Protein 2UW1 (pdb70)

Radius of gyration: 25.53 Å; Cα contacts (8 Å, |Δi|>4): 1031; chains: 2; bounding box: 72×70×58 Å

Foldseek 3Di:
DVVLVVCQVVLVVQQVVLFDPPVRADALCVLAQDPVDPCSVVRLVVLQVLLVLADPLLVLLLLVLLLLLLLLVLLLVVLLLAPSQHDPPQDDPTSSPVNSVRLSVNSNRLNVNSLVSLVSNPQWDSVLSVLQSVQQNVVRFCLPCGRHPLLSLLLLLLVLLQLLLLLCLSLVSSVVSPNNSSSVSSVSSSVSSVSSSVSSLVVLLVVCVVPVQVNLLSNLVSVVSNSQRRSNCGDRPPDRCSNVVSVVSSVVSPSGDLLVSLVSLQVSCVSSVLQVDDPYDPSSVVSSCVSNPVSVVSVVVVVVCVVPDDFDDWFFDNGRVRDIDTD/DAAADPDDLVCLVVLVVCQVVCVVQQVVLFDDPVPADALCVLAQNPVDPCSVVRLVVLQVLLVLADPLLVLLLLVLLLLLLLLVLVLVLLLLARNQHDPPQDDPTSSPVCSVRLSVNSNRLNVNSLVSLVSNVQWDSVLSVLQSVQQNVVRFCLRLNSYLLLVLLLLLLVLLQLLLLLCLSLVVSVVSVNNSSNVSSVSSSSSSVSSSSSSLVVLLVCCVVPVQVNLLSNLVSVVVNNDRRRNCGDRPPDRCSNVVSLVSCCVSVSGHQLSSLVSLQVSCVSSVLVVDDPDDVSSVVSSVNSNVVSVCVVVPVVCCVVVDDDFDWFFDNGRVRDIDTD

Structure (mmCIF, N/CA/C/O backbone):
data_2UW1
#
_entry.id   2UW1
#
_cell.length_a   61.122
_cell.length_b   61.863
_cell.length_c   201.002
_cell.angle_alpha   90.00
_cell.angle_beta   90.00
_cell.angle_gamma   90.00
#
_symmetry.space_group_name_H-M   'P 21 21 21'
#
loop_
_entity.id
_entity.type
_entity.pdbx_description
1 polymer 'PLASTID DELTA4 MULTIFUNCTIONAL ACYL-ACYL CARRIER PROTEIN DESATURASE'
2 polymer 'PLASTID DELTA4 MULTIFUNCTIONAL ACYL-ACYL CARRIER PROTEIN DESATURASE'
3 non-polymer 'FE (III) ION'
4 non-polymer 'SODIUM ION'
5 non-polymer '(3R)-3-HYDROXY-5,5-DIMETHYLHEXANOIC ACID'
6 water water
#
loop_
_atom_site.group_PDB
_atom_site.id
_atom_site.type_symbol
_atom_site.label_atom_id
_atom_site.label_alt_id
_atom_site.label_comp_id
_atom_site.label_asym_id
_atom_site.label_entity_id
_atom_site.label_seq_id
_atom_site.pdbx_PDB_ins_code
_atom_site.Cartn_x
_atom_site.Cartn_y
_atom_site.Cartn_z
_atom_site.occupancy
_atom_site.B_iso_or_equiv
_atom_site.auth_seq_id
_atom_site.auth_comp_id
_atom_site.auth_asym_id
_atom_site.auth_atom_id
_atom_site.pdbx_PDB_model_num
ATOM 1 N N . LEU A 1 12 ? -25.368 -38.174 12.025 1.00 38.18 32 LEU A N 1
ATOM 2 C CA . LEU A 1 12 ? -24.208 -38.679 12.825 1.00 37.95 32 LEU A CA 1
ATOM 3 C C . LEU A 1 12 ? -23.211 -39.409 11.926 1.00 37.65 32 LEU A C 1
ATOM 4 O O . LEU A 1 12 ? -22.002 -39.131 11.953 1.00 38.01 32 LEU A O 1
ATOM 9 N N . GLU A 1 13 ? -23.735 -40.339 11.130 1.00 36.76 33 GLU A N 1
ATOM 10 C CA . GLU A 1 13 ? -22.936 -41.079 10.165 1.00 36.15 33 GLU A CA 1
ATOM 11 C C . GLU A 1 13 ? -22.596 -40.208 8.958 1.00 34.95 33 GLU A C 1
ATOM 12 O O . GLU A 1 13 ? -21.611 -40.467 8.256 1.00 34.79 33 GLU A O 1
ATOM 18 N N . ILE A 1 14 ? -23.415 -39.180 8.726 1.00 33.72 34 ILE A N 1
ATOM 19 C CA . ILE A 1 14 ? -23.175 -38.218 7.653 1.00 32.94 34 ILE A CA 1
ATOM 20 C C . ILE A 1 14 ? -21.787 -37.570 7.768 1.00 31.94 34 ILE A C 1
ATOM 21 O O . ILE A 1 14 ? -21.089 -37.429 6.766 1.00 31.59 34 ILE A O 1
ATOM 26 N N . PHE A 1 15 ? -21.388 -37.193 8.983 1.00 31.05 35 PHE A N 1
ATOM 27 C CA . PHE A 1 15 ? -20.100 -36.520 9.173 1.00 30.29 35 PHE A CA 1
ATOM 28 C C . PHE A 1 15 ? -18.910 -37.456 9.018 1.00 30.07 35 PHE A C 1
ATOM 29 O O . PHE A 1 15 ? -17.887 -37.062 8.459 1.00 29.82 35 PHE A O 1
ATOM 37 N N . LYS A 1 16 ? -19.060 -38.701 9.471 1.00 30.04 36 LYS A N 1
ATOM 38 C CA . LYS A 1 16 ? -18.056 -39.732 9.206 1.00 30.14 36 LYS A CA 1
ATOM 39 C C . LYS A 1 16 ? -17.948 -39.983 7.698 1.00 29.85 36 LYS A C 1
ATOM 40 O O . LYS A 1 16 ? -16.844 -40.098 7.166 1.00 29.78 36 LYS A O 1
ATOM 46 N N . SER A 1 17 ? -19.091 -40.054 7.014 1.00 29.49 37 SER A N 1
ATOM 47 C CA . SER A 1 17 ? -19.114 -40.286 5.562 1.00 29.31 37 SER A CA 1
ATOM 48 C C . SER A 1 17 ? -18.519 -39.116 4.782 1.00 28.96 37 SER A C 1
ATOM 49 O O . SER A 1 17 ? -18.050 -39.286 3.652 1.00 28.85 37 SER A O 1
ATOM 52 N N . LEU A 1 18 ? -18.540 -37.934 5.395 1.00 28.68 38 LEU A N 1
ATOM 53 C CA . LEU A 1 18 ? -18.001 -36.727 4.775 1.00 28.36 38 LEU A CA 1
ATOM 54 C C . LEU A 1 18 ? -16.547 -36.433 5.141 1.00 28.22 38 LEU A C 1
ATOM 55 O O . LEU A 1 18 ? -16.049 -35.346 4.841 1.00 28.11 38 LEU A O 1
ATOM 60 N N . ASP A 1 19 ? -15.867 -37.387 5.780 1.00 28.25 39 ASP A N 1
ATOM 61 C CA . ASP A 1 19 ? -14.492 -37.163 6.239 1.00 28.23 39 ASP A CA 1
ATOM 62 C C . ASP A 1 19 ? -13.509 -36.885 5.091 1.00 28.02 39 ASP A C 1
ATOM 63 O O . ASP A 1 19 ? -12.781 -35.894 5.136 1.00 27.54 39 ASP A O 1
ATOM 68 N N . ASP A 1 20 ? -13.498 -37.752 4.073 1.00 27.82 40 ASP A N 1
ATOM 69 C CA . ASP A 1 20 ? -12.699 -37.535 2.865 1.00 27.98 40 ASP A CA 1
ATOM 70 C C . ASP A 1 20 ? -13.046 -36.205 2.197 1.00 27.40 40 ASP A C 1
ATOM 71 O O . ASP A 1 20 ? -12.153 -35.438 1.831 1.00 26.91 40 ASP A O 1
ATOM 76 N N . TRP A 1 21 ? -14.345 -35.937 2.049 1.00 26.89 41 TRP A N 1
ATOM 77 C CA . TRP A 1 21 ? -14.806 -34.674 1.474 1.00 26.66 41 TRP A CA 1
ATOM 78 C C . TRP A 1 21 ? -14.234 -33.476 2.244 1.00 26.97 41 TRP A C 1
ATOM 79 O O . TRP A 1 21 ? -13.784 -32.502 1.636 1.00 26.60 41 TRP A O 1
ATOM 90 N N . ALA A 1 22 ? -14.248 -33.557 3.576 1.00 27.23 42 ALA A N 1
ATOM 91 C CA . ALA A 1 22 ? -13.715 -32.484 4.418 1.00 27.69 42 ALA A CA 1
ATOM 92 C C . ALA A 1 22 ? -12.202 -32.284 4.232 1.00 27.95 42 ALA A C 1
ATOM 93 O O . ALA A 1 22 ? -11.724 -31.152 4.188 1.00 27.92 42 ALA A O 1
ATOM 95 N N . ARG A 1 23 ? -11.459 -33.381 4.116 1.00 28.54 43 ARG A N 1
ATOM 96 C CA . ARG A 1 23 ? -10.016 -33.320 3.851 1.00 29.23 43 ARG A CA 1
ATOM 97 C C . ARG A 1 23 ? -9.715 -32.555 2.555 1.00 29.45 43 ARG A C 1
ATOM 98 O O . ARG A 1 23 ? -8.780 -31.751 2.494 1.00 29.29 43 ARG A O 1
ATOM 106 N N . ASN A 1 24 ? -10.540 -32.793 1.538 1.00 29.71 44 ASN A N 1
ATOM 107 C CA . ASN A 1 24 ? -10.356 -32.206 0.210 1.00 30.20 44 ASN A CA 1
ATOM 108 C C . ASN A 1 24 ? -10.977 -30.818 0.023 1.00 30.39 44 ASN A C 1
ATOM 109 O O . ASN A 1 24 ? -10.599 -30.084 -0.900 1.00 30.65 44 ASN A O 1
ATOM 114 N N . ASN A 1 25 ? -11.932 -30.467 0.880 1.00 30.30 45 ASN A N 1
ATOM 115 C CA . ASN A 1 25 ? -12.717 -29.245 0.695 1.00 30.53 45 ASN A CA 1
ATOM 116 C C . ASN A 1 25 ? -12.656 -28.242 1.846 1.00 30.33 45 ASN A C 1
ATOM 117 O O . ASN A 1 25 ? -12.880 -27.050 1.634 1.00 30.55 45 ASN A O 1
ATOM 122 N N . VAL A 1 26 ? -12.356 -28.722 3.052 1.00 30.03 46 VAL A N 1
ATOM 123 C CA . VAL A 1 26 ? -12.298 -27.868 4.251 1.00 29.88 46 VAL A CA 1
ATOM 124 C C . VAL A 1 26 ? -10.849 -27.639 4.686 1.00 29.62 46 VAL A C 1
ATOM 125 O O . VAL A 1 26 ? -10.400 -26.499 4.822 1.00 29.58 46 VAL A O 1
ATOM 129 N N . LEU A 1 27 ? -10.120 -28.732 4.888 1.00 29.75 47 LEU A N 1
ATOM 130 C CA . LEU A 1 27 ? -8.734 -28.660 5.342 1.00 29.40 47 LEU A CA 1
ATOM 131 C C . LEU A 1 27 ? -7.858 -27.832 4.403 1.00 29.51 47 LEU A C 1
ATOM 132 O O . LEU A 1 27 ? -6.870 -27.240 4.841 1.00 29.22 47 LEU A O 1
ATOM 137 N N . ILE A 1 28 ? -8.245 -27.768 3.127 1.00 29.35 48 ILE A N 1
ATOM 138 C CA . ILE A 1 28 ? -7.523 -26.964 2.129 1.00 29.58 48 ILE A CA 1
ATOM 139 C C . ILE A 1 28 ? -7.504 -25.468 2.457 1.00 29.58 48 ILE A C 1
ATOM 140 O O . ILE A 1 28 ? -6.670 -24.730 1.931 1.00 30.10 48 ILE A O 1
ATOM 145 N N . HIS A 1 29 ? -8.409 -25.034 3.333 1.00 29.68 49 HIS A N 1
ATOM 146 C CA . HIS A 1 29 ? -8.493 -23.631 3.756 1.00 30.02 49 HIS A CA 1
ATOM 147 C C . HIS A 1 29 ? -7.605 -23.303 4.955 1.00 30.40 49 HIS A C 1
ATOM 148 O O . HIS A 1 29 ? -7.572 -22.163 5.413 1.00 30.96 49 HIS A O 1
ATOM 155 N N . LEU A 1 30 ? -6.898 -24.301 5.472 1.00 30.78 50 LEU A N 1
ATOM 156 C CA . LEU A 1 30 ? -5.917 -24.047 6.518 1.00 31.21 50 LEU A CA 1
ATOM 157 C C . LEU A 1 30 ? -4.602 -23.644 5.882 1.00 31.32 50 LEU A C 1
ATOM 158 O O . LEU A 1 30 ? -4.217 -24.186 4.848 1.00 31.57 50 LEU A O 1
ATOM 163 N N . LYS A 1 31 ? -3.927 -22.679 6.496 1.00 31.69 51 LYS A N 1
ATOM 164 C CA . LYS A 1 31 ? -2.570 -22.323 6.111 1.00 31.88 51 LYS A CA 1
ATOM 165 C C . LYS A 1 31 ? -1.623 -23.178 6.936 1.00 31.52 51 LYS A C 1
ATOM 166 O O . LYS A 1 31 ? -1.779 -23.261 8.156 1.00 32.09 51 LYS A O 1
ATOM 172 N N . SER A 1 32 ? -0.649 -23.810 6.284 1.00 30.65 52 SER A N 1
ATOM 173 C CA . SER A 1 32 ? 0.369 -24.573 6.999 1.00 30.10 52 SER A CA 1
ATOM 174 C C . SER A 1 32 ? 1.081 -23.656 7.996 1.00 29.39 52 SER A C 1
ATOM 175 O O . SER A 1 32 ? 1.215 -22.445 7.748 1.00 28.71 52 SER A O 1
ATOM 178 N N . VAL A 1 33 ? 1.530 -24.220 9.116 1.00 28.39 53 VAL A N 1
ATOM 179 C CA . VAL A 1 33 ? 2.202 -23.416 10.141 1.00 28.25 53 VAL A CA 1
ATOM 180 C C . VAL A 1 33 ? 3.421 -22.700 9.565 1.00 28.27 53 VAL A C 1
ATOM 181 O O . VAL A 1 33 ? 3.685 -21.551 9.914 1.00 28.02 53 VAL A O 1
ATOM 185 N N . GLU A 1 34 ? 4.133 -23.365 8.659 1.00 28.90 54 GLU A N 1
ATOM 186 C CA . GLU A 1 34 ? 5.328 -22.775 8.043 1.00 29.84 54 GLU A CA 1
ATOM 187 C C . GLU A 1 34 ? 4.990 -21.518 7.234 1.00 29.85 54 GLU A C 1
ATOM 188 O O . GLU A 1 34 ? 5.791 -20.581 7.167 1.00 30.28 54 GLU A O 1
ATOM 194 N N . LYS A 1 35 ? 3.794 -21.501 6.653 1.00 29.70 55 LYS A N 1
ATOM 195 C CA . LYS A 1 35 ? 3.356 -20.414 5.767 1.00 29.80 55 LYS A CA 1
ATOM 196 C C . LYS A 1 35 ? 2.436 -19.410 6.466 1.00 29.36 55 LYS A C 1
ATOM 197 O O . LYS A 1 35 ? 1.907 -18.492 5.828 1.00 30.42 55 LYS A O 1
ATOM 203 N N . SER A 1 36 ? 2.243 -19.585 7.769 1.00 28.18 56 SER A N 1
ATOM 204 C CA . SER A 1 36 ? 1.346 -18.719 8.543 1.00 27.48 56 SER A CA 1
ATOM 205 C C . SER A 1 36 ? 2.059 -17.477 9.056 1.00 26.33 56 SER A C 1
ATOM 206 O O . SER A 1 36 ? 3.221 -17.550 9.468 1.00 25.83 56 SER A O 1
ATOM 209 N N . TRP A 1 37 ? 1.358 -16.344 9.038 1.00 25.30 57 TRP A N 1
ATOM 210 C CA . TRP A 1 37 ? 1.847 -15.145 9.719 1.00 24.49 57 TRP A CA 1
ATOM 211 C C . TRP A 1 37 ? 1.853 -15.422 11.212 1.00 24.04 57 TRP A C 1
ATOM 212 O O . TRP A 1 37 ? 1.122 -16.292 11.691 1.00 23.71 57 TRP A O 1
ATOM 223 N N . GLN A 1 38 ? 2.697 -14.711 11.944 1.00 23.68 58 GLN A N 1
ATOM 224 C CA . GLN A 1 38 ? 2.726 -14.840 13.392 1.00 23.29 58 GLN A CA 1
ATOM 225 C C . GLN A 1 38 ? 2.675 -13.448 13.997 1.00 23.18 58 GLN A C 1
ATOM 226 O O . GLN A 1 38 ? 3.078 -12.484 13.335 1.00 23.27 58 GLN A O 1
ATOM 232 N N . PRO A 1 39 ? 2.155 -13.330 15.238 1.00 23.17 59 PRO A N 1
ATOM 233 C CA . PRO A 1 39 ? 2.063 -12.043 15.917 1.00 23.13 59 PRO A CA 1
ATOM 234 C C . PRO A 1 39 ? 3.351 -11.199 15.853 1.00 23.15 59 PRO A C 1
ATOM 235 O O . PRO A 1 39 ? 3.265 -9.996 15.616 1.00 22.91 59 PRO A O 1
ATOM 239 N N . GLN A 1 40 ? 4.517 -11.822 16.033 1.00 22.86 60 GLN A N 1
ATOM 240 C CA . GLN A 1 40 ? 5.803 -11.101 15.938 1.00 23.14 60 GLN A CA 1
ATOM 241 C C . GLN A 1 40 ? 6.001 -10.313 14.630 1.00 23.18 60 GLN A C 1
ATOM 242 O O . GLN A 1 40 ? 6.709 -9.300 14.612 1.00 23.28 60 GLN A O 1
ATOM 248 N N . ASP A 1 41 ? 5.390 -10.773 13.543 1.00 23.65 61 ASP A N 1
ATOM 249 C CA . ASP A 1 41 ? 5.475 -10.081 12.250 1.00 23.82 61 ASP A CA 1
ATOM 250 C C . ASP A 1 41 ? 4.917 -8.648 12.313 1.00 24.13 61 ASP A C 1
ATOM 251 O O . ASP A 1 41 ? 5.232 -7.822 11.461 1.00 23.54 61 ASP A O 1
ATOM 256 N N . TYR A 1 42 ? 4.096 -8.366 13.325 1.00 24.73 62 TYR A N 1
ATOM 257 C CA . TYR A 1 42 ? 3.368 -7.090 13.414 1.00 25.21 62 TYR A CA 1
ATOM 258 C C . TYR A 1 42 ? 3.667 -6.300 14.668 1.00 24.97 62 TYR A C 1
ATOM 259 O O . TYR A 1 42 ? 3.002 -5.304 14.951 1.00 26.06 62 TYR A O 1
ATOM 268 N N . LEU A 1 43 ? 4.671 -6.740 15.411 1.00 24.35 63 LEU A N 1
ATOM 269 C CA . LEU A 1 43 ? 5.031 -6.099 16.659 1.00 23.98 63 LEU A CA 1
ATOM 270 C C . LEU A 1 43 ? 6.480 -5.635 16.614 1.00 24.17 63 LEU A C 1
ATOM 271 O O . LEU A 1 43 ? 7.265 -6.146 15.803 1.00 23.84 63 LEU A O 1
ATOM 276 N N . PRO A 1 44 ? 6.836 -4.654 17.468 1.00 24.09 64 PRO A N 1
ATOM 277 C CA . PRO A 1 44 ? 8.239 -4.318 17.676 1.00 24.32 64 PRO A CA 1
ATOM 278 C C . PRO A 1 44 ? 9.077 -5.568 17.951 1.00 24.45 64 PRO A C 1
ATOM 279 O O . PRO A 1 44 ? 8.666 -6.440 18.725 1.00 24.46 64 PRO A O 1
ATOM 283 N N . ASP A 1 45 ? 10.232 -5.636 17.295 1.00 24.64 65 ASP A N 1
ATOM 284 C CA . ASP A 1 45 ? 11.143 -6.776 17.365 1.00 24.92 65 ASP A CA 1
ATOM 285 C C . ASP A 1 45 ? 12.053 -6.658 18.586 1.00 24.80 65 ASP A C 1
ATOM 286 O O . ASP A 1 45 ? 12.959 -5.812 18.608 1.00 24.66 65 ASP A O 1
ATOM 291 N N . PRO A 1 46 ? 11.839 -7.522 19.598 1.00 24.70 66 PRO A N 1
ATOM 292 C CA . PRO A 1 46 ? 12.580 -7.378 20.857 1.00 24.81 66 PRO A CA 1
ATOM 293 C C . PRO A 1 46 ? 14.068 -7.707 20.782 1.00 24.44 66 PRO A C 1
ATOM 294 O O . PRO A 1 46 ? 14.803 -7.419 21.724 1.00 24.53 66 PRO A O 1
ATOM 298 N N . VAL A 1 47 ? 14.520 -8.296 19.684 1.00 24.73 67 VAL A N 1
ATOM 299 C CA . VAL A 1 47 ? 15.957 -8.508 19.531 1.00 24.73 67 VAL A CA 1
ATOM 300 C C . VAL A 1 47 ? 16.628 -7.429 18.667 1.00 24.60 67 VAL A C 1
ATOM 301 O O . VAL A 1 47 ? 17.851 -7.392 18.557 1.00 24.15 67 VAL A O 1
ATOM 305 N N . SER A 1 48 ? 15.827 -6.553 18.068 1.00 24.28 68 SER A N 1
ATOM 306 C CA . SER A 1 48 ? 16.374 -5.484 17.231 1.00 24.65 68 SER A CA 1
ATOM 307 C C . SER A 1 48 ? 17.034 -4.399 18.071 1.00 24.53 68 SER A C 1
ATOM 308 O O . SER A 1 48 ? 16.560 -4.085 19.165 1.00 24.53 68 SER A O 1
ATOM 311 N N . ASP A 1 49 ? 18.109 -3.812 17.546 1.00 24.79 69 ASP A N 1
ATOM 312 C CA . ASP A 1 49 ? 18.712 -2.633 18.181 1.00 25.05 69 ASP A CA 1
ATOM 313 C C . ASP A 1 49 ? 17.725 -1.454 18.220 1.00 25.10 69 ASP A C 1
ATOM 314 O O . ASP A 1 49 ? 17.904 -0.512 18.998 1.00 24.96 69 ASP A O 1
ATOM 319 N N . GLY A 1 50 ? 16.684 -1.532 17.393 1.00 24.84 70 GLY A N 1
ATOM 320 C CA . GLY A 1 50 ? 15.660 -0.491 17.315 1.00 25.08 70 GLY A CA 1
ATOM 321 C C . GLY A 1 50 ? 14.386 -0.778 18.094 1.00 25.30 70 GLY A C 1
ATOM 322 O O . GLY A 1 50 ? 13.406 -0.044 17.962 1.00 25.50 70 GLY A O 1
ATOM 323 N N . PHE A 1 51 ? 14.392 -1.840 18.902 1.00 25.08 71 PHE A N 1
ATOM 324 C CA . PHE A 1 51 ? 13.222 -2.234 19.692 1.00 25.51 71 PHE A CA 1
ATOM 325 C C . PHE A 1 51 ? 12.635 -1.053 20.470 1.00 25.43 71 PHE A C 1
ATOM 326 O O . PHE A 1 51 ? 11.434 -0.775 20.398 1.00 25.23 71 PHE A O 1
ATOM 334 N N . GLU A 1 52 ? 13.500 -0.348 21.188 1.00 25.48 72 GLU A N 1
ATOM 335 C CA . GLU A 1 52 ? 13.072 0.768 22.026 1.00 26.15 72 GLU A CA 1
ATOM 336 C C . GLU A 1 52 ? 12.395 1.872 21.203 1.00 25.61 72 GLU A C 1
ATOM 337 O O . GLU A 1 52 ? 11.355 2.389 21.599 1.00 25.33 72 GLU A O 1
ATOM 343 N N . GLU A 1 53 ? 12.974 2.194 20.046 1.00 25.50 73 GLU A N 1
ATOM 344 C CA . GLU A 1 53 ? 12.393 3.159 19.102 1.00 25.71 73 GLU A CA 1
ATOM 345 C C . GLU A 1 53 ? 11.073 2.677 18.502 1.00 25.20 73 GLU A C 1
ATOM 346 O O . GLU A 1 53 ? 10.160 3.473 18.293 1.00 24.63 73 GLU A O 1
ATOM 352 N N . GLN A 1 54 ? 10.987 1.378 18.212 1.00 24.66 74 GLN A N 1
ATOM 353 C CA . GLN A 1 54 ? 9.777 0.800 17.612 1.00 24.63 74 GLN A CA 1
ATOM 354 C C . GLN A 1 54 ? 8.586 0.863 18.574 1.00 24.24 74 GLN A C 1
ATOM 355 O O . GLN A 1 54 ? 7.464 1.173 18.162 1.00 23.91 74 GLN A O 1
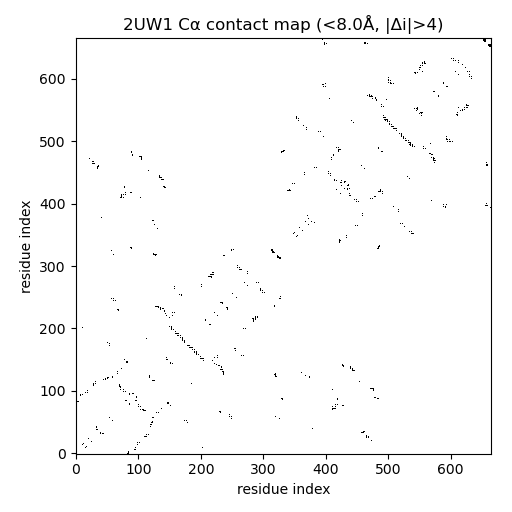ATOM 361 N N . VAL A 1 55 ? 8.844 0.581 19.851 1.00 23.89 75 VAL A N 1
ATOM 362 C CA . VAL A 1 55 ? 7.830 0.712 20.894 1.00 23.75 75 VAL A CA 1
ATOM 363 C C . VAL A 1 55 ? 7.414 2.186 21.019 1.00 23.86 75 VAL A C 1
ATOM 364 O O . VAL A 1 55 ? 6.218 2.501 21.077 1.00 23.45 75 VAL A O 1
ATOM 368 N N . ARG A 1 56 ? 8.409 3.074 21.023 1.00 23.80 76 ARG A N 1
ATOM 369 C CA . ARG A 1 56 ? 8.193 4.518 21.097 1.00 24.44 76 ARG A CA 1
ATOM 370 C C . ARG A 1 56 ? 7.268 4.996 19.969 1.00 24.20 76 ARG A C 1
ATOM 371 O O . ARG A 1 56 ? 6.316 5.727 20.217 1.00 24.33 76 ARG A O 1
ATOM 379 N N . GLU A 1 57 ? 7.547 4.565 18.741 1.00 24.21 77 GLU A N 1
ATOM 380 C CA . GLU A 1 57 ? 6.728 4.915 17.578 1.00 24.85 77 GLU A CA 1
ATOM 381 C C . GLU A 1 57 ? 5.294 4.370 17.655 1.00 24.41 77 GLU A C 1
ATOM 382 O O . GLU A 1 57 ? 4.340 5.075 17.314 1.00 24.25 77 GLU A O 1
ATOM 388 N N . LEU A 1 58 ? 5.152 3.122 18.098 1.00 23.84 78 LEU A N 1
ATOM 389 C CA . LEU A 1 58 ? 3.833 2.527 18.323 1.00 23.67 78 LEU A CA 1
ATOM 390 C C . LEU A 1 58 ? 3.015 3.400 19.289 1.00 23.73 78 LEU A C 1
ATOM 391 O O . LEU A 1 58 ? 1.831 3.669 19.051 1.00 23.61 78 LEU A O 1
ATOM 396 N N . ARG A 1 59 ? 3.662 3.841 20.367 1.00 23.59 79 ARG A N 1
ATOM 397 C CA . ARG A 1 59 ? 3.011 4.656 21.393 1.00 23.56 79 ARG A CA 1
ATOM 398 C C . ARG A 1 59 ? 2.638 6.059 20.904 1.00 23.65 79 ARG A C 1
ATOM 399 O O . ARG A 1 59 ? 1.606 6.602 21.310 1.00 23.32 79 ARG A O 1
ATOM 407 N N . GLU A 1 60 ? 3.465 6.637 20.034 1.00 23.78 80 GLU A N 1
ATOM 408 C CA . GLU A 1 60 ? 3.158 7.942 19.433 1.00 24.23 80 GLU A CA 1
ATOM 409 C C . GLU A 1 60 ? 1.962 7.873 18.493 1.00 24.15 80 GLU A C 1
ATOM 410 O O . GLU A 1 60 ? 1.082 8.737 18.535 1.00 23.78 80 GLU A O 1
ATOM 416 N N . ARG A 1 61 ? 1.920 6.836 17.661 1.00 24.43 81 ARG A N 1
ATOM 417 C CA . ARG A 1 61 ? 0.759 6.584 16.811 1.00 24.84 81 ARG A CA 1
ATOM 418 C C . ARG A 1 61 ? -0.530 6.396 17.637 1.00 24.95 81 ARG A C 1
ATOM 419 O O . ARG A 1 61 ? -1.573 6.955 17.294 1.00 24.61 81 ARG A O 1
ATOM 427 N N . ALA A 1 62 ? -0.437 5.627 18.727 1.00 25.01 82 ALA A N 1
ATOM 428 C CA . ALA A 1 62 ? -1.596 5.306 19.580 1.00 25.21 82 ALA A CA 1
ATOM 429 C C . ALA A 1 62 ? -2.219 6.542 20.232 1.00 25.45 82 ALA A C 1
ATOM 430 O O . ALA A 1 62 ? -3.429 6.570 20.487 1.00 25.42 82 ALA A O 1
ATOM 432 N N . LYS A 1 63 ? -1.387 7.549 20.497 1.00 25.51 83 LYS A N 1
ATOM 433 C CA . LYS A 1 63 ? -1.822 8.828 21.074 1.00 25.95 83 LYS A CA 1
ATOM 434 C C . LYS A 1 63 ? -2.822 9.579 20.191 1.00 25.83 83 LYS A C 1
ATOM 435 O O . LYS A 1 63 ? -3.570 10.432 20.680 1.00 25.89 83 LYS A O 1
ATOM 441 N N . GLU A 1 64 ? -2.826 9.268 18.897 1.00 25.22 84 GLU A N 1
ATOM 442 C CA . GLU A 1 64 ? -3.709 9.937 17.936 1.00 24.91 84 GLU A CA 1
ATOM 443 C C . GLU A 1 64 ? -4.984 9.145 17.658 1.00 24.60 84 GLU A C 1
ATOM 444 O O . GLU A 1 64 ? -5.796 9.526 16.812 1.00 24.35 84 GLU A O 1
ATOM 450 N N . ILE A 1 65 ? -5.157 8.046 18.382 1.00 24.25 85 ILE A N 1
ATOM 451 C CA . ILE A 1 65 ? -6.351 7.224 18.261 1.00 24.03 85 ILE A CA 1
ATOM 452 C C . ILE A 1 65 ? -7.289 7.556 19.430 1.00 23.94 85 ILE A C 1
ATOM 453 O O . ILE A 1 65 ? -6.856 7.556 20.585 1.00 24.12 85 ILE A O 1
ATOM 458 N N . PRO A 1 66 ? -8.559 7.878 19.135 1.00 23.53 86 PRO A N 1
ATOM 459 C CA . PRO A 1 66 ? -9.474 8.273 20.206 1.00 23.19 86 PRO A CA 1
ATOM 460 C C . PRO A 1 66 ? -9.912 7.123 21.112 1.00 22.76 86 PRO A C 1
ATOM 461 O O . PRO A 1 66 ? -9.852 5.945 20.721 1.00 22.16 86 PRO A O 1
ATOM 465 N N . ASP A 1 67 ? -10.336 7.482 22.321 1.00 22.21 87 ASP A N 1
ATOM 466 C CA . ASP A 1 67 ? -10.777 6.515 23.320 1.00 22.25 87 ASP A CA 1
ATOM 467 C C . ASP A 1 67 ? -11.869 5.576 22.826 1.00 22.26 87 ASP A C 1
ATOM 468 O O . ASP A 1 67 ? -11.868 4.407 23.193 1.00 21.93 87 ASP A O 1
ATOM 473 N N . ASP A 1 68 ? -12.811 6.063 22.017 1.00 22.39 88 ASP A N 1
ATOM 474 C CA . ASP A 1 68 ? -13.920 5.180 21.638 1.00 23.02 88 ASP A CA 1
ATOM 475 C C . ASP A 1 68 ? -13.490 3.997 20.766 1.00 23.30 88 ASP A C 1
ATOM 476 O O . ASP A 1 68 ? -14.043 2.901 20.890 1.00 22.74 88 ASP A O 1
ATOM 481 N N . TYR A 1 69 ? -12.486 4.224 19.917 1.00 23.52 89 TYR A N 1
ATOM 482 C CA . TYR A 1 69 ? -11.889 3.169 19.103 1.00 23.81 89 TYR A CA 1
ATOM 483 C C . TYR A 1 69 ? -11.183 2.148 19.997 1.00 23.48 89 TYR A C 1
ATOM 484 O O . TYR A 1 69 ? -11.248 0.946 19.741 1.00 22.73 89 TYR A O 1
ATOM 493 N N . PHE A 1 70 ? -10.505 2.630 21.041 1.00 22.80 90 PHE A N 1
ATOM 494 C CA . PHE A 1 70 ? -9.867 1.728 21.990 1.00 22.66 90 PHE A CA 1
ATOM 495 C C . PHE A 1 70 ? -10.879 0.888 22.755 1.00 22.51 90 PHE A C 1
ATOM 496 O O . PHE A 1 70 ? -10.622 -0.278 23.024 1.00 21.90 90 PHE A O 1
ATOM 504 N N . VAL A 1 71 ? -12.037 1.462 23.080 1.00 22.02 91 VAL A N 1
ATOM 505 C CA . VAL A 1 71 ? -13.101 0.650 23.697 1.00 22.25 91 VAL A CA 1
ATOM 506 C C . VAL A 1 71 ? -13.488 -0.523 22.787 1.00 22.27 91 VAL A C 1
ATOM 507 O O . VAL A 1 71 ? -13.564 -1.673 23.244 1.00 21.42 91 VAL A O 1
ATOM 511 N N . VAL A 1 72 ? -13.689 -0.234 21.498 1.00 22.48 92 VAL A N 1
ATOM 512 C CA . VAL A 1 72 ? -14.049 -1.268 20.515 1.00 23.42 92 VAL A CA 1
ATOM 513 C C . VAL A 1 72 ? -12.917 -2.291 20.352 1.00 23.27 92 VAL A C 1
ATOM 514 O O . VAL A 1 72 ? -13.149 -3.504 20.372 1.00 22.87 92 VAL A O 1
ATOM 518 N N . LEU A 1 73 ? -11.688 -1.798 20.217 1.00 23.70 93 LEU A N 1
ATOM 519 C CA . LEU A 1 73 ? -10.535 -2.680 20.058 1.00 24.10 93 LEU A CA 1
ATOM 520 C C . LEU A 1 73 ? -10.337 -3.597 21.266 1.00 23.82 93 LEU A C 1
ATOM 521 O O . LEU A 1 73 ? -10.050 -4.780 21.099 1.00 23.31 93 LEU A O 1
ATOM 526 N N . VAL A 1 74 ? -10.498 -3.055 22.474 1.00 23.58 94 VAL A N 1
ATOM 527 C CA . VAL A 1 74 ? -10.367 -3.862 23.694 1.00 23.48 94 VAL A CA 1
ATOM 528 C C . VAL A 1 74 ? -11.448 -4.948 23.784 1.00 23.71 94 VAL A C 1
ATOM 529 O O . VAL A 1 74 ? -11.137 -6.113 24.070 1.00 23.73 94 VAL A O 1
ATOM 533 N N . GLY A 1 75 ? -12.705 -4.574 23.537 1.00 23.78 95 GLY A N 1
ATOM 534 C CA . GLY A 1 75 ? -13.812 -5.540 23.497 1.00 24.36 95 GLY A CA 1
ATOM 535 C C . GLY A 1 75 ? -13.530 -6.679 22.524 1.00 24.61 95 GLY A C 1
ATOM 536 O O . GLY A 1 75 ? -13.789 -7.857 22.817 1.00 24.62 95 GLY A O 1
ATOM 537 N N . ASP A 1 76 ? -12.999 -6.322 21.361 1.00 25.01 96 ASP A N 1
ATOM 538 C CA A ASP A 1 76 ? -12.662 -7.313 20.344 0.50 25.32 96 ASP A CA 1
ATOM 539 C CA B ASP A 1 76 ? -12.642 -7.296 20.343 0.50 25.37 96 ASP A CA 1
ATOM 540 C C . ASP A 1 76 ? -11.521 -8.216 20.832 1.00 25.12 96 ASP A C 1
ATOM 541 O O . ASP A 1 76 ? -11.616 -9.439 20.730 1.00 25.35 96 ASP A O 1
ATOM 550 N N . MET A 1 77 ? -10.460 -7.623 21.383 1.00 24.78 97 MET A N 1
ATOM 551 C CA . MET A 1 77 ? -9.351 -8.404 21.946 1.00 24.96 97 MET A CA 1
ATOM 552 C C . MET A 1 77 ? -9.815 -9.369 23.058 1.00 24.20 97 MET A C 1
ATOM 553 O O . MET A 1 77 ? -9.406 -10.525 23.082 1.00 24.17 97 MET A O 1
ATOM 558 N N . ILE A 1 78 ? -10.651 -8.890 23.979 1.00 23.33 98 ILE A N 1
ATOM 559 C CA . ILE A 1 78 ? -11.203 -9.749 25.045 1.00 22.99 98 ILE A CA 1
ATOM 560 C C . ILE A 1 78 ? -11.984 -10.950 24.478 1.00 22.83 98 ILE A C 1
ATOM 561 O O . ILE A 1 78 ? -11.827 -12.088 24.943 1.00 22.82 98 ILE A O 1
ATOM 566 N N . THR A 1 79 ? -12.813 -10.686 23.471 1.00 23.25 99 THR A N 1
ATOM 567 C CA . THR A 1 79 ? -13.540 -11.733 22.749 1.00 23.59 99 THR A CA 1
ATOM 568 C C . THR A 1 79 ? -12.571 -12.789 22.199 1.00 23.69 99 THR A C 1
ATOM 569 O O . THR A 1 79 ? -12.782 -13.983 22.412 1.00 23.90 99 THR A O 1
ATOM 573 N N . GLU A 1 80 ? -11.502 -12.341 21.532 1.00 23.86 100 GLU A N 1
ATOM 574 C CA . GLU A 1 80 ? -10.496 -13.241 20.952 1.00 23.64 100 GLU A CA 1
ATOM 575 C C . GLU A 1 80 ? -9.789 -14.087 22.010 1.00 24.06 100 GLU A C 1
ATOM 576 O O . GLU A 1 80 ? -9.516 -15.272 21.779 1.00 23.42 100 GLU A O 1
ATOM 582 N N . GLU A 1 81 ? -9.508 -13.471 23.164 1.00 24.14 101 GLU A N 1
ATOM 583 C CA . GLU A 1 81 ? -8.789 -14.115 24.261 1.00 24.92 101 GLU A CA 1
ATOM 584 C C . GLU A 1 81 ? -9.562 -15.255 24.923 1.00 24.32 101 GLU A C 1
ATOM 585 O O . GLU A 1 81 ? -8.954 -16.126 25.539 1.00 24.45 101 GLU A O 1
ATOM 591 N N . ALA A 1 82 ? -10.890 -15.251 24.798 1.00 23.62 102 ALA A N 1
ATOM 592 C CA . ALA A 1 82 ? -11.730 -16.336 25.345 1.00 23.00 102 ALA A CA 1
ATOM 593 C C . ALA A 1 82 ? -11.764 -17.599 24.461 1.00 22.99 102 ALA A C 1
ATOM 594 O O . ALA A 1 82 ? -12.635 -18.462 24.631 1.00 22.68 102 ALA A O 1
ATOM 596 N N . LEU A 1 83 ? -10.791 -17.724 23.556 1.00 22.81 103 LEU A N 1
ATOM 597 C CA . LEU A 1 83 ? -10.670 -18.886 22.651 1.00 22.96 103 LEU A CA 1
ATOM 598 C C . LEU A 1 83 ? -10.953 -20.280 23.242 1.00 23.02 103 LEU A C 1
ATOM 599 O O . LEU A 1 83 ? -11.632 -21.083 22.586 1.00 23.67 103 LEU A O 1
ATOM 604 N N . PRO A 1 84 ? -10.440 -20.588 24.457 1.00 23.14 104 PRO A N 1
ATOM 605 C CA . PRO A 1 84 ? -10.741 -21.917 24.996 1.00 23.12 104 PRO A CA 1
ATOM 606 C C . PRO A 1 84 ? -12.238 -22.218 25.027 1.00 23.19 104 PRO A C 1
ATOM 607 O O . PRO A 1 84 ? -12.637 -23.354 24.796 1.00 22.50 104 PRO A O 1
ATOM 611 N N . THR A 1 85 ? -13.051 -21.199 25.302 1.00 23.26 105 THR A N 1
ATOM 612 C CA . THR A 1 85 ? -14.507 -21.335 25.304 1.00 23.34 105 THR A CA 1
ATOM 613 C C . THR A 1 85 ? -15.031 -21.817 23.946 1.00 23.43 105 THR A C 1
ATOM 614 O O . THR A 1 85 ? -15.952 -22.626 23.885 1.00 23.35 105 THR A O 1
ATOM 618 N N . TYR A 1 86 ? -14.431 -21.310 22.870 1.00 23.96 106 TYR A N 1
ATOM 619 C CA . TYR A 1 86 ? -14.943 -21.543 21.516 1.00 23.92 106 TYR A CA 1
ATOM 620 C C . TYR A 1 86 ? -14.553 -22.916 20.997 1.00 23.71 106 TYR A C 1
ATOM 621 O O . TYR A 1 86 ? -15.332 -23.565 20.299 1.00 23.64 106 TYR A O 1
ATOM 630 N N . MET A 1 87 ? -13.339 -23.348 21.327 1.00 23.75 107 MET A N 1
ATOM 631 C CA . MET A 1 87 ? -12.920 -24.703 21.000 1.00 23.78 107 MET A CA 1
ATOM 632 C C . MET A 1 87 ? -13.811 -25.726 21.711 1.00 23.71 107 MET A C 1
ATOM 633 O O . MET A 1 87 ? -14.181 -26.744 21.125 1.00 23.13 107 MET A O 1
ATOM 638 N N . SER A 1 88 ? -14.150 -25.447 22.970 1.00 23.85 108 SER A N 1
ATOM 639 C CA . SER A 1 88 ? -15.068 -26.310 23.723 1.00 24.05 108 SER A CA 1
ATOM 640 C C . SER A 1 88 ? -16.441 -26.405 23.054 1.00 23.91 108 SER A C 1
ATOM 641 O O . SER A 1 88 ? -17.027 -27.490 23.001 1.00 24.21 108 SER A O 1
ATOM 644 N N . MET A 1 89 ? -16.933 -25.282 22.523 1.00 23.43 109 MET A N 1
ATOM 645 C CA . MET A 1 89 ? -18.211 -25.266 21.799 1.00 23.65 109 MET A CA 1
ATOM 646 C C . MET A 1 89 ? -18.182 -26.212 20.597 1.00 23.74 109 MET A C 1
ATOM 647 O O . MET A 1 89 ? -19.063 -27.068 20.449 1.00 23.56 109 MET A O 1
ATOM 652 N N . LEU A 1 90 ? -17.167 -26.069 19.745 1.00 23.30 110 LEU A N 1
ATOM 653 C CA . LEU A 1 90 ? -17.050 -26.943 18.576 1.00 24.01 110 LEU A CA 1
ATOM 654 C C . LEU A 1 90 ? -16.967 -28.396 19.023 1.00 24.05 110 LEU A C 1
ATOM 655 O O . LEU A 1 90 ? -17.605 -29.269 18.439 1.00 24.55 110 LEU A O 1
ATOM 660 N N . ASN A 1 91 ? -16.223 -28.635 20.097 1.00 23.85 111 ASN A N 1
ATOM 661 C CA . ASN A 1 91 ? -16.088 -29.978 20.649 1.00 23.86 111 ASN A CA 1
ATOM 662 C C . ASN A 1 91 ? -17.297 -30.510 21.444 1.00 23.98 111 ASN A C 1
ATOM 663 O O . ASN A 1 91 ? -17.261 -31.634 21.955 1.00 24.02 111 ASN A O 1
ATOM 668 N N . ARG A 1 92 ? -18.368 -29.721 21.517 1.00 24.21 112 ARG A N 1
ATOM 669 C CA . ARG A 1 92 ? -19.657 -30.203 22.033 1.00 24.48 112 ARG A CA 1
ATOM 670 C C . ARG A 1 92 ? -20.523 -30.789 20.916 1.00 24.84 112 ARG A C 1
ATOM 671 O O . ARG A 1 92 ? -21.505 -31.486 21.186 1.00 24.57 112 ARG A O 1
ATOM 679 N N . CYS A 1 93 ? -20.147 -30.516 19.666 1.00 25.03 113 CYS A N 1
ATOM 680 C CA . CYS A 1 93 ? -20.960 -30.899 18.508 1.00 25.18 113 CYS A CA 1
ATOM 681 C C . CYS A 1 93 ? -20.783 -32.370 18.115 1.00 25.30 113 CYS A C 1
ATOM 682 O O . CYS A 1 93 ? -19.698 -32.793 17.701 1.00 24.98 113 CYS A O 1
ATOM 685 N N . ASP A 1 94 ? -21.866 -33.136 18.248 1.00 25.51 114 ASP A N 1
ATOM 686 C CA . ASP A 1 94 ? -21.895 -34.543 17.864 1.00 26.07 114 ASP A CA 1
ATOM 687 C C . ASP A 1 94 ? -21.449 -34.701 16.416 1.00 25.62 114 ASP A C 1
ATOM 688 O O . ASP A 1 94 ? -21.766 -33.862 15.571 1.00 26.00 114 ASP A O 1
ATOM 693 N N . GLY A 1 95 ? -20.695 -35.758 16.138 1.00 25.33 115 GLY A N 1
ATOM 694 C CA . GLY A 1 95 ? -20.289 -36.062 14.766 1.00 25.37 115 GLY A CA 1
ATOM 695 C C . GLY A 1 95 ? -18.948 -35.475 14.356 1.00 25.06 115 GLY A C 1
ATOM 696 O O . GLY A 1 95 ? -18.229 -36.078 13.565 1.00 25.01 115 GLY A O 1
ATOM 697 N N . ILE A 1 96 ? -18.608 -34.304 14.891 1.00 24.85 116 ILE A N 1
ATOM 698 C CA . ILE A 1 96 ? -17.358 -33.618 14.529 1.00 24.81 116 ILE A CA 1
ATOM 699 C C . ILE A 1 96 ? -16.380 -33.449 15.703 1.00 24.49 116 ILE A C 1
ATOM 700 O O . ILE A 1 96 ? -15.181 -33.224 15.492 1.00 24.19 116 ILE A O 1
ATOM 705 N N . LYS A 1 97 ? -16.888 -33.578 16.931 1.00 24.15 117 LYS A N 1
ATOM 706 C CA . LYS A 1 97 ? -16.083 -33.352 18.134 1.00 24.22 117 LYS A CA 1
ATOM 707 C C . LYS A 1 97 ? -14.882 -34.296 18.235 1.00 24.30 117 LYS A C 1
ATOM 708 O O . LYS A 1 97 ? -14.959 -35.470 17.850 1.00 23.65 117 LYS A O 1
ATOM 714 N N . ASP A 1 98 ? -13.776 -33.761 18.752 1.00 24.51 118 ASP A N 1
ATOM 715 C CA . ASP A 1 98 ? -12.536 -34.513 18.949 1.00 24.72 118 ASP A CA 1
ATOM 716 C C . ASP A 1 98 ? -12.696 -35.358 20.211 1.00 25.35 118 ASP A C 1
ATOM 717 O O . ASP A 1 98 ? -12.857 -34.820 21.301 1.00 25.07 118 ASP A O 1
ATOM 722 N N . GLU A 1 99 ? -12.651 -36.679 20.061 1.00 25.70 119 GLU A N 1
ATOM 723 C CA . GLU A 1 99 ? -12.982 -37.581 21.166 1.00 26.47 119 GLU A CA 1
ATOM 724 C C . GLU A 1 99 ? -11.810 -37.902 22.092 1.00 25.89 119 GLU A C 1
ATOM 725 O O . GLU A 1 99 ? -12.011 -38.472 23.168 1.00 26.14 119 GLU A O 1
ATOM 731 N N . THR A 1 100 ? -10.595 -37.537 21.681 1.00 25.10 120 THR A N 1
ATOM 732 C CA . THR A 1 100 ? -9.383 -37.907 22.421 1.00 24.33 120 THR A CA 1
ATOM 733 C C . THR A 1 100 ? -8.462 -36.731 22.714 1.00 24.05 120 THR A C 1
ATOM 734 O O . THR A 1 100 ? -7.592 -36.829 23.590 1.00 24.38 120 THR A O 1
ATOM 738 N N . GLY A 1 101 ? -8.625 -35.648 21.957 1.00 22.93 121 GLY A N 1
ATOM 739 C CA . GLY A 1 101 ? -7.697 -34.522 22.013 1.00 22.57 121 GLY A CA 1
ATOM 740 C C . GLY A 1 101 ? -6.673 -34.573 20.888 1.00 22.31 121 GLY A C 1
ATOM 741 O O . GLY A 1 101 ? -6.008 -33.574 20.604 1.00 22.06 121 GLY A O 1
ATOM 742 N N . ALA A 1 102 ? -6.540 -35.742 20.256 1.00 21.69 122 ALA A N 1
ATOM 743 C CA . ALA A 1 102 ? -5.653 -35.896 19.100 1.00 21.59 122 ALA A CA 1
ATOM 744 C C . ALA A 1 102 ? -6.280 -36.691 17.946 1.00 21.74 122 ALA A C 1
ATOM 745 O O . ALA A 1 102 ? -5.557 -37.224 17.107 1.00 21.05 122 ALA A O 1
ATOM 747 N N . GLU A 1 103 ? -7.612 -36.772 17.900 1.00 21.86 123 GLU A N 1
ATOM 748 C CA . GLU A 1 103 ? -8.277 -37.582 16.877 1.00 22.74 123 GLU A CA 1
ATOM 749 C C . GLU A 1 103 ? -7.813 -37.203 15.464 1.00 22.67 123 GLU A C 1
ATOM 750 O O . GLU A 1 103 ? -7.757 -36.020 15.130 1.00 22.44 123 GLU A O 1
ATOM 756 N N . PRO A 1 104 ? -7.460 -38.212 14.642 1.00 23.01 124 PRO A N 1
ATOM 757 C CA . PRO A 1 104 ? -7.004 -37.931 13.279 1.00 22.83 124 PRO A CA 1
ATOM 758 C C . PRO A 1 104 ? -8.118 -37.735 12.237 1.00 22.70 124 PRO A C 1
ATOM 759 O O . PRO A 1 104 ? -7.843 -37.776 11.037 1.00 23.15 124 PRO A O 1
ATOM 763 N N . SER A 1 105 ? -9.353 -37.514 12.681 1.00 22.22 125 SER A N 1
ATOM 764 C CA . SER A 1 105 ? -10.455 -37.225 11.765 1.00 21.91 125 SER A CA 1
ATOM 765 C C . SER A 1 105 ? -10.257 -35.858 11.116 1.00 21.86 125 SER A C 1
ATOM 766 O O . SER A 1 105 ? -9.666 -34.962 11.713 1.00 21.42 125 SER A O 1
ATOM 769 N N . ALA A 1 106 ? -10.769 -35.694 9.899 1.00 21.54 126 ALA A N 1
ATOM 770 C CA . ALA A 1 106 ? -10.727 -34.399 9.233 1.00 21.32 126 ALA A CA 1
ATOM 771 C C . ALA A 1 106 ? -11.336 -33.317 10.128 1.00 21.02 126 ALA A C 1
ATOM 772 O O . ALA A 1 106 ? -10.807 -32.207 10.233 1.00 20.91 126 ALA A O 1
ATOM 774 N N . TRP A 1 107 ? -12.440 -33.658 10.786 1.00 20.98 127 TRP A N 1
ATOM 775 C CA . TRP A 1 107 ? -13.196 -32.692 11.575 1.00 21.31 127 TRP A CA 1
ATOM 776 C C . TRP A 1 107 ? -12.425 -32.239 12.817 1.00 21.02 127 TRP A C 1
ATOM 777 O O . TRP A 1 107 ? -12.422 -31.059 13.149 1.00 21.12 127 TRP A O 1
ATOM 788 N N . ALA A 1 108 ? -11.779 -33.180 13.497 1.00 21.27 128 ALA A N 1
ATOM 789 C CA . ALA A 1 108 ? -10.982 -32.841 14.680 1.00 21.38 128 ALA A CA 1
ATOM 790 C C . ALA A 1 108 ? -9.725 -32.095 14.268 1.00 21.32 128 ALA A C 1
ATOM 791 O O . ALA A 1 108 ? -9.327 -31.147 14.935 1.00 21.09 128 ALA A O 1
ATOM 793 N N A MET A 1 109 ? -9.101 -32.525 13.170 0.50 21.25 129 MET A N 1
ATOM 794 N N B MET A 1 109 ? -9.103 -32.529 13.169 0.50 21.23 129 MET A N 1
ATOM 795 C CA A MET A 1 109 ? -7.937 -31.814 12.646 0.50 21.32 129 MET A CA 1
ATOM 796 C CA B MET A 1 109 ? -7.945 -31.825 12.621 0.50 21.30 129 MET A CA 1
ATOM 797 C C A MET A 1 109 ? -8.283 -30.356 12.333 0.50 21.47 129 MET A C 1
ATOM 798 C C B MET A 1 109 ? -8.294 -30.362 12.353 0.50 21.45 129 MET A C 1
ATOM 799 O O A MET A 1 109 ? -7.499 -29.457 12.627 0.50 21.36 129 MET A O 1
ATOM 800 O O B MET A 1 109 ? -7.525 -29.466 12.694 0.50 21.31 129 MET A O 1
ATOM 809 N N . TRP A 1 110 ? -9.468 -30.130 11.766 1.00 21.83 130 TRP A N 1
ATOM 810 C CA . TRP A 1 110 ? -9.938 -28.763 11.472 1.00 22.44 130 TRP A CA 1
ATOM 811 C C . TRP A 1 110 ? -10.138 -27.938 12.751 1.00 22.21 130 TRP A C 1
ATOM 812 O O . TRP A 1 110 ? -9.620 -26.824 12.864 1.00 22.23 130 TRP A O 1
ATOM 823 N N . THR A 1 111 ? -10.874 -28.484 13.714 1.00 21.85 131 THR A N 1
ATOM 824 C CA . THR A 1 111 ? -11.103 -27.777 14.982 1.00 21.87 131 THR A CA 1
ATOM 825 C C . THR A 1 111 ? -9.785 -27.342 15.643 1.00 21.60 131 THR A C 1
ATOM 826 O O . THR A 1 111 ? -9.624 -26.175 16.045 1.00 21.97 131 THR A O 1
ATOM 830 N N . ARG A 1 112 ? -8.841 -28.271 15.735 1.00 21.17 132 ARG A N 1
ATOM 831 C CA . ARG A 1 112 ? -7.559 -27.992 16.380 1.00 21.01 132 ARG A CA 1
ATOM 832 C C . ARG A 1 112 ? -6.734 -26.961 15.603 1.00 21.34 132 ARG A C 1
ATOM 833 O O . ARG A 1 112 ? -6.119 -26.085 16.200 1.00 20.91 132 ARG A O 1
ATOM 841 N N . ALA A 1 113 ? -6.699 -27.092 14.278 1.00 21.40 133 ALA A N 1
ATOM 842 C CA . ALA A 1 113 ? -5.900 -26.177 13.457 1.00 21.72 133 ALA A CA 1
ATOM 843 C C . ALA A 1 113 ? -6.529 -24.781 13.384 1.00 21.90 133 ALA A C 1
ATOM 844 O O . ALA A 1 113 ? -5.811 -23.787 13.376 1.00 21.97 133 ALA A O 1
ATOM 846 N N . TRP A 1 114 ? -7.863 -24.725 13.304 1.00 21.75 134 TRP A N 1
ATOM 847 C CA . TRP A 1 114 ? -8.608 -23.463 13.413 1.00 22.19 134 TRP A CA 1
ATOM 848 C C . TRP A 1 114 ? -8.284 -22.771 14.739 1.00 22.10 134 TRP A C 1
ATOM 849 O O . TRP A 1 114 ? -7.951 -21.574 14.759 1.00 21.62 134 TRP A O 1
ATOM 860 N N . THR A 1 115 ? -8.369 -23.527 15.837 1.00 21.89 135 THR A N 1
ATOM 861 C CA . THR A 1 115 ? -8.042 -23.008 17.170 1.00 22.04 135 THR A CA 1
ATOM 862 C C . THR A 1 115 ? -6.611 -22.456 17.200 1.00 22.14 135 THR A C 1
ATOM 863 O O . THR A 1 115 ? -6.360 -21.403 17.786 1.00 22.73 135 THR A O 1
ATOM 867 N N . ALA A 1 116 ? -5.685 -23.172 16.564 1.00 22.26 136 ALA A N 1
ATOM 868 C CA . ALA A 1 116 ? -4.277 -22.776 16.522 1.00 22.12 136 ALA A CA 1
ATOM 869 C C . ALA A 1 116 ? -4.097 -21.452 15.768 1.00 22.28 136 ALA A C 1
ATOM 870 O O . ALA A 1 116 ? -3.296 -20.605 16.179 1.00 21.43 136 ALA A O 1
ATOM 872 N N . GLU A 1 117 ? -4.856 -21.273 14.684 1.00 21.83 137 GLU A N 1
ATOM 873 C CA . GLU A 1 117 ? -4.818 -20.014 13.932 1.00 22.34 137 GLU A CA 1
ATOM 874 C C . GLU A 1 117 ? -5.431 -18.886 14.754 1.00 22.16 137 GLU A C 1
ATOM 875 O O . GLU A 1 117 ? -4.912 -17.767 14.781 1.00 22.04 137 GLU A O 1
ATOM 881 N N . GLU A 1 118 ? -6.527 -19.191 15.444 1.00 22.80 138 GLU A N 1
ATOM 882 C CA . GLU A 1 118 ? -7.232 -18.203 16.262 1.00 23.11 138 GLU A CA 1
ATOM 883 C C . GLU A 1 118 ? -6.410 -17.660 17.415 1.00 23.28 138 GLU A C 1
ATOM 884 O O . GLU A 1 118 ? -6.571 -16.498 17.824 1.00 22.79 138 GLU A O 1
ATOM 890 N N . ASN A 1 119 ? -5.563 -18.528 17.961 1.00 23.28 139 ASN A N 1
ATOM 891 C CA . ASN A 1 119 ? -4.746 -18.197 19.117 1.00 23.63 139 ASN A CA 1
ATOM 892 C C . ASN A 1 119 ? -3.847 -16.985 18.877 1.00 23.33 139 ASN A C 1
ATOM 893 O O . ASN A 1 119 ? -3.590 -16.200 19.797 1.00 22.88 139 ASN A O 1
ATOM 898 N N . ARG A 1 120 ? -3.413 -16.826 17.624 1.00 23.12 140 ARG A N 1
ATOM 899 C CA . ARG A 1 120 ? -2.604 -15.688 17.185 1.00 23.20 140 ARG A CA 1
ATOM 900 C C . ARG A 1 120 ? -3.343 -14.346 17.318 1.00 23.29 140 ARG A C 1
ATOM 901 O O . ARG A 1 120 ? -2.711 -13.308 17.527 1.00 23.43 140 ARG A O 1
ATOM 909 N N . HIS A 1 121 ? -4.667 -14.368 17.172 1.00 23.06 141 HIS A N 1
ATOM 910 C CA . HIS A 1 121 ? -5.459 -13.136 17.164 1.00 22.61 141 HIS A CA 1
ATOM 911 C C . HIS A 1 121 ? -5.385 -12.440 18.517 1.00 22.82 141 HIS A C 1
ATOM 912 O O . HIS A 1 121 ? -5.051 -11.257 18.588 1.00 21.93 141 HIS A O 1
ATOM 919 N N . GLY A 1 122 ? -5.684 -13.192 19.577 1.00 22.68 142 GLY A N 1
ATOM 920 C CA . GLY A 1 122 ? -5.664 -12.671 20.937 1.00 23.63 142 GLY A CA 1
ATOM 921 C C . GLY A 1 122 ? -4.266 -12.233 21.327 1.00 23.47 142 GLY A C 1
ATOM 922 O O . GLY A 1 122 ? -4.101 -11.173 21.904 1.00 22.90 142 GLY A O 1
ATOM 923 N N . ASP A 1 123 ? -3.272 -13.067 21.006 1.00 23.77 143 ASP A N 1
ATOM 924 C CA . ASP A 1 123 ? -1.853 -12.765 21.263 1.00 24.53 143 ASP A CA 1
ATOM 925 C C . ASP A 1 123 ? -1.423 -11.417 20.694 1.00 24.16 143 ASP A C 1
ATOM 926 O O . ASP A 1 123 ? -0.900 -10.559 21.416 1.00 24.02 143 ASP A O 1
ATOM 931 N N . LEU A 1 124 ? -1.652 -11.235 19.396 1.00 23.76 144 LEU A N 1
ATOM 932 C CA . LEU A 1 124 ? -1.289 -9.993 18.710 1.00 23.06 144 LEU A CA 1
ATOM 933 C C . LEU A 1 124 ? -1.977 -8.747 19.283 1.00 23.55 144 LEU A C 1
ATOM 934 O O 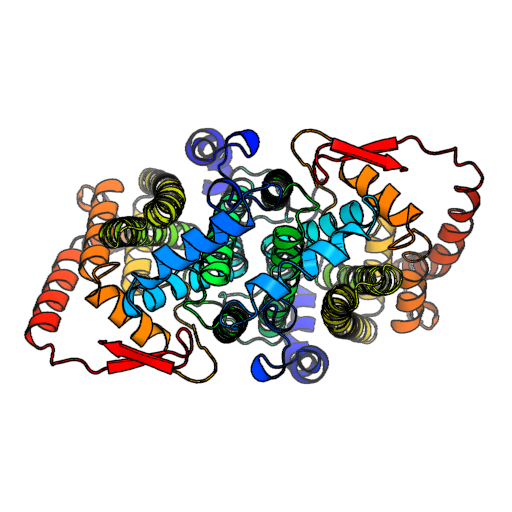. LEU A 1 124 ? -1.308 -7.762 19.609 1.00 23.23 144 LEU A O 1
ATOM 939 N N . LEU A 1 125 ? -3.301 -8.798 19.410 1.00 23.66 145 LEU A N 1
ATOM 940 C CA . LEU A 1 125 ? -4.072 -7.681 19.961 1.00 23.81 145 LEU A CA 1
ATOM 941 C C . LEU A 1 125 ? -3.703 -7.365 21.418 1.00 24.12 145 LEU A C 1
ATOM 942 O O . LEU A 1 125 ? -3.657 -6.191 21.802 1.00 23.51 145 LEU A O 1
ATOM 947 N N . ASN A 1 126 ? -3.465 -8.406 22.222 1.00 24.43 146 ASN A N 1
ATOM 948 C CA . ASN A 1 126 ? -3.021 -8.226 23.610 1.00 25.21 146 ASN A CA 1
ATOM 949 C C . ASN A 1 126 ? -1.729 -7.404 23.697 1.00 25.15 146 ASN A C 1
ATOM 950 O O . ASN A 1 126 ? -1.648 -6.426 24.453 1.00 24.44 146 ASN A O 1
ATOM 955 N N . LYS A 1 127 ? -0.718 -7.799 22.924 1.00 24.84 147 LYS A N 1
ATOM 956 C CA . LYS A 1 127 ? 0.566 -7.110 23.005 1.00 24.99 147 LYS A CA 1
ATOM 957 C C . LYS A 1 127 ? 0.506 -5.727 22.398 1.00 24.47 147 LYS A C 1
ATOM 958 O O . LYS A 1 127 ? 1.164 -4.819 22.897 1.00 24.37 147 LYS A O 1
ATOM 964 N N . TYR A 1 128 ? -0.267 -5.556 21.327 1.00 23.76 148 TYR A N 1
ATOM 965 C CA . TYR A 1 128 ? -0.465 -4.200 20.807 1.00 23.59 148 TYR A CA 1
ATOM 966 C C . TYR A 1 128 ? -1.054 -3.289 21.897 1.00 23.21 148 TYR A C 1
ATOM 967 O O . TYR A 1 128 ? -0.524 -2.196 22.171 1.00 22.65 148 TYR A O 1
ATOM 976 N N . LEU A 1 129 ? -2.143 -3.750 22.509 1.00 22.59 149 LEU A N 1
ATOM 977 C CA . LEU A 1 129 ? -2.834 -2.996 23.546 1.00 22.48 149 LEU A CA 1
ATOM 978 C C . LEU A 1 129 ? -1.943 -2.743 24.753 1.00 22.09 149 LEU A C 1
ATOM 979 O O . LEU A 1 129 ? -1.936 -1.636 25.295 1.00 21.70 149 LEU A O 1
ATOM 984 N N . TYR A 1 130 ? -1.200 -3.769 25.160 1.00 21.53 150 TYR A N 1
ATOM 985 C CA . TYR A 1 130 ? -0.210 -3.642 26.231 1.00 21.40 150 TYR A CA 1
ATOM 986 C C . TYR A 1 130 ? 0.792 -2.520 25.924 1.00 21.13 150 TYR A C 1
ATOM 987 O O . TYR A 1 130 ? 0.962 -1.600 26.734 1.00 21.01 150 TYR A O 1
ATOM 996 N N . LEU A 1 131 ? 1.418 -2.566 24.746 1.00 20.23 151 LEU A N 1
ATOM 997 C CA . LEU A 1 131 ? 2.435 -1.570 24.394 1.00 20.29 151 LEU A CA 1
ATOM 998 C C . LEU A 1 131 ? 1.866 -0.161 24.218 1.00 20.00 151 LEU A C 1
ATOM 999 O O . LEU A 1 131 ? 2.550 0.814 24.495 1.00 19.90 151 LEU A O 1
ATOM 1004 N N . SER A 1 132 ? 0.609 -0.066 23.785 1.00 20.13 152 SER A N 1
ATOM 1005 C CA . SER A 1 132 ? -0.010 1.223 23.447 1.00 20.43 152 SER A CA 1
ATOM 1006 C C . SER A 1 132 ? 0.024 2.250 24.579 1.00 20.29 152 SER A C 1
ATOM 1007 O O . SER A 1 132 ? 0.150 3.445 24.320 1.00 20.14 152 SER A O 1
ATOM 1010 N N . GLY A 1 133 ? -0.101 1.785 25.819 1.00 20.35 153 GLY A N 1
ATOM 1011 C CA . GLY A 1 133 ? -0.226 2.681 26.977 1.00 20.60 153 GLY A CA 1
ATOM 1012 C C . GLY A 1 133 ? -1.551 3.441 27.041 1.00 20.85 153 GLY A C 1
ATOM 1013 O O . GLY A 1 133 ? -1.691 4.386 27.819 1.00 20.30 153 GLY A O 1
ATOM 1014 N N . ARG A 1 134 ? -2.525 3.028 26.231 1.00 20.97 154 ARG A N 1
ATOM 1015 C CA . ARG A 1 134 ? -3.807 3.745 26.149 1.00 21.43 154 ARG A CA 1
ATOM 1016 C C . ARG A 1 134 ? -4.922 3.058 26.937 1.00 21.45 154 ARG A C 1
ATOM 1017 O O . ARG A 1 134 ? -6.013 3.603 27.073 1.00 20.83 154 ARG A O 1
ATOM 1025 N N . VAL A 1 135 ? -4.643 1.861 27.452 1.00 21.58 155 VAL A N 1
ATOM 1026 C CA . VAL A 1 135 ? -5.665 1.080 28.153 1.00 22.00 155 VAL A CA 1
ATOM 1027 C C . VAL A 1 135 ? -5.170 0.517 29.494 1.00 22.10 155 VAL A C 1
ATOM 1028 O O . VAL A 1 135 ? -3.962 0.429 29.736 1.00 22.12 155 VAL A O 1
ATOM 1032 N N . ASP A 1 136 ? -6.119 0.184 30.368 1.00 22.21 156 ASP A N 1
ATOM 1033 C CA . ASP A 1 136 ? -5.814 -0.401 31.669 1.00 22.35 156 ASP A CA 1
ATOM 1034 C C . ASP A 1 136 ? -5.770 -1.921 31.530 1.00 22.24 156 ASP A C 1
ATOM 1035 O O . ASP A 1 136 ? -6.804 -2.588 31.578 1.00 22.29 156 ASP A O 1
ATOM 1040 N N . MET A 1 137 ? -4.563 -2.457 31.363 1.00 22.27 157 MET A N 1
ATOM 1041 C CA . MET A 1 137 ? -4.386 -3.894 31.132 1.00 22.40 157 MET A CA 1
ATOM 1042 C C . MET A 1 137 ? -4.900 -4.759 32.289 1.00 22.47 157 MET A C 1
ATOM 1043 O O . MET A 1 137 ? -5.461 -5.829 32.061 1.00 22.38 157 MET A O 1
ATOM 1048 N N . ARG A 1 138 ? -4.718 -4.294 33.523 1.00 22.25 158 ARG A N 1
ATOM 1049 C CA . ARG A 1 138 ? -5.219 -5.045 34.672 1.00 22.85 158 ARG A CA 1
ATOM 1050 C C . ARG A 1 138 ? -6.752 -5.222 34.664 1.00 22.55 158 ARG A C 1
ATOM 1051 O O . ARG A 1 138 ? -7.249 -6.304 34.979 1.00 22.35 158 ARG A O 1
ATOM 1059 N N . LYS A 1 139 ? -7.486 -4.167 34.305 1.00 22.47 159 LYS A N 1
ATOM 1060 C CA . LYS A 1 139 ? -8.954 -4.239 34.222 1.00 22.78 159 LYS A CA 1
ATOM 1061 C C . LYS A 1 139 ? -9.424 -5.113 33.059 1.00 22.57 159 LYS A C 1
ATOM 1062 O O . LYS A 1 139 ? -10.456 -5.782 33.152 1.00 22.87 159 LYS A O 1
ATOM 1068 N N . ILE A 1 140 ? -8.671 -5.081 31.964 1.00 21.97 160 ILE A N 1
ATOM 1069 C CA . ILE A 1 140 ? -8.904 -5.952 30.813 1.00 21.62 160 ILE A CA 1
ATOM 1070 C C . ILE A 1 140 ? -8.658 -7.406 31.214 1.00 21.61 160 ILE A C 1
ATOM 1071 O O . ILE A 1 140 ? -9.454 -8.287 30.882 1.00 20.68 160 ILE A O 1
ATOM 1076 N N . GLU A 1 141 ? -7.563 -7.636 31.943 1.00 21.62 161 GLU A N 1
ATOM 1077 C CA . GLU A 1 141 ? -7.208 -8.970 32.423 1.00 21.86 161 GLU A CA 1
ATOM 1078 C C . GLU A 1 141 ? -8.290 -9.528 33.361 1.00 21.79 161 GLU A C 1
ATOM 1079 O O . GLU A 1 141 ? -8.676 -10.698 33.250 1.00 21.66 161 GLU A O 1
ATOM 1085 N N . LYS A 1 142 ? -8.802 -8.682 34.251 1.00 21.49 162 LYS A N 1
ATOM 1086 C CA . LYS A 1 142 ? -9.951 -9.043 35.091 1.00 21.91 162 LYS A CA 1
ATOM 1087 C C . LYS A 1 142 ? -11.195 -9.415 34.276 1.00 21.63 162 LYS A C 1
ATOM 1088 O O . LYS A 1 142 ? -11.870 -10.400 34.587 1.00 21.28 162 LYS A O 1
ATOM 1094 N N . THR A 1 143 ? -11.489 -8.623 33.243 1.00 21.42 163 THR A N 1
ATOM 1095 C CA . THR A 1 143 ? -12.620 -8.880 32.349 1.00 21.36 163 THR A CA 1
ATOM 1096 C C . THR A 1 143 ? -12.480 -10.221 31.629 1.00 21.71 163 THR A C 1
ATOM 1097 O O . THR A 1 143 ? -13.451 -10.967 31.507 1.00 21.49 163 THR A O 1
ATOM 1101 N N . ILE A 1 144 ? -11.275 -10.516 31.146 1.00 21.62 164 ILE A N 1
ATOM 1102 C CA . ILE A 1 144 ? -11.008 -11.802 30.500 1.00 22.07 164 ILE A CA 1
ATOM 1103 C C . ILE A 1 144 ? -11.255 -12.971 31.473 1.00 21.68 164 ILE A C 1
ATOM 1104 O O . ILE A 1 144 ? -11.863 -13.978 31.104 1.00 21.18 164 ILE A O 1
ATOM 1109 N N . GLN A 1 145 ? -10.771 -12.834 32.705 1.00 21.40 165 GLN A N 1
ATOM 1110 C CA . GLN A 1 145 ? -10.959 -13.890 33.702 1.00 21.55 165 GLN A CA 1
ATOM 1111 C C . GLN A 1 145 ? -12.436 -14.123 34.024 1.00 21.22 165 GLN A C 1
ATOM 1112 O O . GLN A 1 145 ? -12.887 -15.275 34.116 1.00 21.05 165 GLN A O 1
ATOM 1118 N N . TYR A 1 146 ? -13.192 -13.037 34.198 1.00 21.08 166 TYR A N 1
ATOM 1119 C CA . TYR A 1 146 ? -14.639 -13.149 34.373 1.00 20.81 166 TYR A CA 1
ATOM 1120 C C . TYR A 1 146 ? -15.276 -13.848 33.168 1.00 20.86 166 TYR A C 1
ATOM 1121 O O . TYR A 1 146 ? -16.099 -14.740 33.343 1.00 20.27 166 TYR A O 1
ATOM 1130 N N . LEU A 1 147 ? -14.899 -13.426 31.957 1.00 21.19 167 LEU A N 1
ATOM 1131 C CA . LEU A 1 147 ? -15.511 -13.953 30.724 1.00 21.67 167 LEU A CA 1
ATOM 1132 C C . LEU A 1 147 ? -15.302 -15.454 30.526 1.00 21.79 167 LEU A C 1
ATOM 1133 O O . LEU A 1 147 ? -16.254 -16.185 30.251 1.00 22.33 167 LEU A O 1
ATOM 1138 N N . ILE A 1 148 ? -14.057 -15.901 30.654 1.00 21.75 168 ILE A N 1
ATOM 1139 C CA . ILE A 1 148 ? -13.746 -17.325 30.537 1.00 21.92 168 ILE A CA 1
ATOM 1140 C C . ILE A 1 148 ? -14.467 -18.094 31.649 1.00 21.80 168 ILE A C 1
ATOM 1141 O O . ILE A 1 148 ? -15.057 -19.152 31.402 1.00 22.26 168 ILE A O 1
ATOM 1146 N N . GLY A 1 149 ? -14.476 -17.525 32.853 1.00 21.30 169 GLY A N 1
ATOM 1147 C CA . GLY A 1 149 ? -15.204 -18.115 33.978 1.00 21.23 169 GLY A CA 1
ATOM 1148 C C . GLY A 1 149 ? -16.702 -18.234 33.744 1.00 21.31 169 GLY A C 1
ATOM 1149 O O . GLY A 1 149 ? -17.320 -19.227 34.141 1.00 20.60 169 GLY A O 1
ATOM 1150 N N . SER A 1 150 ? -17.281 -17.218 33.103 1.00 21.42 170 SER A N 1
ATOM 1151 C CA . SER A 1 150 ? -18.711 -17.200 32.766 1.00 22.22 170 SER A CA 1
ATOM 1152 C C . SER A 1 150 ? -19.086 -18.139 31.624 1.00 22.24 170 SER A C 1
ATOM 1153 O O . SER A 1 150 ? -20.189 -18.688 31.603 1.00 22.11 170 SER A O 1
ATOM 1156 N N . GLY A 1 151 ? -18.172 -18.301 30.675 1.00 22.22 171 GLY A N 1
ATOM 1157 C CA . GLY A 1 151 ? -18.444 -19.052 29.447 1.00 22.79 171 GLY A CA 1
ATOM 1158 C C . GLY A 1 151 ? -19.331 -18.258 28.498 1.00 23.24 171 GLY A C 1
ATOM 1159 O O . GLY A 1 151 ? -19.305 -17.018 28.488 1.00 22.91 171 GLY A O 1
ATOM 1160 N N A MET A 1 152 ? -20.107 -18.983 27.697 0.50 23.63 172 MET A N 1
ATOM 1161 N N B MET A 1 152 ? -20.103 -18.979 27.689 0.50 23.36 172 MET A N 1
ATOM 1162 C CA A MET A 1 152 ? -21.086 -18.382 26.798 0.50 23.98 172 MET A CA 1
ATOM 1163 C CA B MET A 1 152 ? -21.064 -18.375 26.766 0.50 23.43 172 MET A CA 1
ATOM 1164 C C A MET A 1 152 ? -22.281 -19.310 26.634 0.50 24.15 172 MET A C 1
ATOM 1165 C C B MET A 1 152 ? -22.254 -19.316 26.566 0.50 23.85 172 MET A C 1
ATOM 1166 O O A MET A 1 152 ? -22.204 -20.506 26.932 0.50 23.96 172 MET A O 1
ATOM 1167 O O B MET A 1 152 ? -22.150 -20.526 26.793 0.50 23.69 172 MET A O 1
ATOM 1176 N N . ASP A 1 153 ? -23.385 -18.753 26.153 1.00 24.27 173 ASP A N 1
ATOM 1177 C CA . ASP A 1 153 ? -24.619 -19.509 26.021 1.00 24.84 173 ASP A CA 1
ATOM 1178 C C . ASP A 1 153 ? -25.269 -19.197 24.681 1.00 25.10 173 ASP A C 1
ATOM 1179 O O . ASP A 1 153 ? -26.297 -18.518 24.629 1.00 25.21 173 ASP A O 1
ATOM 1184 N N . ILE A 1 154 ? -24.667 -19.705 23.605 1.00 25.34 174 ILE A N 1
ATOM 1185 C CA . ILE A 1 154 ? -25.136 -19.433 22.233 1.00 25.86 174 ILE A CA 1
ATOM 1186 C C . ILE A 1 154 ? -26.196 -20.412 21.714 1.00 26.09 174 ILE A C 1
ATOM 1187 O O . ILE A 1 154 ? -26.684 -20.262 20.589 1.00 26.37 174 ILE A O 1
ATOM 1192 N N . LYS A 1 155 ? -26.535 -21.409 22.531 1.00 25.92 175 LYS A N 1
ATOM 1193 C CA . LYS A 1 155 ? -27.631 -22.353 22.253 1.00 26.34 175 LYS A CA 1
ATOM 1194 C C . LYS A 1 155 ? -27.439 -23.232 21.001 1.00 26.23 175 LYS A C 1
ATOM 1195 O O . LYS A 1 155 ? -28.415 -23.575 20.316 1.00 26.42 175 LYS A O 1
ATOM 1201 N N . SER A 1 156 ? -26.195 -23.601 20.703 1.00 25.73 176 SER A N 1
ATOM 1202 C CA . SER A 1 156 ? -25.925 -24.531 19.597 1.00 25.64 176 SER A CA 1
ATOM 1203 C C . SER A 1 156 ? -26.108 -25.991 20.028 1.00 25.37 176 SER A C 1
ATOM 1204 O O . SER A 1 156 ? -25.953 -26.907 19.217 1.00 25.07 176 SER A O 1
ATOM 1207 N N . GLU A 1 157 ? -26.419 -26.195 21.309 1.00 25.44 177 GLU A N 1
ATOM 1208 C CA . GLU A 1 157 ? -26.674 -27.524 21.877 1.00 25.83 177 GLU A CA 1
ATOM 1209 C C . GLU A 1 157 ? -25.536 -28.516 21.544 1.00 25.61 177 GLU A C 1
ATOM 1210 O O . GLU A 1 157 ? -24.367 -28.218 21.787 1.00 25.91 177 GLU A O 1
ATOM 1216 N N A ASN A 1 158 ? -25.874 -29.683 21.007 0.50 25.44 178 ASN A N 1
ATOM 1217 N N B ASN A 1 158 ? -25.893 -29.669 20.982 0.50 25.45 178 ASN A N 1
ATOM 1218 C CA A ASN A 1 158 ? -24.856 -30.636 20.571 0.50 25.09 178 ASN A CA 1
ATOM 1219 C CA B ASN A 1 158 ? -24.922 -30.684 20.569 0.50 25.12 178 ASN A CA 1
ATOM 1220 C C A ASN A 1 158 ? -24.913 -30.847 19.056 0.50 24.76 178 ASN A C 1
ATOM 1221 C C B ASN A 1 158 ? -24.852 -30.820 19.047 0.50 24.78 178 ASN A C 1
ATOM 1222 O O A ASN A 1 158 ? -24.516 -31.897 18.542 0.50 24.63 178 ASN A O 1
ATOM 1223 O O B ASN A 1 158 ? -24.307 -31.794 18.520 0.50 24.64 178 ASN A O 1
ATOM 1232 N N . SER A 1 159 ? -25.399 -29.827 18.348 1.00 24.41 179 SER A N 1
ATOM 1233 C CA . SER A 1 159 ? -25.620 -29.920 16.914 1.00 24.00 179 SER A CA 1
ATOM 1234 C C . SER A 1 159 ? -24.502 -29.300 16.087 1.00 23.64 179 SER A C 1
ATOM 1235 O O . SER A 1 159 ? -24.225 -28.111 16.221 1.00 23.01 179 SER A O 1
ATOM 1238 N N . PRO A 1 160 ? -23.895 -30.098 15.189 1.00 23.40 180 PRO A N 1
ATOM 1239 C CA . PRO A 1 160 ? -22.916 -29.559 14.256 1.00 23.14 180 PRO A CA 1
ATOM 1240 C C . PRO A 1 160 ? -23.589 -28.652 13.223 1.00 22.79 180 PRO A C 1
ATOM 1241 O O . PRO A 1 160 ? -22.940 -27.752 12.698 1.00 22.60 180 PRO A O 1
ATOM 1245 N N . TYR A 1 161 ? -24.878 -28.880 12.939 1.00 22.54 181 TYR A N 1
ATOM 1246 C CA . TYR A 1 161 ? -25.626 -27.981 12.048 1.00 22.80 181 TYR A CA 1
ATOM 1247 C C . TYR A 1 161 ? -25.668 -26.589 12.670 1.00 22.48 181 TYR A C 1
ATOM 1248 O O . TYR A 1 161 ? -25.210 -25.621 12.062 1.00 22.25 181 TYR A O 1
ATOM 1257 N N . LEU A 1 162 ? -26.186 -26.513 13.896 1.00 22.28 182 LEU A N 1
ATOM 1258 C CA . LEU A 1 162 ? -26.240 -25.254 14.644 1.00 22.37 182 LEU A CA 1
ATOM 1259 C C . LEU A 1 162 ? -24.851 -24.641 14.813 1.00 22.38 182 LEU A C 1
ATOM 1260 O O . LEU A 1 162 ? -24.661 -23.446 14.582 1.00 22.54 182 LEU A O 1
ATOM 1265 N N . GLY A 1 163 ? -23.885 -25.468 15.209 1.00 22.04 183 GLY A N 1
ATOM 1266 C CA . GLY A 1 163 ? -22.527 -25.003 15.447 1.00 21.96 183 GLY A CA 1
ATOM 1267 C C . GLY A 1 163 ? -21.901 -24.384 14.213 1.00 21.86 183 GLY A C 1
ATOM 1268 O O . GLY A 1 163 ? -21.350 -23.279 14.278 1.00 21.66 183 GLY A O 1
ATOM 1269 N N . PHE A 1 164 ? -22.001 -25.083 13.085 1.00 21.51 184 PHE A N 1
ATOM 1270 C CA . PHE A 1 164 ? -21.398 -24.603 11.841 1.00 21.93 184 PHE A CA 1
ATOM 1271 C C . PHE A 1 164 ? -22.135 -23.418 11.203 1.00 21.80 184 PHE A C 1
ATOM 1272 O O . PHE A 1 164 ? -21.496 -22.536 10.620 1.00 21.58 184 PHE A O 1
ATOM 1280 N N . ILE A 1 165 ? -23.465 -23.411 11.299 1.00 21.44 185 ILE A N 1
ATOM 1281 C CA . ILE A 1 165 ? -24.261 -22.254 10.862 1.00 21.23 185 ILE A CA 1
ATOM 1282 C C . ILE A 1 165 ? -23.915 -21.025 11.706 1.00 21.04 185 ILE A C 1
ATOM 1283 O O . ILE A 1 165 ? -23.625 -19.957 11.160 1.00 20.70 185 ILE A O 1
ATOM 1288 N N . TYR A 1 166 ? -23.911 -21.188 13.029 1.00 21.32 186 TYR A N 1
ATOM 1289 C CA . TYR A 1 166 ? -23.505 -20.099 13.935 1.00 21.55 186 TYR A CA 1
ATOM 1290 C C . TYR A 1 166 ? -22.108 -19.558 13.605 1.00 21.71 186 TYR A C 1
ATOM 1291 O O . TYR A 1 166 ? -21.902 -18.337 13.522 1.00 21.01 186 TYR A O 1
ATOM 1300 N N . THR A 1 167 ? -21.153 -20.473 13.416 1.00 21.57 187 THR A N 1
ATOM 1301 C CA . THR A 1 167 ? -19.769 -20.087 13.130 1.00 22.02 187 THR A CA 1
ATOM 1302 C C . THR A 1 167 ? -19.610 -19.399 11.759 1.00 21.82 187 THR A C 1
ATOM 1303 O O . THR A 1 167 ? -18.845 -18.427 11.630 1.00 21.52 187 THR A O 1
ATOM 1307 N N . SER A 1 168 ? -20.337 -19.883 10.747 1.00 21.06 188 SER A N 1
ATOM 1308 C CA . SER A 1 168 ? -20.362 -19.222 9.437 1.00 21.63 188 SER A CA 1
ATOM 1309 C C . SER A 1 168 ? -20.799 -17.760 9.583 1.00 21.39 188 SER A C 1
ATOM 1310 O O . SER A 1 168 ? -20.196 -16.852 8.993 1.00 21.66 188 SER A O 1
ATOM 1313 N N . PHE A 1 169 ? -21.854 -17.549 10.364 1.00 21.56 189 PHE A N 1
ATOM 1314 C CA . PHE A 1 169 ? -22.390 -16.219 10.607 1.00 22.25 189 PHE A CA 1
ATOM 1315 C C . PHE A 1 169 ? -21.377 -15.359 11.358 1.00 22.66 189 PHE A C 1
ATOM 1316 O O . PHE A 1 169 ? -21.032 -14.258 10.917 1.00 22.71 189 PHE A O 1
ATOM 1324 N N . GLN A 1 170 ? -20.894 -15.887 12.480 1.00 22.74 190 GLN A N 1
ATOM 1325 C CA . GLN A 1 170 ? -20.099 -15.113 13.416 1.00 24.08 190 GLN A CA 1
ATOM 1326 C C . GLN A 1 170 ? -18.692 -14.801 12.915 1.00 23.89 190 GLN A C 1
ATOM 1327 O O . GLN A 1 170 ? -18.164 -13.737 13.214 1.00 23.86 190 GLN A O 1
ATOM 1333 N N . GLU A 1 171 ? -18.092 -15.712 12.153 1.00 23.80 191 GLU A N 1
ATOM 1334 C CA . GLU A 1 171 ? -16.804 -15.416 11.510 1.00 23.77 191 GLU A CA 1
ATOM 1335 C C . GLU A 1 171 ? -16.932 -14.310 10.469 1.00 23.71 191 GLU A C 1
ATOM 1336 O O . GLU A 1 171 ? -16.007 -13.510 10.289 1.00 23.83 191 GLU A O 1
ATOM 1342 N N . ARG A 1 172 ? -18.073 -14.258 9.783 1.00 23.49 192 ARG A N 1
ATOM 1343 C CA . ARG A 1 172 ? -18.310 -13.171 8.838 1.00 23.73 192 ARG A CA 1
ATOM 1344 C C . ARG A 1 172 ? -18.467 -11.840 9.586 1.00 23.52 192 ARG A C 1
ATOM 1345 O O . ARG A 1 172 ? -17.958 -10.807 9.139 1.00 23.38 192 ARG A O 1
ATOM 1353 N N . ALA A 1 173 ? -19.161 -11.884 10.724 1.00 23.02 193 ALA A N 1
ATOM 1354 C CA . ALA A 1 173 ? -19.323 -10.720 11.589 1.00 23.44 193 ALA A CA 1
ATOM 1355 C C . ALA A 1 173 ? -17.978 -10.162 12.070 1.00 23.93 193 ALA A C 1
ATOM 1356 O O . ALA A 1 173 ? -17.757 -8.944 12.046 1.00 23.98 193 ALA A O 1
ATOM 1358 N N . THR A 1 174 ? -17.085 -11.049 12.501 1.00 24.34 194 THR A N 1
ATOM 1359 C CA A THR A 1 174 ? -15.786 -10.594 12.987 0.50 24.90 194 THR A CA 1
ATOM 1360 C CA B THR A 1 174 ? -15.743 -10.666 12.971 0.50 24.55 194 THR A CA 1
ATOM 1361 C C . THR A 1 174 ? -14.887 -10.119 11.832 1.00 24.83 194 THR A C 1
ATOM 1362 O O . THR A 1 174 ? -14.115 -9.176 12.011 1.00 24.66 194 THR A O 1
ATOM 1369 N N . PHE A 1 175 ? -15.026 -10.732 10.652 1.00 24.93 195 PHE A N 1
ATOM 1370 C CA . PHE A 1 175 ? -14.353 -10.279 9.427 1.00 25.26 195 PHE A CA 1
ATOM 1371 C C . PHE A 1 175 ? -14.743 -8.831 9.124 1.00 25.11 195 PHE A C 1
ATOM 1372 O O . PHE A 1 175 ? -13.878 -7.979 8.883 1.00 24.48 195 PHE A O 1
ATOM 1380 N N . ILE A 1 176 ? -16.046 -8.559 9.157 1.00 25.00 196 ILE A N 1
ATOM 1381 C CA . ILE A 1 176 ? -16.565 -7.214 8.881 1.00 24.87 196 ILE A CA 1
ATOM 1382 C C . ILE A 1 176 ? -16.047 -6.217 9.918 1.00 24.61 196 ILE A C 1
ATOM 1383 O O . ILE A 1 176 ? -15.618 -5.113 9.567 1.00 24.22 196 ILE A O 1
ATOM 1388 N N . SER A 1 177 ? -16.083 -6.634 11.183 1.00 24.36 197 SER A N 1
ATOM 1389 C CA A SER A 1 177 ? -15.657 -5.803 12.310 0.50 24.41 197 SER A CA 1
ATOM 1390 C CA B SER A 1 177 ? -15.667 -5.800 12.302 0.50 24.70 197 SER A CA 1
ATOM 1391 C C . SER A 1 177 ? -14.189 -5.407 12.196 1.00 24.89 197 SER A C 1
ATOM 1392 O O . SER A 1 177 ? -13.838 -4.236 12.348 1.00 24.67 197 SER A O 1
ATOM 1397 N N . HIS A 1 178 ? -13.332 -6.393 11.924 1.00 24.86 198 HIS A N 1
ATOM 1398 C CA . HIS A 1 178 ? -11.890 -6.154 11.814 1.00 25.30 198 HIS A CA 1
ATOM 1399 C C . HIS A 1 178 ? -11.502 -5.327 10.600 1.00 24.94 198 HIS A C 1
ATOM 1400 O O . HIS A 1 178 ? -10.607 -4.480 10.691 1.00 25.49 198 HIS A O 1
ATOM 1407 N N . ALA A 1 179 ? -12.171 -5.569 9.475 1.00 24.65 199 ALA A N 1
ATOM 1408 C CA . ALA A 1 179 ? -11.969 -4.773 8.266 1.00 24.51 199 ALA A CA 1
ATOM 1409 C C . ALA A 1 179 ? -12.337 -3.323 8.541 1.00 24.23 199 ALA A C 1
ATOM 1410 O O . ALA A 1 179 ? -11.643 -2.407 8.102 1.00 23.60 199 ALA A O 1
ATOM 1412 N N . ASN A 1 180 ? -13.429 -3.120 9.274 1.00 23.73 200 ASN A N 1
ATOM 1413 C CA . ASN A 1 180 ? -13.853 -1.769 9.638 1.00 23.81 200 ASN A CA 1
ATOM 1414 C C . ASN A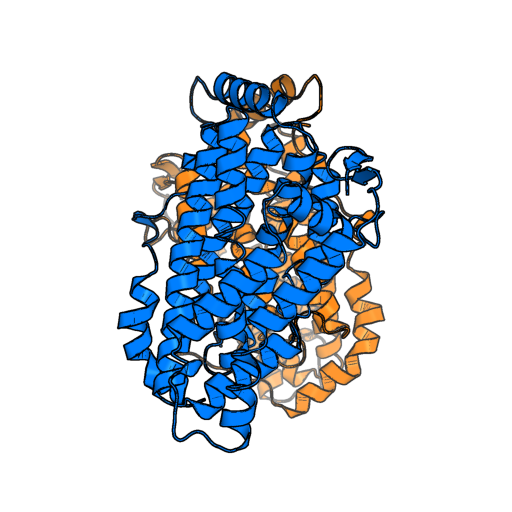 1 180 ? -12.875 -1.105 10.609 1.00 23.72 200 ASN A C 1
ATOM 1415 O O . ASN A 1 180 ? -12.563 0.082 10.477 1.00 23.52 200 ASN A O 1
ATOM 1420 N N . THR A 1 181 ? -12.384 -1.885 11.568 1.00 24.07 201 THR A N 1
ATOM 1421 C CA . THR A 1 181 ? -11.419 -1.396 12.550 1.00 24.47 201 THR A CA 1
ATOM 1422 C C . THR A 1 181 ? -10.083 -1.023 11.868 1.00 24.47 201 THR A C 1
ATOM 1423 O O . THR A 1 181 ? -9.475 -0.013 12.213 1.00 24.77 201 THR A O 1
ATOM 1427 N N . ALA A 1 182 ? -9.662 -1.818 10.885 1.00 24.17 202 ALA A N 1
ATOM 1428 C CA . ALA A 1 182 ? -8.485 -1.507 10.063 1.00 24.21 202 ALA A CA 1
ATOM 1429 C C . ALA A 1 182 ? -8.609 -0.168 9.344 1.00 24.27 202 ALA A C 1
ATOM 1430 O O . ALA A 1 182 ? -7.670 0.636 9.345 1.00 23.92 202 ALA A O 1
ATOM 1432 N N . LYS A 1 183 ? -9.772 0.052 8.731 1.00 24.12 203 LYS A N 1
ATOM 1433 C CA . LYS A 1 183 ? -10.089 1.277 8.002 1.00 24.64 203 LYS A CA 1
ATOM 1434 C C . LYS A 1 183 ? -9.909 2.494 8.912 1.00 24.01 203 LYS A C 1
ATOM 1435 O O . LYS A 1 183 ? -9.299 3.494 8.530 1.00 23.90 203 LYS A O 1
ATOM 1441 N N . LEU A 1 184 ? -10.440 2.382 10.124 1.00 23.96 204 LEU A N 1
ATOM 1442 C CA . LEU A 1 184 ? -10.350 3.438 11.127 1.00 23.60 204 LEU A CA 1
ATOM 1443 C C . LEU A 1 184 ? -8.920 3.657 11.601 1.00 23.40 204 LEU A C 1
ATOM 1444 O O . LEU A 1 184 ? -8.478 4.801 11.726 1.00 23.09 204 LEU A O 1
ATOM 1449 N N . ALA A 1 185 ? -8.201 2.565 11.851 1.00 23.28 205 ALA A N 1
ATOM 1450 C CA . ALA A 1 185 ? -6.793 2.648 12.230 1.00 23.55 205 ALA A CA 1
ATOM 1451 C C . ALA A 1 185 ? -5.998 3.434 11.189 1.00 23.79 205 ALA A C 1
ATOM 1452 O O . ALA A 1 185 ? -5.233 4.332 11.541 1.00 23.43 205 ALA A O 1
ATOM 1454 N N . GLN A 1 186 ? -6.197 3.100 9.914 1.00 24.23 206 GLN A N 1
ATOM 1455 C CA . GLN A 1 186 ? -5.565 3.831 8.812 1.00 24.70 206 GLN A CA 1
ATOM 1456 C C . GLN A 1 186 ? -5.990 5.299 8.787 1.00 24.81 206 GLN A C 1
ATOM 1457 O O . GLN A 1 186 ? -5.155 6.183 8.574 1.00 24.12 206 GLN A O 1
ATOM 1463 N N . HIS A 1 187 ? -7.280 5.550 9.012 1.00 25.04 207 HIS A N 1
ATOM 1464 C CA . HIS A 1 187 ? -7.797 6.918 9.100 1.00 25.45 207 HIS A CA 1
ATOM 1465 C C . HIS A 1 187 ? -7.033 7.763 10.122 1.00 25.50 207 HIS A C 1
ATOM 1466 O O . HIS A 1 187 ? -6.674 8.901 9.838 1.00 25.22 207 HIS A O 1
ATOM 1473 N N . TYR A 1 188 ? -6.777 7.192 11.299 1.00 25.90 208 TYR A N 1
ATOM 1474 C CA . TYR A 1 188 ? -6.079 7.905 12.374 1.00 26.23 208 TYR A CA 1
ATOM 1475 C C . TYR A 1 188 ? -4.546 7.901 12.234 1.00 25.94 208 TYR A C 1
ATOM 1476 O O . TYR A 1 188 ? -3.836 8.390 13.118 1.00 25.84 208 TYR A O 1
ATOM 1485 N N . GLY A 1 189 ? -4.046 7.357 11.124 1.00 25.69 209 GLY A N 1
ATOM 1486 C CA . GLY A 1 189 ? -2.619 7.411 10.797 1.00 25.14 209 GLY A CA 1
ATOM 1487 C C . GLY A 1 189 ? -1.775 6.264 11.328 1.00 25.21 209 GLY A C 1
ATOM 1488 O O . GLY A 1 189 ? -0.552 6.383 11.427 1.00 25.04 209 GLY A O 1
ATOM 1489 N N . ASP A 1 190 ? -2.417 5.149 11.664 1.00 25.07 210 ASP A N 1
ATOM 1490 C CA . ASP A 1 190 ? -1.715 4.007 12.246 1.00 25.29 210 ASP A CA 1
ATOM 1491 C C . ASP A 1 190 ? -1.737 2.796 11.308 1.00 25.44 210 ASP A C 1
ATOM 1492 O O . ASP A 1 190 ? -2.590 1.908 11.430 1.00 24.56 210 ASP A O 1
ATOM 1497 N N . LYS A 1 191 ? -0.793 2.775 10.369 1.00 25.73 211 LYS A N 1
ATOM 1498 C CA . LYS A 1 191 ? -0.760 1.743 9.326 1.00 26.66 211 LYS A CA 1
ATOM 1499 C C . LYS A 1 191 ? -0.454 0.374 9.912 1.00 26.73 211 LYS A C 1
ATOM 1500 O O . LYS A 1 191 ? -0.964 -0.641 9.438 1.00 26.55 211 LYS A O 1
ATOM 1506 N N . LYS A 1 192 ? 0.367 0.359 10.958 1.00 26.70 212 LYS A N 1
ATOM 1507 C CA . LYS A 1 192 ? 0.748 -0.885 11.602 1.00 26.95 212 LYS A CA 1
ATOM 1508 C C . LYS A 1 192 ? -0.430 -1.541 12.322 1.00 26.43 212 LYS A C 1
ATOM 1509 O O . LYS A 1 192 ? -0.574 -2.760 12.265 1.00 26.64 212 LYS A O 1
ATOM 1515 N N . LEU A 1 193 ? -1.285 -0.741 12.959 1.00 25.21 213 LEU A N 1
ATOM 1516 C CA . LEU A 1 193 ? -2.520 -1.270 13.537 1.00 24.62 213 LEU A CA 1
ATOM 1517 C C . LEU A 1 193 ? -3.501 -1.700 12.442 1.00 24.06 213 LEU A C 1
ATOM 1518 O O . LEU A 1 193 ? -4.150 -2.733 12.564 1.00 23.76 213 LEU A O 1
ATOM 1523 N N . ALA A 1 194 ? -3.593 -0.921 11.365 1.00 23.59 214 ALA A N 1
ATOM 1524 C CA . ALA A 1 194 ? -4.381 -1.337 10.199 1.00 23.45 214 ALA A CA 1
ATOM 1525 C C . ALA A 1 194 ? -3.944 -2.726 9.688 1.00 23.34 214 ALA A C 1
ATOM 1526 O O . ALA A 1 194 ? -4.791 -3.585 9.433 1.00 22.98 214 ALA A O 1
ATOM 1528 N N . HIS A 1 195 ? -2.631 -2.945 9.570 1.00 23.12 215 HIS A N 1
ATOM 1529 C CA . HIS A 1 195 ? -2.092 -4.257 9.150 1.00 23.05 215 HIS A CA 1
ATOM 1530 C C . HIS A 1 195 ? -2.444 -5.395 10.115 1.00 23.00 215 HIS A C 1
ATOM 1531 O O . HIS A 1 195 ? -2.704 -6.515 9.683 1.00 22.76 215 HIS A O 1
ATOM 1538 N N . ILE A 1 196 ? -2.421 -5.112 11.417 1.00 22.75 216 ILE A N 1
ATOM 1539 C CA . ILE A 1 196 ? -2.838 -6.087 12.437 1.00 23.05 216 ILE A CA 1
ATOM 1540 C C . ILE A 1 196 ? -4.278 -6.537 12.191 1.00 23.62 216 ILE A C 1
ATOM 1541 O O . ILE A 1 196 ? -4.559 -7.740 12.079 1.00 23.61 216 ILE A O 1
ATOM 1546 N N . CYS A 1 197 ? -5.176 -5.561 12.078 1.00 23.49 217 CYS A N 1
ATOM 1547 C CA . CYS A 1 197 ? -6.590 -5.828 11.888 1.00 24.04 217 CYS A CA 1
ATOM 1548 C C . CYS A 1 197 ? -6.856 -6.494 10.536 1.00 23.70 217 CYS A C 1
ATOM 1549 O O . CYS A 1 197 ? -7.662 -7.409 10.456 1.00 24.14 217 CYS A O 1
ATOM 1552 N N . GLY A 1 198 ? -6.168 -6.029 9.493 1.00 23.33 218 GLY A N 1
ATOM 1553 C CA . GLY A 1 198 ? -6.238 -6.631 8.161 1.00 23.23 218 GLY A CA 1
ATOM 1554 C C . GLY A 1 198 ? -5.814 -8.097 8.111 1.00 22.84 218 GLY A C 1
ATOM 1555 O O . GLY A 1 198 ? -6.455 -8.900 7.437 1.00 22.30 218 GLY A O 1
ATOM 1556 N N . SER A 1 199 ? -4.735 -8.434 8.820 1.00 22.70 219 SER A N 1
ATOM 1557 C CA . SER A 1 199 ? -4.232 -9.810 8.895 1.00 23.03 219 SER A CA 1
ATOM 1558 C C . SER A 1 199 ? -5.223 -10.744 9.602 1.00 22.95 219 SER A C 1
ATOM 1559 O O . SER A 1 199 ? -5.542 -11.815 9.093 1.00 23.11 219 SER A O 1
ATOM 1562 N N . ILE A 1 200 ? -5.714 -10.328 10.764 1.00 23.31 220 ILE A N 1
ATOM 1563 C CA . ILE A 1 200 ? -6.766 -11.069 11.470 1.00 23.34 220 ILE A CA 1
ATOM 1564 C C . ILE A 1 200 ? -8.029 -11.205 10.604 1.00 23.67 220 ILE A C 1
ATOM 1565 O O . ILE A 1 200 ? -8.596 -12.294 10.517 1.00 23.71 220 ILE A O 1
ATOM 1570 N N . ALA A 1 201 ? -8.437 -10.113 9.951 1.00 23.11 221 ALA A N 1
ATOM 1571 C CA . ALA A 1 201 ? -9.591 -10.121 9.042 1.00 23.04 221 ALA A CA 1
ATOM 1572 C C . ALA A 1 201 ? -9.444 -11.139 7.913 1.00 23.08 221 ALA A C 1
ATOM 1573 O O . ALA A 1 201 ? -10.418 -11.809 7.556 1.00 22.95 221 ALA A O 1
ATOM 1575 N N . SER A 1 202 ? -8.234 -11.270 7.363 1.00 22.55 222 SER A N 1
ATOM 1576 C CA . SER A 1 202 ? -8.002 -12.245 6.293 1.00 22.96 222 SER A CA 1
ATOM 1577 C C . SER A 1 202 ? -8.149 -13.688 6.747 1.00 22.47 222 SER A C 1
ATOM 1578 O O . SER A 1 202 ? -8.590 -14.531 5.962 1.00 22.55 222 SER A O 1
ATOM 1581 N N . ASP A 1 203 ? -7.765 -13.971 7.995 1.00 22.18 223 ASP A N 1
ATOM 1582 C CA . ASP A 1 203 ? -8.033 -15.269 8.623 1.00 22.51 223 ASP A CA 1
ATOM 1583 C C . ASP A 1 203 ? -9.535 -15.537 8.685 1.00 22.53 223 ASP A C 1
ATOM 1584 O O . ASP A 1 203 ? -10.004 -16.631 8.370 1.00 22.32 223 ASP A O 1
ATOM 1589 N N . GLU A 1 204 ? -10.280 -14.527 9.108 1.00 22.99 224 GLU A N 1
ATOM 1590 C CA . GLU A 1 204 ? -11.729 -14.660 9.272 1.00 23.57 224 GLU A CA 1
ATOM 1591 C C . GLU A 1 204 ? -12.471 -14.853 7.962 1.00 23.51 224 GLU A C 1
ATOM 1592 O O . GLU A 1 204 ? -13.458 -15.588 7.916 1.00 23.59 224 GLU A O 1
ATOM 1598 N N . LYS A 1 205 ? -12.007 -14.183 6.908 1.00 23.72 225 LYS A N 1
ATOM 1599 C CA . LYS A 1 205 ? -12.596 -14.349 5.586 1.00 23.82 225 LYS A CA 1
ATOM 1600 C C . LYS A 1 205 ? -12.442 -15.808 5.155 1.00 23.55 225 LYS A C 1
ATOM 1601 O O . LYS A 1 205 ? -13.386 -16.440 4.675 1.00 23.58 225 LYS A O 1
ATOM 1607 N N . ARG A 1 206 ? -11.241 -16.340 5.351 1.00 23.61 226 ARG A N 1
ATOM 1608 C CA . ARG A 1 206 ? -10.921 -17.717 5.024 1.00 23.58 226 ARG A CA 1
ATOM 1609 C C . ARG A 1 206 ? -11.712 -18.712 5.891 1.00 23.04 226 ARG A C 1
ATOM 1610 O O . ARG A 1 206 ? -12.298 -19.664 5.369 1.00 22.46 226 ARG A O 1
ATOM 1618 N N . HIS A 1 207 ? -11.727 -18.489 7.206 1.00 22.51 227 HIS A N 1
ATOM 1619 C CA . HIS A 1 207 ? -12.486 -19.339 8.121 1.00 22.95 227 HIS A CA 1
ATOM 1620 C C . HIS A 1 207 ? -13.980 -19.338 7.792 1.00 22.83 227 HIS A C 1
ATOM 1621 O O . HIS A 1 207 ? -14.613 -20.393 7.751 1.00 22.60 227 HIS A O 1
ATOM 1628 N N . ALA A 1 208 ? -14.536 -18.148 7.562 1.00 22.98 228 ALA A N 1
ATOM 1629 C CA . ALA A 1 208 ? -15.956 -17.996 7.233 1.00 23.08 228 ALA A CA 1
ATOM 1630 C C . ALA A 1 208 ? -16.296 -18.751 5.953 1.00 23.22 228 ALA A C 1
ATOM 1631 O O . ALA A 1 208 ? -17.338 -19.401 5.870 1.00 23.54 228 ALA A O 1
ATOM 1633 N N . THR A 1 209 ? -15.398 -18.674 4.970 1.00 23.49 229 THR A N 1
ATOM 1634 C CA . THR A 1 209 ? -15.556 -19.371 3.689 1.00 23.57 229 THR A CA 1
ATOM 1635 C C . THR A 1 209 ? -15.608 -20.885 3.913 1.00 23.32 229 THR A C 1
ATOM 1636 O O . THR A 1 209 ? -16.482 -21.565 3.363 1.00 22.96 229 THR A O 1
ATOM 1640 N N . ALA A 1 210 ? -14.686 -21.391 4.737 1.00 22.76 230 ALA A N 1
ATOM 1641 C CA . ALA A 1 210 ? -14.631 -22.815 5.076 1.00 22.42 230 ALA A CA 1
ATOM 1642 C C . ALA A 1 210 ? -15.891 -23.324 5.795 1.00 22.11 230 ALA A C 1
ATOM 1643 O O . ALA A 1 210 ? -16.476 -24.319 5.380 1.00 22.04 230 ALA A O 1
ATOM 1645 N N . TYR A 1 211 ? -16.315 -22.634 6.851 1.00 22.15 231 TYR A N 1
ATOM 1646 C CA . TYR A 1 211 ? -17.522 -23.019 7.576 1.00 22.10 231 TYR A CA 1
ATOM 1647 C C . TYR A 1 211 ? -18.771 -22.952 6.684 1.00 21.95 231 TYR A C 1
ATOM 1648 O O . TYR A 1 211 ? -19.624 -23.839 6.735 1.00 21.79 231 TYR A O 1
ATOM 1657 N N . THR A 1 212 ? -18.847 -21.915 5.850 1.00 21.37 232 THR A N 1
ATOM 1658 C CA . THR A 1 212 ? -19.958 -21.697 4.922 1.00 21.54 232 THR A CA 1
ATOM 1659 C C . THR A 1 212 ? -20.020 -22.817 3.876 1.00 21.80 232 THR A C 1
ATOM 1660 O O . THR A 1 212 ? -21.102 -23.259 3.493 1.00 21.47 232 THR A O 1
ATOM 1664 N N . LYS A 1 213 ? -18.849 -23.273 3.433 1.00 21.55 233 LYS A N 1
ATOM 1665 C CA . LYS A 1 213 ? -18.722 -24.416 2.516 1.00 22.42 233 LYS A CA 1
ATOM 1666 C C . LYS A 1 213 ? -19.278 -25.708 3.128 1.00 22.12 233 LYS A C 1
ATOM 1667 O O . LYS A 1 213 ? -19.959 -26.474 2.446 1.00 21.93 233 LYS A O 1
ATOM 1673 N N . ILE A 1 214 ? -18.964 -25.955 4.401 1.00 22.22 234 ILE A N 1
ATOM 1674 C CA . ILE A 1 214 ? -19.482 -27.133 5.119 1.00 22.23 234 ILE A CA 1
ATOM 1675 C C . ILE A 1 214 ? -21.016 -27.143 5.128 1.00 22.16 234 ILE A C 1
ATOM 1676 O O . ILE A 1 214 ? -21.649 -28.155 4.782 1.00 21.92 234 ILE A O 1
ATOM 1681 N N . VAL A 1 215 ? -21.605 -26.014 5.527 1.00 21.91 235 VAL A N 1
ATOM 1682 C CA . VAL A 1 215 ? -23.062 -25.881 5.573 1.00 21.87 235 VAL A CA 1
ATOM 1683 C C . VAL A 1 215 ? -23.669 -26.014 4.168 1.00 22.30 235 VAL A C 1
ATOM 1684 O O . VAL A 1 215 ? -24.716 -26.636 4.007 1.00 22.27 235 VAL A O 1
ATOM 1688 N N . GLU A 1 216 ? -23.005 -25.444 3.161 1.00 22.70 236 GLU A N 1
ATOM 1689 C CA . GLU A 1 216 ? -23.420 -25.630 1.763 1.00 23.36 236 GLU A CA 1
ATOM 1690 C C . GLU A 1 216 ? -23.580 -27.116 1.395 1.00 23.20 236 GLU A C 1
ATOM 1691 O O . GLU A 1 216 ? -24.584 -27.512 0.797 1.00 22.95 236 GLU A O 1
ATOM 1697 N N . LYS A 1 217 ? -22.581 -27.922 1.756 1.00 23.16 237 LYS A N 1
ATOM 1698 C CA . LYS A 1 217 ? -22.590 -29.362 1.511 1.00 23.36 237 LYS A CA 1
ATOM 1699 C C . LYS A 1 217 ? -23.723 -30.043 2.282 1.00 23.31 237 LYS A C 1
ATOM 1700 O O . LYS A 1 217 ? -24.440 -30.877 1.728 1.00 23.32 237 LYS A O 1
ATOM 1706 N N . LEU A 1 218 ? -23.898 -29.668 3.548 1.00 23.22 238 LEU A N 1
ATOM 1707 C CA . LEU A 1 218 ? -24.989 -30.221 4.354 1.00 23.52 238 LEU A CA 1
ATOM 1708 C C . LEU A 1 218 ? -26.354 -29.912 3.750 1.00 23.81 238 LEU A C 1
ATOM 1709 O O . LEU A 1 218 ? -27.245 -30.771 3.749 1.00 24.00 238 LEU A O 1
ATOM 1714 N N . ALA A 1 219 ? -26.508 -28.695 3.227 1.00 24.02 239 ALA A N 1
ATOM 1715 C CA . ALA A 1 219 ? -27.744 -28.283 2.562 1.00 24.75 239 ALA A CA 1
ATOM 1716 C C . ALA A 1 219 ? -28.006 -29.098 1.293 1.00 25.21 239 ALA A C 1
ATOM 1717 O O . ALA A 1 219 ? -29.155 -29.364 0.954 1.00 25.30 239 ALA A O 1
ATOM 1719 N N . GLU A 1 220 ? -26.935 -29.492 0.606 1.00 26.04 240 GLU A N 1
ATOM 1720 C CA . GLU A 1 220 ? -27.026 -30.357 -0.574 1.00 26.97 240 GLU A CA 1
ATOM 1721 C C . GLU A 1 220 ? -27.534 -31.760 -0.210 1.00 26.70 240 GLU A C 1
ATOM 1722 O O . GLU A 1 220 ? -28.473 -32.270 -0.838 1.00 26.42 240 GLU A O 1
ATOM 1728 N N . ILE A 1 221 ? -26.927 -32.361 0.812 1.00 26.42 241 ILE A N 1
ATOM 1729 C CA . ILE A 1 221 ? -27.254 -33.726 1.238 1.00 26.59 241 ILE A CA 1
ATOM 1730 C C . ILE A 1 221 ? -28.579 -33.810 2.010 1.00 26.31 241 ILE A C 1
ATOM 1731 O O . ILE A 1 221 ? -29.337 -34.766 1.844 1.00 26.57 241 ILE A O 1
ATOM 1736 N N . ASP A 1 222 ? -28.857 -32.819 2.852 1.00 26.01 242 ASP A N 1
ATOM 1737 C CA . ASP A 1 222 ? -30.096 -32.804 3.632 1.00 25.76 242 ASP A CA 1
ATOM 1738 C C . ASP A 1 222 ? -30.642 -31.389 3.766 1.00 25.20 242 ASP A C 1
ATOM 1739 O O . ASP A 1 222 ? -30.426 -30.740 4.800 1.00 24.85 242 ASP A O 1
ATOM 1744 N N . PRO A 1 223 ? -31.346 -30.908 2.720 1.00 24.69 243 PRO A N 1
ATOM 1745 C CA . PRO A 1 223 ? -31.826 -29.532 2.711 1.00 24.47 243 PRO A CA 1
ATOM 1746 C C . PRO A 1 223 ? -32.782 -29.217 3.851 1.00 24.29 243 PRO A C 1
ATOM 1747 O O . PRO A 1 223 ? -32.651 -28.155 4.457 1.00 23.94 243 PRO A O 1
ATOM 1751 N N . ASP A 1 224 ? -33.702 -30.137 4.156 1.00 24.02 244 ASP A N 1
ATOM 1752 C CA . ASP A 1 224 ? -34.674 -29.940 5.237 1.00 24.13 244 ASP A CA 1
ATOM 1753 C C . ASP A 1 224 ? -34.026 -29.724 6.591 1.00 23.50 244 ASP A C 1
ATOM 1754 O O . ASP A 1 224 ? -34.296 -28.724 7.237 1.00 22.95 244 ASP A O 1
ATOM 1759 N N . THR A 1 225 ? -33.174 -30.655 7.018 1.00 23.17 245 THR A N 1
ATOM 1760 C CA . THR A 1 225 ? -32.493 -30.525 8.307 1.00 23.05 245 THR A CA 1
ATOM 1761 C C . THR A 1 225 ? -31.684 -29.233 8.380 1.00 22.71 245 THR A C 1
ATOM 1762 O O . THR A 1 225 ? -31.697 -28.547 9.405 1.00 22.48 245 THR A O 1
ATOM 1766 N N . THR A 1 226 ? -31.007 -28.895 7.285 1.00 22.15 246 THR A N 1
ATOM 1767 C CA . THR A 1 226 ? -30.140 -27.720 7.256 1.00 22.21 246 THR A CA 1
ATOM 1768 C C . THR A 1 226 ? -30.920 -26.400 7.353 1.00 21.90 246 THR A C 1
ATOM 1769 O O . THR A 1 226 ? -30.569 -25.545 8.166 1.00 21.58 246 THR A O 1
ATOM 1773 N N . VAL A 1 227 ? -31.968 -26.244 6.540 1.00 21.92 247 VAL A N 1
ATOM 1774 C CA . VAL A 1 227 ? -32.776 -25.016 6.555 1.00 21.85 247 VAL A CA 1
ATOM 1775 C C . VAL A 1 227 ? -33.507 -24.856 7.890 1.00 21.43 247 VAL A C 1
ATOM 1776 O O . VAL A 1 227 ? -33.589 -23.756 8.421 1.00 21.47 247 VAL A O 1
ATOM 1780 N N . ILE A 1 228 ? -34.029 -25.964 8.419 1.00 21.09 248 ILE A N 1
ATOM 1781 C CA . ILE A 1 228 ? -34.681 -25.979 9.731 1.00 20.83 248 ILE A CA 1
ATOM 1782 C C . ILE A 1 228 ? -33.716 -25.533 10.835 1.00 20.65 248 ILE A C 1
ATOM 1783 O O . ILE A 1 228 ? -34.083 -24.713 11.683 1.00 20.11 248 ILE A O 1
ATOM 1788 N N . ALA A 1 229 ? -32.474 -26.023 10.787 1.00 20.35 249 ALA A N 1
ATOM 1789 C CA . ALA A 1 229 ? -31.440 -25.607 11.753 1.00 20.19 249 ALA A CA 1
ATOM 1790 C C . ALA A 1 229 ? -31.060 -24.127 11.608 1.00 20.30 249 ALA A C 1
ATOM 1791 O O . ALA A 1 229 ? -30.825 -23.433 12.609 1.00 19.82 249 ALA A O 1
ATOM 1793 N N . PHE A 1 230 ? -30.987 -23.659 10.362 1.00 20.39 250 PHE A N 1
ATOM 1794 C CA . PHE A 1 230 ? -30.733 -22.245 10.060 1.00 20.75 250 PHE A CA 1
ATOM 1795 C C . PHE A 1 230 ? -31.821 -21.362 10.699 1.00 20.70 250 PHE A C 1
ATOM 1796 O O . PHE A 1 230 ? -31.513 -20.412 11.419 1.00 20.51 250 PHE A O 1
ATOM 1804 N N . ALA A 1 231 ? -33.084 -21.694 10.451 1.00 21.04 251 ALA A N 1
ATOM 1805 C CA . ALA A 1 231 ? -34.207 -20.985 11.080 1.00 21.11 251 ALA A CA 1
ATOM 1806 C C . ALA A 1 231 ? -34.144 -21.044 12.612 1.00 21.74 251 ALA A C 1
ATOM 1807 O O . ALA A 1 231 ? -34.303 -20.022 13.280 1.00 21.21 251 ALA A O 1
ATOM 1809 N N . ASP A 1 232 ? -33.879 -22.226 13.164 1.00 22.22 252 ASP A N 1
ATOM 1810 C CA . ASP A 1 232 ? -33.736 -22.352 14.614 1.00 23.37 252 ASP A CA 1
ATOM 1811 C C . ASP A 1 232 ? -32.670 -21.407 15.179 1.00 23.62 252 ASP A C 1
ATOM 1812 O O . ASP A 1 232 ? -32.915 -20.722 16.173 1.00 23.13 252 ASP A O 1
ATOM 1817 N N . MET A 1 233 ? -31.506 -21.362 14.530 1.00 24.12 253 MET A N 1
ATOM 1818 C CA . MET A 1 233 ? -30.400 -20.497 14.973 1.00 25.30 253 MET A CA 1
ATOM 1819 C C . MET A 1 233 ? -30.771 -19.023 14.919 1.00 24.94 253 MET A C 1
ATOM 1820 O O . MET A 1 233 ? -30.452 -18.258 15.834 1.00 24.67 253 MET A O 1
ATOM 1825 N N . MET A 1 234 ? -31.442 -18.630 13.839 1.00 24.69 254 MET A N 1
ATOM 1826 C CA . MET A 1 234 ? -31.844 -17.239 13.661 1.00 25.25 254 MET A CA 1
ATOM 1827 C C . MET A 1 234 ? -32.925 -16.814 14.657 1.00 25.76 254 MET A C 1
ATOM 1828 O O . MET A 1 234 ? -32.896 -15.686 15.148 1.00 25.81 254 MET A O 1
ATOM 1833 N N . ARG A 1 235 ? -33.852 -17.720 14.972 1.00 26.26 255 ARG A N 1
ATOM 1834 C CA . ARG A 1 235 ? -34.855 -17.456 16.015 1.00 27.44 255 ARG A CA 1
ATOM 1835 C C . ARG A 1 235 ? -34.221 -17.221 17.384 1.00 28.02 255 ARG A C 1
ATOM 1836 O O . ARG A 1 235 ? -34.631 -16.322 18.120 1.00 28.13 255 ARG A O 1
ATOM 1844 N N . LYS A 1 236 ? -33.239 -18.051 17.715 1.00 28.60 256 LYS A N 1
ATOM 1845 C CA . LYS A 1 236 ? -32.443 -17.908 18.929 1.00 29.81 256 LYS A CA 1
ATOM 1846 C C . LYS A 1 236 ? -31.639 -16.611 18.893 1.00 30.52 256 LYS A C 1
ATOM 1847 O O . LYS A 1 236 ? -31.312 -16.036 19.946 1.00 30.87 256 LYS A O 1
ATOM 1853 N N . LYS A 1 237 ? -31.343 -16.166 17.672 1.00 30.87 257 LYS A N 1
ATOM 1854 C CA . LYS A 1 237 ? -30.492 -15.008 17.379 1.00 31.58 257 LYS A CA 1
ATOM 1855 C C . LYS A 1 237 ? -29.027 -15.413 17.453 1.00 31.73 257 LYS A C 1
ATOM 1856 O O . LYS A 1 237 ? -28.648 -16.314 18.210 1.00 32.08 257 LYS A O 1
ATOM 1862 N N . ILE A 1 238 ? -28.206 -14.752 16.654 1.00 31.65 258 ILE A N 1
ATOM 1863 C CA . ILE A 1 238 ? -26.775 -14.990 16.703 1.00 31.87 258 ILE A CA 1
ATOM 1864 C C . ILE A 1 238 ? -26.238 -14.153 17.863 1.00 31.88 258 ILE A C 1
ATOM 1865 O O . ILE A 1 238 ? -25.968 -12.961 17.715 1.00 32.18 258 ILE A O 1
ATOM 1870 N N . THR A 1 239 ? -26.137 -14.798 19.024 1.00 31.62 259 THR A N 1
ATOM 1871 C CA . THR A 1 239 ? -25.637 -14.182 20.253 1.00 31.37 259 THR A CA 1
ATOM 1872 C C . THR A 1 239 ? -24.132 -14.045 20.132 1.00 30.73 259 THR A C 1
ATOM 1873 O O . THR A 1 239 ? -23.446 -14.994 19.732 1.00 30.98 259 THR A O 1
ATOM 1877 N N . MET A 1 240 ? -23.626 -12.857 20.446 1.00 29.78 260 MET A N 1
ATOM 1878 C CA . MET A 1 240 ? -22.199 -12.600 20.389 1.00 29.52 260 MET A CA 1
ATOM 1879 C C . MET A 1 240 ? -21.472 -13.464 21.420 1.00 28.26 260 MET A C 1
ATOM 1880 O O . MET A 1 240 ? -21.968 -13.644 22.526 1.00 27.28 260 MET A O 1
ATOM 1885 N N . PRO A 1 241 ? -20.294 -14.003 21.046 1.00 27.16 261 PRO A N 1
ATOM 1886 C CA . PRO A 1 241 ? -19.546 -14.947 21.875 1.00 26.73 261 PRO A CA 1
ATOM 1887 C C . PRO A 1 241 ? -19.221 -14.405 23.269 1.00 26.08 261 PRO A C 1
ATOM 1888 O O . PRO A 1 241 ? -19.247 -15.150 24.245 1.00 25.55 261 PRO A O 1
ATOM 1892 N N . ALA A 1 242 ? -18.936 -13.112 23.363 1.00 25.84 262 ALA A N 1
ATOM 1893 C CA . ALA A 1 242 ? -18.592 -12.512 24.649 1.00 25.82 262 ALA A CA 1
ATOM 1894 C C . ALA A 1 242 ? -19.783 -11.794 25.310 1.00 25.45 262 ALA A C 1
ATOM 1895 O O . ALA A 1 242 ? -19.602 -10.852 26.091 1.00 25.26 262 ALA A O 1
ATOM 1897 N N . HIS A 1 243 ? -20.998 -12.274 25.031 1.00 25.29 263 HIS A N 1
ATOM 1898 C CA . HIS A 1 243 ? -22.221 -11.667 25.572 1.00 24.90 263 HIS A CA 1
ATOM 1899 C C . HIS A 1 243 ? -22.259 -11.532 27.113 1.00 25.09 263 HIS A C 1
ATOM 1900 O O . HIS A 1 243 ? -22.920 -10.638 27.643 1.00 24.81 263 HIS A O 1
ATOM 1907 N N . LEU A 1 244 ? -21.528 -12.395 27.815 1.00 24.82 264 LEU A N 1
ATOM 1908 C CA . LEU A 1 244 ? -21.504 -12.366 29.280 1.00 24.79 264 LEU A CA 1
ATOM 1909 C C . LEU A 1 244 ? -20.384 -11.524 29.892 1.00 24.79 264 LEU A C 1
ATOM 1910 O O . LEU A 1 244 ? -20.175 -11.561 31.116 1.00 24.97 264 LEU A O 1
ATOM 1915 N N . MET A 1 245 ? -19.687 -10.744 29.067 1.00 24.66 265 MET A N 1
ATOM 1916 C CA . MET A 1 245 ? -18.546 -9.963 29.561 1.00 24.89 265 MET A CA 1
ATOM 1917 C C . MET A 1 245 ? -18.899 -9.042 30.734 1.00 24.26 265 MET A C 1
ATOM 1918 O O . MET A 1 245 ? -20.001 -8.499 30.811 1.00 23.86 265 MET A O 1
ATOM 1923 N N . TYR A 1 246 ? -17.943 -8.907 31.646 1.00 23.91 266 TYR A N 1
ATOM 1924 C CA . TYR A 1 246 ? -18.119 -8.205 32.907 1.00 24.27 266 TYR A CA 1
ATOM 1925 C C . TYR A 1 246 ? -16.738 -7.875 33.459 1.00 24.53 266 TYR A C 1
ATOM 1926 O O . TYR A 1 246 ? -15.825 -8.698 33.384 1.00 24.52 266 TYR A O 1
ATOM 1935 N N . ASP A 1 247 ? -16.587 -6.674 34.013 1.00 25.48 267 ASP A N 1
ATOM 1936 C CA . ASP A 1 247 ? -15.276 -6.188 34.455 1.00 25.87 267 ASP A CA 1
ATOM 1937 C C . ASP A 1 247 ? -15.175 -5.988 35.969 1.00 26.51 267 ASP A C 1
ATOM 1938 O O . ASP A 1 247 ? -14.171 -5.467 36.470 1.00 26.66 267 ASP A O 1
ATOM 1943 N N . GLY A 1 248 ? -16.211 -6.394 36.697 1.00 26.55 268 GLY A N 1
ATOM 1944 C CA . GLY A 1 248 ? -16.268 -6.137 38.129 1.00 27.17 268 GLY A CA 1
ATOM 1945 C C . GLY A 1 248 ? -16.906 -4.806 38.515 1.00 27.84 268 GLY A C 1
ATOM 1946 O O . GLY A 1 248 ? -16.988 -4.486 39.709 1.00 27.48 268 GLY A O 1
ATOM 1947 N N . SER A 1 249 ? -17.350 -4.017 37.531 1.00 28.24 269 SER A N 1
ATOM 1948 C CA . SER A 1 249 ? -18.052 -2.757 37.855 1.00 29.01 269 SER A CA 1
ATOM 1949 C C . SER A 1 249 ? -19.277 -2.430 37.000 1.00 28.85 269 SER A C 1
ATOM 1950 O O . SER A 1 249 ? -20.253 -1.882 37.519 1.00 29.15 269 SER A O 1
ATOM 1953 N N . ASP A 1 250 ? -19.228 -2.751 35.707 1.00 28.53 270 ASP A N 1
ATOM 1954 C CA . ASP A 1 250 ? -20.361 -2.486 34.812 1.00 28.28 270 ASP A CA 1
ATOM 1955 C C . ASP A 1 250 ? -21.105 -3.775 34.469 1.00 28.20 270 ASP A C 1
ATOM 1956 O O . ASP A 1 250 ? -20.636 -4.579 33.665 1.00 27.72 270 ASP A O 1
ATOM 1961 N N . GLU A 1 251 ? -22.272 -3.959 35.086 1.00 28.45 271 GLU A N 1
ATOM 1962 C CA . GLU A 1 251 ? -23.107 -5.136 34.828 1.00 29.06 271 GLU A CA 1
ATOM 1963 C C . GLU A 1 251 ? -23.715 -5.133 33.419 1.00 29.12 271 GLU A C 1
ATOM 1964 O O . GLU A 1 251 ? -24.185 -6.166 32.939 1.00 29.31 271 GLU A O 1
ATOM 1970 N N . LEU A 1 252 ? -23.692 -3.973 32.765 1.00 29.16 272 LEU A N 1
ATOM 1971 C CA . LEU A 1 252 ? -24.171 -3.834 31.382 1.00 28.92 272 LEU A CA 1
ATOM 1972 C C . LEU A 1 252 ? -23.035 -3.555 30.395 1.00 28.71 272 LEU A C 1
ATOM 1973 O O . LEU A 1 252 ? -23.232 -2.884 29.373 1.00 28.04 272 LEU A O 1
ATOM 1978 N N . LEU A 1 253 ? -21.859 -4.102 30.701 1.00 28.67 273 LEU A N 1
ATOM 1979 C CA . LEU A 1 253 ? -20.642 -3.884 29.923 1.00 28.48 273 LEU A CA 1
ATOM 1980 C C . LEU A 1 253 ? -20.770 -4.275 28.453 1.00 28.87 273 LEU A C 1
ATOM 1981 O O . LEU A 1 253 ? -20.366 -3.513 27.573 1.00 28.57 273 LEU A O 1
ATOM 1986 N N . PHE A 1 254 ? -21.326 -5.457 28.185 1.00 28.96 274 PHE A N 1
ATOM 1987 C CA . PHE A 1 254 ? -21.496 -5.902 26.806 1.00 29.05 274 PHE A CA 1
ATOM 1988 C C . PHE A 1 254 ? -22.419 -4.997 25.996 1.00 28.72 274 PHE A C 1
ATOM 1989 O O . PHE A 1 254 ? -22.084 -4.624 24.873 1.00 28.79 274 PHE A O 1
ATOM 1997 N N . LYS A 1 255 ? -23.569 -4.656 26.565 1.00 28.31 275 LYS A N 1
ATOM 1998 C CA . LYS A 1 255 ? -24.510 -3.739 25.918 1.00 28.23 275 LYS A CA 1
ATOM 1999 C C . LYS A 1 255 ? -23.836 -2.405 25.584 1.00 27.71 275 LYS A C 1
ATOM 2000 O O . LYS A 1 255 ? -24.044 -1.843 24.501 1.00 27.74 275 LYS A O 1
ATOM 2006 N N . HIS A 1 256 ? -23.030 -1.912 26.522 1.00 26.55 276 HIS A N 1
ATOM 2007 C CA . HIS A 1 256 ? -22.356 -0.632 26.366 1.00 25.89 276 HIS A CA 1
ATOM 2008 C C . HIS A 1 256 ? -21.239 -0.693 25.334 1.00 25.38 276 HIS A C 1
ATOM 2009 O O . HIS A 1 256 ? -21.150 0.184 24.479 1.00 25.09 276 HIS A O 1
ATOM 2016 N N . PHE A 1 257 ? -20.403 -1.734 25.403 1.00 24.95 277 PHE A N 1
ATOM 2017 C CA . PHE A 1 257 ? -19.369 -1.967 24.393 1.00 25.02 277 PHE A CA 1
ATOM 2018 C C . PHE A 1 257 ? -19.974 -2.060 22.985 1.00 24.77 277 PHE A C 1
ATOM 2019 O O . PHE A 1 257 ? -19.471 -1.449 22.036 1.00 24.31 277 PHE A O 1
ATOM 2027 N N . THR A 1 258 ? -21.054 -2.830 22.871 1.00 25.07 278 THR A N 1
ATOM 2028 C CA . THR A 1 258 ? -21.766 -3.043 21.609 1.00 25.61 278 THR A CA 1
ATOM 2029 C C . THR A 1 258 ? -22.327 -1.735 21.035 1.00 24.99 278 THR A C 1
ATOM 2030 O O . THR A 1 258 ? -22.263 -1.498 19.817 1.00 24.61 278 THR A O 1
ATOM 2034 N N . ALA A 1 259 ? -22.870 -0.894 21.915 1.00 24.17 279 ALA A N 1
ATOM 2035 C CA . ALA A 1 259 ? -23.378 0.421 21.529 1.00 23.84 279 ALA A CA 1
ATOM 2036 C C . ALA A 1 259 ? -22.270 1.300 20.941 1.00 23.36 279 ALA A C 1
ATOM 2037 O O . ALA A 1 259 ? -22.485 1.998 19.946 1.00 22.87 279 ALA A O 1
ATOM 2039 N N . VAL A 1 260 ? -21.094 1.263 21.568 1.00 23.12 280 VAL A N 1
ATOM 2040 C CA . VAL A 1 260 ? -19.934 2.023 21.091 1.00 22.75 280 VAL A CA 1
ATOM 2041 C C . VAL A 1 260 ? -19.512 1.504 19.718 1.00 22.99 280 VAL A C 1
ATOM 2042 O O . VAL A 1 260 ? -19.328 2.296 18.784 1.00 23.11 280 VAL A O 1
ATOM 2046 N N . ALA A 1 261 ? -19.405 0.179 19.591 1.00 23.06 281 ALA A N 1
ATOM 2047 C CA . ALA A 1 261 ? -19.009 -0.465 18.331 1.00 23.31 281 ALA A CA 1
ATOM 2048 C C . ALA A 1 261 ? -19.950 -0.089 17.189 1.00 23.56 281 ALA A C 1
ATOM 2049 O O . ALA A 1 261 ? -19.502 0.158 16.068 1.00 23.55 281 ALA A O 1
ATOM 2051 N N . GLN A 1 262 ? -21.248 -0.018 17.486 1.00 23.86 282 GLN A N 1
ATOM 2052 C CA . GLN A 1 262 ? -22.245 0.420 16.503 1.00 24.72 282 GLN A CA 1
ATOM 2053 C C . GLN A 1 262 ? -22.055 1.880 16.076 1.00 24.53 282 GLN A C 1
ATOM 2054 O O . GLN A 1 262 ? -21.956 2.162 14.879 1.00 24.34 282 GLN A O 1
ATOM 2060 N N . ARG A 1 263 ? -21.990 2.795 17.049 1.00 24.69 283 ARG A N 1
ATOM 2061 C CA . ARG A 1 263 ? -21.851 4.229 16.757 1.00 25.09 283 ARG A CA 1
ATOM 2062 C C . ARG A 1 263 ? -20.593 4.526 15.940 1.00 25.61 283 ARG A C 1
ATOM 2063 O O . ARG A 1 263 ? -20.616 5.363 15.041 1.00 25.66 283 ARG A O 1
ATOM 2071 N N . LEU A 1 264 ? -19.508 3.824 16.250 1.00 26.10 284 LEU A N 1
ATOM 2072 C CA . LEU A 1 264 ? -18.239 4.032 15.566 1.00 27.18 284 LEU A CA 1
ATOM 2073 C C . LEU A 1 264 ? -18.210 3.454 14.158 1.00 27.09 284 LEU A C 1
ATOM 2074 O O . LEU A 1 264 ? -17.314 3.771 13.382 1.00 27.03 284 LEU A O 1
ATOM 2079 N N . GLY A 1 265 ? -19.188 2.610 13.845 1.00 27.36 285 GLY A N 1
ATOM 2080 C CA . GLY A 1 265 ? -19.317 2.033 12.511 1.00 27.81 285 GLY A CA 1
ATOM 2081 C C . GLY A 1 265 ? -18.458 0.804 12.303 1.00 27.73 285 GLY A C 1
ATOM 2082 O O . GLY A 1 265 ? -18.109 0.459 11.170 1.00 28.14 285 GLY A O 1
ATOM 2083 N N . VAL A 1 266 ? -18.119 0.130 13.396 1.00 27.47 286 VAL A N 1
ATOM 2084 C CA . VAL A 1 266 ? -17.346 -1.101 13.317 1.00 27.33 286 VAL A CA 1
ATOM 2085 C C . VAL A 1 266 ? -18.263 -2.300 13.017 1.00 27.15 286 VAL A C 1
ATOM 2086 O O . VAL A 1 266 ? -17.953 -3.131 12.162 1.00 26.95 286 VAL A O 1
ATOM 2090 N N . TYR A 1 267 ? -19.393 -2.375 13.717 1.00 27.20 287 TYR A N 1
ATOM 2091 C CA . TYR A 1 267 ? -20.372 -3.444 13.503 1.00 26.93 287 TYR A CA 1
ATOM 2092 C C . TYR A 1 267 ? -21.757 -2.989 13.943 1.00 26.82 287 TYR A C 1
ATOM 2093 O O . TYR A 1 267 ? -21.925 -2.490 15.052 1.00 26.43 287 TYR A O 1
ATOM 2102 N N . SER A 1 268 ? -22.744 -3.166 13.069 1.00 26.93 288 SER A N 1
ATOM 2103 C CA . SER A 1 268 ? -24.112 -2.733 13.354 1.00 27.11 288 SER A CA 1
ATOM 2104 C C . SER A 1 268 ? -25.154 -3.808 13.034 1.00 26.94 288 SER A C 1
ATOM 2105 O O . SER A 1 268 ? -24.847 -4.827 12.410 1.00 26.44 288 SER A O 1
ATOM 2108 N N . ALA A 1 269 ? -26.395 -3.542 13.444 1.00 26.47 289 ALA A N 1
ATOM 2109 C CA . ALA A 1 269 ? -27.544 -4.385 13.106 1.00 26.35 289 ALA A CA 1
ATOM 2110 C C . ALA A 1 269 ? -27.712 -4.557 11.597 1.00 25.98 289 ALA A C 1
ATOM 2111 O O . ALA A 1 269 ? -28.187 -5.592 11.134 1.00 26.20 289 ALA A O 1
ATOM 2113 N N . LEU A 1 270 ? -27.315 -3.548 10.830 1.00 25.47 290 LEU A N 1
ATOM 2114 C CA . LEU A 1 270 ? -27.387 -3.629 9.376 1.00 25.05 290 LEU A CA 1
ATOM 2115 C C . LEU A 1 270 ? -26.351 -4.592 8.780 1.00 24.68 290 LEU A C 1
ATOM 2116 O O . LEU A 1 270 ? -26.611 -5.217 7.755 1.00 24.26 290 LEU A O 1
ATOM 2121 N N . ASP A 1 271 ? -25.183 -4.701 9.416 1.00 24.15 291 ASP A N 1
ATOM 2122 C CA . ASP A 1 271 ? -24.193 -5.712 9.029 1.00 23.99 291 ASP A CA 1
ATOM 2123 C C . ASP A 1 271 ? -24.723 -7.111 9.314 1.00 23.72 291 ASP A C 1
ATOM 2124 O O . ASP A 1 271 ? -24.565 -8.009 8.491 1.00 23.71 291 ASP A O 1
ATOM 2129 N N . TYR A 1 272 ? -25.351 -7.279 10.480 1.00 23.47 292 TYR A N 1
ATOM 2130 C CA . TYR A 1 272 ? -26.039 -8.519 10.851 1.00 23.53 292 TYR A CA 1
ATOM 2131 C C . TYR A 1 272 ? -27.029 -8.948 9.762 1.00 23.57 292 TYR A C 1
ATOM 2132 O O . TYR A 1 272 ? -27.042 -10.111 9.359 1.00 23.45 292 TYR A O 1
ATOM 2141 N N . CYS A 1 273 ? -27.844 -8.006 9.287 1.00 23.52 293 CYS A N 1
ATOM 2142 C CA . CYS A 1 273 ? -28.784 -8.267 8.189 1.00 23.48 293 CYS A CA 1
ATOM 2143 C C . CYS A 1 273 ? -28.066 -8.656 6.900 1.00 23.14 293 CYS A C 1
ATOM 2144 O O . CYS A 1 273 ? -28.509 -9.558 6.187 1.00 22.84 293 CYS A O 1
ATOM 2147 N N . ASP A 1 274 ? -26.969 -7.961 6.598 1.00 22.69 294 ASP A N 1
ATOM 2148 C CA . ASP A 1 274 ? -26.170 -8.258 5.411 1.00 22.81 294 ASP A CA 1
ATOM 2149 C C . ASP A 1 274 ? -25.632 -9.692 5.437 1.00 22.17 294 ASP A C 1
ATOM 2150 O O . ASP A 1 274 ? -25.643 -10.381 4.413 1.00 22.29 294 ASP A O 1
ATOM 2155 N N . ILE A 1 275 ? -25.161 -10.130 6.603 1.00 21.83 295 ILE A N 1
ATOM 2156 C CA . ILE A 1 275 ? -24.612 -11.485 6.761 1.00 21.73 295 ILE A CA 1
ATOM 2157 C C . ILE A 1 275 ? -25.713 -12.525 6.570 1.00 21.59 295 ILE A C 1
ATOM 2158 O O . ILE A 1 275 ? -25.540 -13.505 5.833 1.00 21.55 295 ILE A O 1
ATOM 2163 N N . LEU A 1 276 ? -26.849 -12.291 7.216 1.00 21.53 296 LEU A N 1
ATOM 2164 C CA . LEU A 1 276 ? -28.015 -13.154 7.049 1.00 21.56 296 LEU A CA 1
ATOM 2165 C C . LEU A 1 276 ? -28.369 -13.345 5.572 1.00 21.29 296 LEU A C 1
ATOM 2166 O O . LEU A 1 276 ? -28.508 -14.472 5.099 1.00 20.73 296 LEU A O 1
ATOM 2171 N N . GLU A 1 277 ? -28.505 -12.241 4.846 1.00 21.76 297 GLU A N 1
ATOM 2172 C CA . GLU A 1 277 ? -28.880 -12.296 3.433 1.00 22.36 297 GLU A CA 1
ATOM 2173 C C . GLU A 1 277 ? -27.779 -12.923 2.552 1.00 22.38 297 GLU A C 1
ATOM 2174 O O . GLU A 1 277 ? -28.064 -13.608 1.567 1.00 22.17 297 GLU A O 1
ATOM 2180 N N . PHE A 1 278 ? -26.528 -12.709 2.935 1.00 22.55 298 PHE A N 1
ATOM 2181 C CA . PHE A 1 278 ? -25.397 -13.367 2.279 1.00 22.82 298 PHE A CA 1
ATOM 2182 C C . PHE A 1 278 ? -25.496 -14.903 2.374 1.00 22.44 298 PHE A C 1
ATOM 2183 O O . PHE A 1 278 ? -25.334 -15.608 1.375 1.00 22.11 298 PHE A O 1
ATOM 2191 N N . LEU A 1 279 ? -25.765 -15.408 3.574 1.00 22.45 299 LEU A N 1
ATOM 2192 C CA . LEU A 1 279 ? -25.840 -16.855 3.806 1.00 22.53 299 LEU A CA 1
ATOM 2193 C C . LEU A 1 279 ? -27.062 -17.492 3.153 1.00 22.54 299 LEU A C 1
ATOM 2194 O O . LEU A 1 279 ? -26.972 -18.586 2.594 1.00 22.48 299 LEU A O 1
ATOM 2199 N N . VAL A 1 280 ? -28.199 -16.802 3.223 1.00 22.57 300 VAL A N 1
ATOM 2200 C CA . VAL A 1 280 ? -29.394 -17.221 2.491 1.00 22.55 300 VAL A CA 1
ATOM 2201 C C . VAL A 1 280 ? -29.051 -17.455 1.011 1.00 22.93 300 VAL A C 1
ATOM 2202 O O . VAL A 1 280 ? -29.385 -18.500 0.444 1.00 22.97 300 VAL A O 1
ATOM 2206 N N . ASP A 1 281 ? -28.357 -16.493 0.403 1.00 23.35 301 ASP A N 1
ATOM 2207 C CA . ASP A 1 281 ? -27.913 -16.611 -0.985 1.00 23.96 301 ASP A CA 1
ATOM 2208 C C . ASP A 1 281 ? -26.900 -17.745 -1.204 1.00 23.81 301 ASP A C 1
ATOM 2209 O O . ASP A 1 281 ? -27.041 -18.548 -2.134 1.00 23.40 301 ASP A O 1
ATOM 2214 N N . LYS A 1 282 ? -25.884 -17.803 -0.346 1.00 23.74 302 LYS A N 1
ATOM 2215 C CA . LYS A 1 282 ? -24.805 -18.772 -0.503 1.00 24.10 302 LYS A CA 1
ATOM 2216 C C . LYS A 1 282 ? -25.297 -20.218 -0.332 1.00 23.65 302 LYS A C 1
ATOM 2217 O O . LYS A 1 282 ? -24.808 -21.128 -1.005 1.00 24.32 302 LYS A O 1
ATOM 2223 N N . TRP A 1 283 ? -26.273 -20.423 0.544 1.00 22.64 303 TRP A N 1
ATOM 2224 C CA . TRP A 1 283 ? -26.834 -21.766 0.759 1.00 22.19 303 TRP A CA 1
ATOM 2225 C C . TRP A 1 283 ? -28.080 -22.037 -0.098 1.00 22.01 303 TRP A C 1
ATOM 2226 O O . TRP A 1 283 ? -28.777 -23.036 0.105 1.00 21.96 303 TRP A O 1
ATOM 2237 N N . ASN A 1 284 ? -28.330 -21.137 -1.054 1.00 21.97 304 ASN A N 1
ATOM 2238 C CA . ASN A 1 284 ? -29.448 -21.214 -2.019 1.00 21.79 304 ASN A CA 1
ATOM 2239 C C . ASN A 1 284 ? -30.828 -21.365 -1.386 1.00 21.45 304 ASN A C 1
ATOM 2240 O O . ASN A 1 284 ? -31.744 -21.909 -2.008 1.00 21.30 304 ASN A O 1
ATOM 2245 N N . VAL A 1 285 ? -30.975 -20.840 -0.175 1.00 20.97 305 VAL A N 1
ATOM 2246 C CA . VAL A 1 285 ? -32.143 -21.118 0.652 1.00 21.18 305 VAL A CA 1
ATOM 2247 C C . VAL A 1 285 ? -33.454 -20.699 -0.024 1.00 21.27 305 VAL A C 1
ATOM 2248 O O . VAL A 1 285 ? -34.433 -21.439 0.007 1.00 20.78 305 VAL A O 1
ATOM 2252 N N . GLU A 1 286 ? -33.453 -19.529 -0.652 1.00 21.84 306 GLU A N 1
ATOM 2253 C CA . GLU A 1 286 ? -34.645 -19.016 -1.324 1.00 22.48 306 GLU A CA 1
ATOM 2254 C C . GLU A 1 286 ? -35.046 -19.850 -2.540 1.00 22.63 306 GLU A C 1
ATOM 2255 O O . GLU A 1 286 ? -36.224 -19.916 -2.891 1.00 22.15 306 GLU A O 1
ATOM 2261 N N . ARG A 1 287 ? -34.056 -20.468 -3.182 1.00 22.91 307 ARG A N 1
ATOM 2262 C CA . ARG A 1 287 ? -34.261 -21.190 -4.432 1.00 23.28 307 ARG A CA 1
ATOM 2263 C C . ARG A 1 287 ? -34.584 -22.671 -4.219 1.00 23.93 307 ARG A C 1
ATOM 2264 O O . ARG A 1 287 ? -34.937 -23.376 -5.167 1.00 23.81 307 ARG A O 1
ATOM 2272 N N . LEU A 1 288 ? -34.489 -23.126 -2.968 1.00 24.74 308 LEU A N 1
ATOM 2273 C CA . LEU A 1 288 ? -34.808 -24.512 -2.610 1.00 25.44 308 LEU A CA 1
ATOM 2274 C C . LEU A 1 288 ? -36.262 -24.875 -2.915 1.00 25.97 308 LEU A C 1
ATOM 2275 O O . LEU A 1 288 ? -37.165 -24.031 -2.848 1.00 25.59 308 LEU A O 1
ATOM 2280 N N . THR A 1 289 ? -36.468 -26.140 -3.259 1.00 26.55 309 THR A N 1
ATOM 2281 C CA . THR A 1 289 ? -37.796 -26.656 -3.555 1.00 27.18 309 THR A CA 1
ATOM 2282 C C . THR A 1 289 ? -37.898 -28.118 -3.117 1.00 27.70 309 THR A C 1
ATOM 2283 O O . THR A 1 289 ? -36.879 -28.774 -2.879 1.00 27.95 309 THR A O 1
ATOM 2287 N N . GLY A 1 290 ? -39.129 -28.610 -2.993 1.00 28.27 310 GLY A N 1
ATOM 2288 C CA . GLY A 1 290 ? -39.382 -29.985 -2.557 1.00 28.69 310 GLY A CA 1
ATOM 2289 C C . GLY A 1 290 ? -39.037 -30.214 -1.096 1.00 28.83 310 GLY A C 1
ATOM 2290 O O . GLY A 1 290 ? -38.671 -31.324 -0.701 1.00 29.27 310 GLY A O 1
ATOM 2291 N N . LEU A 1 291 ? -39.134 -29.154 -0.298 1.00 28.45 311 LEU A N 1
ATOM 2292 C CA . LEU A 1 291 ? -38.889 -29.245 1.136 1.00 27.97 311 LEU A CA 1
ATOM 2293 C C . LEU A 1 291 ? -40.100 -29.850 1.839 1.00 28.00 311 LEU A C 1
ATOM 2294 O O . LEU A 1 291 ? -41.180 -29.947 1.251 1.00 27.92 311 LEU A O 1
ATOM 2299 N N . SER A 1 292 ? -39.913 -30.254 3.094 1.00 27.79 312 SER A N 1
ATOM 2300 C CA . SER A 1 292 ? -41.022 -30.701 3.932 1.00 27.70 312 SER A CA 1
ATOM 2301 C C . SER A 1 292 ? -41.848 -29.494 4.358 1.00 27.75 312 SER A C 1
ATOM 2302 O O . SER A 1 292 ? -41.424 -28.351 4.173 1.00 27.29 312 SER A O 1
ATOM 2305 N N . ASP A 1 293 ? -43.029 -29.748 4.917 1.00 27.85 313 ASP A N 1
ATOM 2306 C CA . ASP A 1 293 ? -43.856 -28.675 5.463 1.00 27.81 313 ASP A CA 1
ATOM 2307 C C . ASP A 1 293 ? -43.060 -27.836 6.467 1.00 27.23 313 ASP A C 1
ATOM 2308 O O . ASP A 1 293 ? -43.076 -26.611 6.391 1.00 27.15 313 ASP A O 1
ATOM 2313 N N . GLU A 1 294 ? -42.350 -28.502 7.382 1.00 26.78 314 GLU A N 1
ATOM 2314 C CA . GLU A 1 294 ? -41.483 -27.822 8.354 1.00 26.39 314 GLU A CA 1
ATOM 2315 C C . GLU A 1 294 ? -40.330 -27.090 7.644 1.00 25.48 314 GLU A C 1
ATOM 2316 O O . GLU A 1 294 ? -40.002 -25.958 7.994 1.00 24.78 314 GLU A O 1
ATOM 2322 N N . GLY A 1 295 ? -39.742 -27.743 6.641 1.00 24.86 315 GLY A N 1
ATOM 2323 C CA . GLY A 1 295 ? -38.670 -27.156 5.834 1.00 23.77 315 GLY A CA 1
ATOM 2324 C C . GLY A 1 295 ? -39.077 -25.875 5.112 1.00 23.37 315 GLY A C 1
ATOM 2325 O O . GLY A 1 295 ? -38.332 -24.899 5.120 1.00 22.56 315 GLY A O 1
ATOM 2326 N N . ARG A 1 296 ? -40.257 -25.876 4.487 1.00 22.89 316 ARG A N 1
ATOM 2327 C CA . ARG A 1 296 ? -40.773 -24.669 3.819 1.00 22.78 316 ARG A CA 1
ATOM 2328 C C . ARG A 1 296 ? -41.077 -23.530 4.796 1.00 22.38 316 ARG A C 1
ATOM 2329 O O . ARG A 1 296 ? -40.896 -22.357 4.466 1.00 21.56 316 ARG A O 1
ATOM 2337 N N . LYS A 1 297 ? -41.555 -23.886 5.985 1.00 21.86 317 LYS A N 1
ATOM 2338 C CA . LYS A 1 297 ? -41.803 -22.914 7.047 1.00 22.02 317 LYS A CA 1
ATOM 2339 C C . LYS A 1 297 ? -40.490 -22.228 7.430 1.00 21.33 317 LYS A C 1
ATOM 2340 O O . LYS A 1 297 ? -40.427 -21.003 7.528 1.00 21.06 317 LYS A O 1
ATOM 2346 N N . ALA A 1 298 ? -39.449 -23.037 7.615 1.00 20.61 318 ALA A N 1
ATOM 2347 C CA . ALA A 1 298 ? -38.113 -22.556 7.947 1.00 20.41 318 ALA A CA 1
ATOM 2348 C C . ALA A 1 298 ? -37.552 -21.694 6.820 1.00 20.22 318 ALA A C 1
ATOM 2349 O O . ALA A 1 298 ? -36.979 -20.637 7.076 1.00 19.99 318 ALA A O 1
ATOM 2351 N N . GLN A 1 299 ? -37.742 -22.150 5.579 1.00 20.10 319 GLN A N 1
ATOM 2352 C CA . GLN A 1 299 ? -37.308 -21.418 4.385 1.00 20.20 319 GLN A CA 1
ATOM 2353 C C . GLN A 1 299 ? -37.939 -20.037 4.337 1.00 20.70 319 GLN A C 1
ATOM 2354 O O . GLN A 1 299 ? -37.233 -19.037 4.194 1.00 20.36 319 GLN A O 1
ATOM 2360 N N . GLU A 1 300 ? -39.268 -20.005 4.452 1.00 20.87 320 GLU A N 1
ATOM 2361 C CA A GLU A 1 300 ? -40.018 -18.753 4.451 0.50 21.09 320 GLU A CA 1
ATOM 2362 C CA B GLU A 1 300 ? -40.030 -18.760 4.459 0.50 21.22 320 GLU A CA 1
ATOM 2363 C C . GLU A 1 300 ? -39.568 -17.844 5.593 1.00 21.34 320 GLU A C 1
ATOM 2364 O O . GLU A 1 300 ? -39.357 -16.645 5.391 1.00 21.37 320 GLU A O 1
ATOM 2375 N N . TYR A 1 301 ? -39.395 -18.413 6.783 1.00 21.27 321 TYR A N 1
ATOM 2376 C CA . TYR A 1 301 ? -38.914 -17.639 7.927 1.00 21.56 321 TYR A CA 1
ATOM 2377 C C . TYR A 1 301 ? -37.577 -16.933 7.660 1.00 21.84 321 TYR A C 1
ATOM 2378 O O . TYR A 1 301 ? -37.484 -15.711 7.798 1.00 21.75 321 TYR A O 1
ATOM 2387 N N . VAL A 1 302 ? -36.548 -17.680 7.267 1.00 22.49 322 VAL A N 1
ATOM 2388 C CA . VAL A 1 302 ? -35.229 -17.061 7.086 1.00 23.39 322 VAL A CA 1
ATOM 2389 C C . VAL A 1 302 ? -35.170 -16.046 5.929 1.00 23.59 322 VAL A C 1
ATOM 2390 O O . VAL A 1 302 ? -34.339 -15.144 5.952 1.00 23.99 322 VAL A O 1
ATOM 2394 N N . CYS A 1 303 ? -36.082 -16.160 4.966 1.00 24.44 323 CYS A N 1
ATOM 2395 C CA . CYS A 1 303 ? -35.947 -15.464 3.667 1.00 25.51 323 CYS A CA 1
ATOM 2396 C C . CYS A 1 303 ? -36.036 -13.924 3.372 1.00 26.12 323 CYS A C 1
ATOM 2397 O O . CYS A 1 303 ? -35.447 -13.542 2.362 1.00 27.77 323 CYS A O 1
ATOM 2400 N N . GLU A 1 304 ? -36.710 -12.994 4.061 1.00 26.68 324 GLU A N 1
ATOM 2401 C CA . GLU A 1 304 ? -37.899 -12.942 4.966 1.00 26.43 324 GLU A CA 1
ATOM 2402 C C . GLU A 1 304 ? -37.638 -12.310 6.345 1.00 25.80 324 GLU A C 1
ATOM 2403 O O . GLU A 1 304 ? -38.218 -11.264 6.660 1.00 24.95 324 GLU A O 1
ATOM 2409 N N . LEU A 1 305 ? -36.728 -12.900 7.114 1.00 25.04 325 LEU A N 1
ATOM 2410 C CA . LEU A 1 305 ? -36.263 -12.326 8.379 1.00 24.83 325 LEU A CA 1
ATOM 2411 C C . LEU A 1 305 ? -35.436 -11.048 8.157 1.00 24.60 325 LEU A C 1
ATOM 2412 O O . LEU A 1 305 ? -35.623 -10.051 8.856 1.00 24.64 325 LEU A O 1
ATOM 2417 N N . GLY A 1 306 ? -34.514 -11.092 7.194 1.00 24.66 326 GLY A N 1
ATOM 2418 C CA . GLY A 1 306 ? -33.648 -9.950 6.867 1.00 24.54 326 GLY A CA 1
ATOM 2419 C C . GLY A 1 306 ? -34.360 -8.612 6.711 1.00 24.53 326 GLY A C 1
ATOM 2420 O O . GLY A 1 306 ? -34.073 -7.675 7.461 1.00 24.03 326 GLY A O 1
ATOM 2421 N N . PRO A 1 307 ? -35.284 -8.511 5.733 1.00 24.81 327 PRO A N 1
ATOM 2422 C CA . PRO A 1 307 ? -36.129 -7.315 5.569 1.00 24.97 327 PRO A CA 1
ATOM 2423 C C . PRO A 1 307 ? -36.865 -6.884 6.840 1.00 25.04 327 PRO A C 1
ATOM 2424 O O . PRO A 1 307 ? -36.989 -5.683 7.093 1.00 24.81 327 PRO A O 1
ATOM 2428 N N . LYS A 1 308 ? -37.344 -7.847 7.625 1.00 25.23 328 LYS A N 1
ATOM 2429 C CA . LYS A 1 308 ? -38.009 -7.550 8.896 1.00 25.84 328 LYS A CA 1
ATOM 2430 C C . LYS A 1 308 ? -37.075 -6.873 9.899 1.00 26.02 328 LYS A C 1
ATOM 2431 O O . LYS A 1 308 ? -37.451 -5.870 10.510 1.00 25.69 328 LYS A O 1
ATOM 2437 N N . ILE A 1 309 ? -35.869 -7.422 10.067 1.00 26.10 329 ILE A N 1
ATOM 2438 C CA . ILE A 1 309 ? -34.873 -6.850 10.984 1.00 27.05 329 ILE A CA 1
ATOM 2439 C C . ILE A 1 309 ? -34.418 -5.473 10.502 1.00 27.61 329 ILE A C 1
ATOM 2440 O O . ILE A 1 309 ? -34.262 -4.551 11.305 1.00 27.65 329 ILE A O 1
ATOM 2445 N N . ARG A 1 310 ? -34.227 -5.342 9.190 1.00 28.31 330 ARG A N 1
ATOM 2446 C CA . ARG A 1 310 ? -33.782 -4.087 8.592 1.00 29.58 330 ARG A CA 1
ATOM 2447 C C . ARG A 1 310 ? -34.792 -2.964 8.836 1.00 29.93 330 ARG A C 1
ATOM 2448 O O . ARG A 1 310 ? -34.402 -1.838 9.145 1.00 30.15 330 ARG A O 1
ATOM 2456 N N . ARG A 1 311 ? -36.081 -3.278 8.704 1.00 30.23 331 ARG A N 1
ATOM 2457 C CA . ARG A 1 311 ? -37.149 -2.310 8.976 1.00 30.79 331 ARG A CA 1
ATOM 2458 C C . ARG A 1 311 ? -37.229 -1.945 10.462 1.00 30.88 331 ARG A C 1
ATOM 2459 O O . ARG A 1 311 ? -37.410 -0.776 10.803 1.00 30.87 331 ARG A O 1
ATOM 2467 N N . LEU A 1 312 ? -37.080 -2.944 11.331 1.00 31.06 332 LEU A N 1
ATOM 2468 C CA . LEU A 1 312 ? -37.036 -2.727 12.783 1.00 31.62 332 LEU A CA 1
ATOM 2469 C C . LEU A 1 312 ? -35.871 -1.822 13.189 1.00 32.17 332 LEU A C 1
ATOM 2470 O O . LEU A 1 312 ? -36.022 -0.955 14.053 1.00 31.78 332 LEU A O 1
ATOM 2475 N N . GLU A 1 313 ? -34.717 -2.031 12.556 1.00 33.06 333 GLU A N 1
ATOM 2476 C CA . GLU A 1 313 ? -33.540 -1.198 12.776 1.00 33.99 333 GLU A CA 1
ATOM 2477 C C . GLU A 1 313 ? -33.776 0.234 12.296 1.00 34.53 333 GLU A C 1
ATOM 2478 O O . GLU A 1 313 ? -33.402 1.188 12.981 1.00 34.48 333 GLU A O 1
ATOM 2484 N N . GLU A 1 314 ? -34.410 0.371 11.132 1.00 35.06 334 GLU A N 1
ATOM 2485 C CA . GLU A 1 314 ? -34.773 1.676 10.579 1.00 35.68 334 GLU A CA 1
ATOM 2486 C C . GLU A 1 314 ? -35.703 2.451 11.518 1.00 35.99 334 GLU A C 1
ATOM 2487 O O . GLU A 1 314 ? -35.521 3.653 11.733 1.00 36.00 334 GLU A O 1
ATOM 2493 N N . ARG A 1 315 ? -36.690 1.753 12.079 1.00 36.13 335 ARG A N 1
ATOM 2494 C CA . ARG A 1 315 ? -37.604 2.346 13.054 1.00 36.22 335 ARG A CA 1
ATOM 2495 C C . ARG A 1 315 ? -36.907 2.659 14.379 1.00 36.50 335 ARG A C 1
ATOM 2496 O O . ARG A 1 315 ? -37.197 3.679 15.007 1.00 36.53 335 ARG A O 1
ATOM 2504 N N . ALA A 1 316 ? -35.994 1.783 14.798 1.00 36.83 336 ALA A N 1
ATOM 2505 C CA . ALA A 1 316 ? -35.207 2.000 16.015 1.00 37.31 336 ALA A CA 1
ATOM 2506 C C . ALA A 1 316 ? -34.350 3.264 15.914 1.00 37.73 336 ALA A C 1
ATOM 2507 O O . ALA A 1 316 ? -34.269 4.043 16.869 1.00 37.65 336 ALA A O 1
ATOM 2509 N N . GLN A 1 317 ? -33.724 3.459 14.751 1.00 38.16 337 GLN A N 1
ATOM 2510 C CA . GLN A 1 317 ? -32.909 4.649 14.481 1.00 38.57 337 GLN A CA 1
ATOM 2511 C C . GLN A 1 317 ? -33.764 5.911 14.444 1.00 38.49 337 GLN A C 1
ATOM 2512 O O . GLN A 1 317 ? -33.323 6.979 14.878 1.00 38.65 337 GLN A O 1
ATOM 2518 N N . GLY A 1 318 ? -34.988 5.775 13.935 1.00 38.24 338 GLY A N 1
ATOM 2519 C CA . GLY A 1 318 ? -35.935 6.882 13.856 1.00 37.95 338 GLY A CA 1
ATOM 2520 C C . GLY A 1 318 ? -36.361 7.432 15.206 1.00 37.79 338 GLY A C 1
ATOM 2521 O O . GLY A 1 318 ? -36.561 8.639 15.350 1.00 37.77 338 GLY A O 1
ATOM 2522 N N . ARG A 1 319 ? -36.496 6.549 16.195 1.00 37.54 339 ARG A N 1
ATOM 2523 C CA . ARG A 1 319 ? -36.958 6.941 17.532 1.00 37.37 339 ARG A CA 1
ATOM 2524 C C . ARG A 1 319 ? -35.810 7.130 18.529 1.00 37.19 339 ARG A C 1
ATOM 2525 O O . ARG A 1 319 ? -36.040 7.497 19.686 1.00 37.02 339 ARG A O 1
ATOM 2533 N N . ALA A 1 320 ? -34.585 6.876 18.066 1.00 37.05 340 ALA A N 1
ATOM 2534 C CA . ALA A 1 320 ? -33.383 6.955 18.896 1.00 36.81 340 ALA A CA 1
ATOM 2535 C C . ALA A 1 320 ? -33.179 8.342 19.499 1.00 36.68 340 ALA A C 1
ATOM 2536 O O . ALA A 1 320 ? -33.205 9.354 18.793 1.00 36.53 340 ALA A O 1
ATOM 2538 N N . LYS A 1 321 ? -32.988 8.374 20.814 1.00 36.41 341 LYS A N 1
ATOM 2539 C CA . LYS A 1 321 ? -32.691 9.617 21.519 1.00 36.10 341 LYS A CA 1
ATOM 2540 C C . LYS A 1 321 ? -31.177 9.782 21.656 1.00 35.67 341 LYS A C 1
ATOM 2541 O O . LYS A 1 321 ? -30.418 8.869 21.330 1.00 35.75 341 LYS A O 1
ATOM 2547 N N . GLU A 1 322 ? -30.751 10.949 22.134 1.00 35.03 342 GLU A N 1
ATOM 2548 C CA . GLU A 1 322 ? -29.334 11.282 22.258 1.00 34.40 342 GLU A CA 1
ATOM 2549 C C . GLU A 1 322 ? -28.642 10.518 23.393 1.00 33.54 342 GLU A C 1
ATOM 2550 O O . GLU A 1 322 ? -29.008 10.661 24.560 1.00 33.39 342 GLU A O 1
ATOM 2556 N N . ALA A 1 323 ? -27.661 9.689 23.032 1.00 32.62 343 ALA A N 1
ATOM 2557 C CA . ALA A 1 323 ? -26.729 9.085 23.993 1.00 32.00 343 ALA A CA 1
ATOM 2558 C C . ALA A 1 323 ? -25.822 10.229 24.474 1.00 31.40 343 ALA A C 1
ATOM 2559 O O . ALA A 1 323 ? -25.402 11.030 23.643 1.00 32.13 343 ALA A O 1
ATOM 2561 N N . PRO A 1 324 ? -25.474 10.357 25.759 1.00 30.67 344 PRO A N 1
ATOM 2562 C CA . PRO A 1 324 ? -25.410 9.360 26.832 1.00 29.56 344 PRO A CA 1
ATOM 2563 C C . PRO A 1 324 ? -23.962 8.864 26.822 1.00 29.06 344 PRO A C 1
ATOM 2564 O O . PRO A 1 324 ? -23.599 7.968 26.060 1.00 28.52 344 PRO A O 1
ATOM 2566 N N . THR A 1 325 ? -23.135 9.516 27.635 1.00 28.40 345 THR A N 1
ATOM 2567 C CA . THR A 1 325 ? -21.711 9.219 27.734 1.00 28.18 345 THR A CA 1
ATOM 2568 C C . THR A 1 325 ? -21.504 8.228 28.892 1.00 27.95 345 THR A C 1
ATOM 2569 O O . THR A 1 325 ? -22.255 8.249 29.869 1.00 27.90 345 THR A O 1
ATOM 2573 N N . MET A 1 326 ? -20.508 7.355 28.774 1.00 27.71 346 MET A N 1
ATOM 2574 C CA . MET A 1 326 ? -20.340 6.257 29.733 1.00 27.77 346 MET A CA 1
ATOM 2575 C C . MET A 1 326 ? -18.875 5.964 30.082 1.00 26.92 346 MET A C 1
ATOM 2576 O O . MET A 1 326 ? -18.040 5.870 29.189 1.00 26.96 346 MET A O 1
ATOM 2581 N N . PRO A 1 327 ? -18.566 5.813 31.385 1.00 26.21 347 PRO A N 1
ATOM 2582 C CA . PRO A 1 327 ? -17.222 5.390 31.784 1.00 25.81 347 PRO A CA 1
ATOM 2583 C C . PRO A 1 327 ? -16.951 3.916 31.473 1.00 25.24 347 PRO A C 1
ATOM 2584 O O . PRO A 1 327 ? -17.845 3.074 31.604 1.00 24.96 347 PRO A O 1
ATOM 2588 N N . PHE A 1 328 ? -15.725 3.628 31.049 1.00 24.56 348 PHE A N 1
ATOM 2589 C CA . PHE A 1 328 ? -15.268 2.271 30.805 1.00 24.39 348 PHE A CA 1
ATOM 2590 C C . PHE A 1 328 ? -13.989 2.045 31.586 1.00 24.09 348 PHE A C 1
ATOM 2591 O O . PHE A 1 328 ? -13.025 2.796 31.418 1.00 24.19 348 PHE A O 1
ATOM 2599 N N . SER A 1 329 ? -13.985 1.015 32.436 1.00 23.71 349 SER A N 1
ATOM 2600 C CA . SER A 1 329 ? -12.794 0.640 33.207 1.00 23.68 349 SER A CA 1
ATOM 2601 C C . SER A 1 329 ? -11.575 0.378 32.324 1.00 23.66 349 SER A C 1
ATOM 2602 O O . SER A 1 329 ? -10.441 0.658 32.733 1.00 24.20 349 SER A O 1
ATOM 2605 N N . TRP A 1 330 ? -11.812 -0.161 31.123 1.00 23.42 350 TRP A N 1
ATOM 2606 C CA . TRP A 1 330 ? -10.744 -0.479 30.168 1.00 23.14 350 TRP A CA 1
ATOM 2607 C C . TRP A 1 330 ? -9.882 0.718 29.796 1.00 23.00 350 TRP A C 1
ATOM 2608 O O . TRP A 1 330 ? -8.710 0.555 29.434 1.00 22.59 350 TRP A O 1
ATOM 2619 N N . ILE A 1 331 ? -10.483 1.904 29.851 1.00 22.61 351 ILE A N 1
ATOM 2620 C CA . ILE A 1 331 ? -9.782 3.161 29.584 1.00 22.68 351 ILE A CA 1
ATOM 2621 C C . ILE A 1 331 ? -9.775 4.081 30.820 1.00 22.93 351 ILE A C 1
ATOM 2622 O O . ILE A 1 331 ? -10.024 5.280 30.717 1.00 22.50 351 ILE A O 1
ATOM 2627 N N . PHE A 1 332 ? -9.484 3.495 31.986 1.00 23.52 352 PHE A N 1
ATOM 2628 C CA . PHE A 1 332 ? -9.296 4.232 33.243 1.00 23.92 352 PHE A CA 1
ATOM 2629 C C . PHE A 1 332 ? -10.525 5.025 33.682 1.00 23.96 352 PHE A C 1
ATOM 2630 O O . PHE A 1 332 ? -10.404 6.109 34.259 1.00 23.49 352 PHE A O 1
ATOM 2638 N N . ASP A 1 333 ? -11.704 4.467 33.407 1.00 23.79 353 ASP A N 1
ATOM 2639 C CA . ASP A 1 333 ? -12.986 5.108 33.727 1.00 24.00 353 ASP A CA 1
ATOM 2640 C C . ASP A 1 333 ? -13.239 6.409 32.956 1.00 23.68 353 ASP A C 1
ATOM 2641 O O . ASP A 1 333 ? -14.159 7.157 33.297 1.00 23.29 353 ASP A O 1
ATOM 2646 N N . ARG A 1 334 ? -12.430 6.677 31.928 1.00 23.41 354 ARG A N 1
ATOM 2647 C CA . ARG A 1 334 ? -12.703 7.792 31.017 1.00 23.81 354 ARG A CA 1
ATOM 2648 C C . ARG A 1 334 ? -13.998 7.465 30.279 1.00 23.75 354 ARG A C 1
ATOM 2649 O O . ARG A 1 334 ? -14.351 6.292 30.111 1.00 24.01 354 ARG A O 1
ATOM 2657 N N . GLN A 1 335 ? -14.706 8.496 29.845 1.00 23.82 355 GLN A N 1
ATOM 2658 C CA . GLN A 1 335 ? -16.044 8.310 29.289 1.00 23.69 355 GLN A CA 1
ATOM 2659 C C . GLN A 1 335 ? -16.075 8.408 27.763 1.00 23.70 355 GLN A C 1
ATOM 2660 O O . GLN A 1 335 ? -15.331 9.186 27.163 1.00 23.07 355 GLN A O 1
ATOM 2666 N N . VAL A 1 336 ? -16.924 7.587 27.146 1.00 23.84 356 VAL A N 1
ATOM 2667 C CA . VAL A 1 336 ? -17.187 7.664 25.709 1.00 24.17 356 VAL A CA 1
ATOM 2668 C C . VAL A 1 336 ? -18.693 7.614 25.441 1.00 24.66 356 VAL A C 1
ATOM 2669 O O . VAL A 1 336 ? -19.457 7.062 26.239 1.00 24.63 356 VAL A O 1
ATOM 2673 N N . LYS A 1 337 ? -19.098 8.188 24.311 1.00 25.00 357 LYS A N 1
ATOM 2674 C CA . LYS A 1 337 ? -20.499 8.255 23.903 1.00 25.54 357 LYS A CA 1
ATOM 2675 C C . LYS A 1 337 ? -21.051 6.885 23.509 1.00 25.56 357 LYS A C 1
ATOM 2676 O O . LYS A 1 337 ? -20.418 6.139 22.764 1.00 25.33 357 LYS A O 1
ATOM 2682 N N . LEU A 1 338 ? -22.237 6.570 24.020 1.00 25.90 358 LEU A N 1
ATOM 2683 C CA . LEU A 1 338 ? -22.940 5.329 23.688 1.00 26.52 358 LEU A CA 1
ATOM 2684 C C . LEU A 1 338 ? -23.691 5.418 22.351 1.00 26.77 358 LEU A C 1
ATOM 2685 O O . LEU A 1 338 ? -23.466 6.332 21.556 1.00 27.12 358 LEU A O 1
ATOM 2691 N N . MET B 2 1 ? -3.746 -47.223 19.537 1.00 32.93 21 MET B N 1
ATOM 2692 C CA . MET B 2 1 ? -5.188 -47.016 19.206 1.00 32.68 21 MET B CA 1
ATOM 2693 C C . MET B 2 1 ? -5.871 -46.191 20.296 1.00 32.59 21 MET B C 1
ATOM 2694 O O . MET B 2 1 ? -5.321 -46.008 21.386 1.00 32.96 21 MET B O 1
ATOM 2699 N N . GLN B 2 2 ? -7.063 -45.686 20.000 1.00 32.02 22 GLN B N 1
ATOM 2700 C CA . GLN B 2 2 ? -7.771 -44.859 20.962 1.00 31.67 22 GLN B CA 1
ATOM 2701 C C . GLN B 2 2 ? -8.826 -45.655 21.709 1.00 31.03 22 GLN B C 1
ATOM 2702 O O . GLN B 2 2 ? -9.427 -46.591 21.168 1.00 31.15 22 GLN B O 1
ATOM 2708 N N . VAL B 2 3 ? -9.009 -45.297 22.974 1.00 30.03 23 VAL B N 1
ATOM 2709 C CA . VAL B 2 3 ? -10.054 -45.878 23.797 1.00 29.00 23 VAL B CA 1
ATOM 2710 C C . VAL B 2 3 ? -10.867 -44.722 24.360 1.00 28.20 23 VAL B C 1
ATOM 2711 O O . VAL B 2 3 ? -10.317 -43.782 24.938 1.00 27.78 23 VAL B O 1
ATOM 2715 N N . THR B 2 4 ? -12.177 -44.776 24.150 1.00 27.38 24 THR B N 1
ATOM 2716 C CA . THR B 2 4 ? -13.059 -43.722 24.640 1.00 26.74 24 THR B CA 1
ATOM 2717 C C . THR B 2 4 ? -14.067 -44.251 25.644 1.00 26.44 24 THR B C 1
ATOM 2718 O O . THR B 2 4 ? -14.467 -45.413 25.578 1.00 25.84 24 THR B O 1
ATOM 2722 N N . HIS B 2 5 ? -14.459 -43.384 26.575 1.00 26.35 25 HIS B N 1
ATOM 2723 C CA . HIS B 2 5 ? -15.575 -43.646 27.489 1.00 26.50 25 HIS B CA 1
ATOM 2724 C C . HIS B 2 5 ? -15.442 -44.965 28.259 1.00 26.50 25 HIS B C 1
ATOM 2725 O O . HIS B 2 5 ? -16.367 -45.781 28.287 1.00 26.56 25 HIS B O 1
ATOM 2732 N N . SER B 2 6 ? -14.289 -45.157 28.894 1.00 26.43 26 SER B N 1
ATOM 2733 C CA . SER B 2 6 ? -14.023 -46.379 29.654 1.00 26.51 26 SER B CA 1
ATOM 2734 C C . SER B 2 6 ? -14.740 -46.442 31.009 1.00 26.81 26 SER B C 1
ATOM 2735 O O . SER B 2 6 ? -14.856 -47.522 31.600 1.00 26.88 26 SER B O 1
ATOM 2738 N N . MET B 2 7 ? -15.214 -45.296 31.500 1.00 26.81 27 MET B N 1
ATOM 2739 C CA . MET B 2 7 ? -16.015 -45.270 32.723 1.00 26.98 27 MET B CA 1
ATOM 2740 C C . MET B 2 7 ? -17.410 -45.838 32.447 1.00 27.36 27 MET B C 1
ATOM 2741 O O . MET B 2 7 ? -18.090 -45.372 31.530 1.00 27.54 27 MET B O 1
ATOM 2746 N N . PRO B 2 8 ? -17.827 -46.862 33.223 1.00 27.96 28 PRO B N 1
ATOM 2747 C CA . PRO B 2 8 ? -19.202 -47.361 33.153 1.00 28.37 28 PRO B CA 1
ATOM 2748 C C . PRO B 2 8 ? -20.205 -46.222 33.370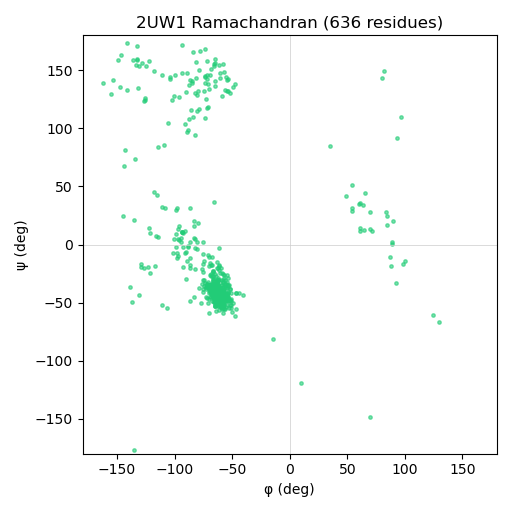 1.00 28.81 28 PRO B C 1
ATOM 2749 O O . PRO B 2 8 ? -20.035 -45.426 34.301 1.00 28.49 28 PRO B O 1
ATOM 2753 N N . PRO B 2 9 ? -21.233 -46.130 32.500 1.00 29.24 29 PRO B N 1
ATOM 2754 C CA . PRO B 2 9 ? -22.190 -45.019 32.534 1.00 29.60 29 PRO B CA 1
ATOM 2755 C C . PRO B 2 9 ? -23.001 -44.915 33.834 1.00 29.68 29 PRO B C 1
ATOM 2756 O O . PRO B 2 9 ? -23.527 -43.841 34.136 1.00 29.48 29 PRO B O 1
ATOM 2760 N N . GLN B 2 10 ? -23.088 -46.008 34.592 1.00 29.83 30 GLN B N 1
ATOM 2761 C CA . GLN B 2 10 ? -23.710 -45.985 35.923 1.00 30.32 30 GLN B CA 1
ATOM 2762 C C . GLN B 2 10 ? -23.050 -44.929 36.811 1.00 30.16 30 GLN B C 1
ATOM 2763 O O . GLN B 2 10 ? -23.722 -44.260 37.601 1.00 30.21 30 GLN B O 1
ATOM 2769 N N . LYS B 2 11 ? -21.732 -44.791 36.670 1.00 30.18 31 LYS B N 1
ATOM 2770 C CA . LYS B 2 11 ? -20.937 -43.904 37.521 1.00 30.14 31 LYS B CA 1
ATOM 2771 C C . LYS B 2 11 ? -21.154 -42.407 37.263 1.00 30.36 31 LYS B C 1
ATOM 2772 O O . LYS B 2 11 ? -20.675 -41.576 38.036 1.00 30.03 31 LYS B O 1
ATOM 2778 N N . LEU B 2 12 ? -21.882 -42.076 36.193 1.00 30.49 32 LEU B N 1
ATOM 2779 C CA . LEU B 2 12 ? -22.387 -40.716 35.966 1.00 31.03 32 LEU B CA 1
ATOM 2780 C C . LEU B 2 12 ? -23.156 -40.211 37.189 1.00 31.02 32 LEU B C 1
ATOM 2781 O O . LEU B 2 12 ? -23.111 -39.023 37.515 1.00 31.04 32 LEU B O 1
ATOM 2786 N N . GLU B 2 13 ? -23.853 -41.130 37.858 1.00 30.93 33 GLU B N 1
ATOM 2787 C CA . GLU B 2 13 ? -24.650 -40.822 39.044 1.00 31.00 33 GLU B CA 1
ATOM 2788 C C . GLU B 2 13 ? -23.805 -40.337 40.217 1.00 30.38 33 GLU B C 1
ATOM 2789 O O . GLU B 2 13 ? -24.235 -39.471 40.983 1.00 30.54 33 GLU B O 1
ATOM 2795 N N . ILE B 2 14 ? -22.613 -40.914 40.352 1.00 29.49 34 ILE B N 1
ATOM 2796 C CA . ILE B 2 14 ? -21.659 -40.543 41.397 1.00 28.76 34 ILE B CA 1
ATOM 2797 C C . ILE B 2 14 ? -21.302 -39.054 41.324 1.00 28.38 34 ILE B C 1
ATOM 2798 O O . ILE B 2 14 ? -21.363 -38.340 42.323 1.00 28.01 34 ILE B O 1
ATOM 2803 N N . PHE B 2 15 ? -20.950 -38.591 40.130 1.00 27.96 35 PHE B N 1
ATOM 2804 C CA . PHE B 2 15 ? -20.519 -37.205 39.945 1.00 27.39 35 PHE B CA 1
ATOM 2805 C C . PHE B 2 15 ? -21.675 -36.214 40.066 1.00 27.53 35 PHE B C 1
ATOM 2806 O O . PHE B 2 15 ? -21.504 -35.116 40.588 1.00 27.39 35 PHE B O 1
ATOM 2814 N N . LYS B 2 16 ? -22.852 -36.628 39.614 1.00 27.77 36 LYS B N 1
ATOM 2815 C CA . LYS B 2 16 ? -24.083 -35.869 39.820 1.00 28.21 36 LYS B CA 1
ATOM 2816 C C . LYS B 2 16 ? -24.374 -35.700 41.319 1.00 28.10 36 LYS B C 1
ATOM 2817 O O . LYS B 2 16 ? -24.687 -34.597 41.779 1.00 28.09 36 LYS B O 1
ATOM 2823 N N . SER B 2 17 ? -24.237 -36.788 42.079 1.00 27.71 37 SER B N 1
ATOM 2824 C CA . SER B 2 17 ? -24.489 -36.768 43.523 1.00 27.25 37 SER B CA 1
ATOM 2825 C C . SER B 2 17 ? -23.440 -35.976 44.303 1.00 27.12 37 SER B C 1
ATOM 2826 O O . SER B 2 17 ? -23.685 -35.584 45.445 1.00 27.08 37 SER B O 1
ATOM 2829 N N . LEU B 2 18 ? -22.280 -35.749 43.683 1.00 26.84 38 LEU B N 1
ATOM 2830 C CA . LEU B 2 18 ? -21.168 -35.043 44.324 1.00 26.65 38 LEU B CA 1
ATOM 2831 C C . LEU B 2 18 ? -21.131 -33.543 44.026 1.00 26.81 38 LEU B C 1
ATOM 2832 O O . LEU B 2 18 ? -20.190 -32.849 44.429 1.00 26.37 38 LEU B O 1
ATOM 2837 N N . ASP B 2 19 ? -22.155 -33.045 43.336 1.00 27.11 39 ASP B N 1
ATOM 2838 C CA . ASP B 2 19 ? -22.194 -31.641 42.926 1.00 27.43 39 ASP B CA 1
ATOM 2839 C C . ASP B 2 19 ? -22.104 -30.692 44.124 1.00 27.43 39 ASP B C 1
ATOM 2840 O O . ASP B 2 19 ? -21.254 -29.802 44.147 1.00 27.16 39 ASP B O 1
ATOM 2845 N N . ASP B 2 20 ? -22.974 -30.895 45.112 1.00 27.50 40 ASP B N 1
ATOM 2846 C CA . ASP B 2 20 ? -22.927 -30.124 46.357 1.00 28.01 40 ASP B CA 1
ATOM 2847 C C . ASP B 2 20 ? -21.585 -30.252 47.074 1.00 27.56 40 ASP B C 1
ATOM 2848 O O . ASP B 2 20 ? -21.004 -29.244 47.490 1.00 26.94 40 ASP B O 1
ATOM 2853 N N . TRP B 2 21 ? -21.104 -31.490 47.208 1.00 27.23 41 TRP B N 1
ATOM 2854 C CA . TRP B 2 21 ? -19.796 -31.758 47.812 1.00 27.23 41 TRP B CA 1
ATOM 2855 C C . TRP B 2 21 ? -18.683 -30.965 47.117 1.00 27.16 41 TRP B C 1
ATOM 2856 O O . TRP B 2 21 ? -17.803 -30.413 47.777 1.00 27.02 41 TRP B O 1
ATOM 2867 N N . ALA B 2 22 ? -18.741 -30.904 45.789 1.00 27.23 42 ALA B N 1
ATOM 2868 C CA . ALA B 2 22 ? -17.748 -30.183 44.995 1.00 27.59 42 ALA B CA 1
ATOM 2869 C C . ALA B 2 22 ? -17.797 -28.671 45.233 1.00 27.76 42 ALA B C 1
ATOM 2870 O O . ALA B 2 22 ? -16.755 -28.022 45.293 1.00 28.00 42 ALA B O 1
ATOM 2872 N N . ARG B 2 23 ? -18.999 -28.114 45.383 1.00 28.20 43 ARG B N 1
ATOM 2873 C CA . ARG B 2 23 ? -19.137 -26.694 45.720 1.00 28.57 43 ARG B CA 1
ATOM 2874 C C . ARG B 2 23 ? -18.448 -26.389 47.046 1.00 28.70 43 ARG B C 1
ATOM 2875 O O . ARG B 2 23 ? -17.731 -25.399 47.160 1.00 28.63 43 ARG B O 1
ATOM 2883 N N . ASN B 2 24 ? -18.654 -27.267 48.026 1.00 28.85 44 ASN B N 1
ATOM 2884 C CA . ASN B 2 24 ? -18.121 -27.093 49.378 1.00 29.25 44 ASN B CA 1
ATOM 2885 C C . ASN B 2 24 ? -16.666 -27.517 49.569 1.00 29.15 44 ASN B C 1
ATOM 2886 O O . ASN B 2 24 ? -16.015 -27.076 50.518 1.00 29.11 44 ASN B O 1
ATOM 2891 N N . ASN B 2 25 ? -16.153 -28.369 48.681 1.00 28.97 45 ASN B N 1
ATOM 2892 C CA . ASN B 2 25 ? -14.804 -28.921 48.862 1.00 28.89 45 ASN B CA 1
ATOM 2893 C C . ASN B 2 25 ? -13.816 -28.680 47.719 1.00 28.77 45 ASN B C 1
ATOM 2894 O O . ASN B 2 25 ? -12.605 -28.769 47.915 1.00 28.76 45 ASN B O 1
ATOM 2899 N N . VAL B 2 26 ? -14.328 -28.368 46.534 1.00 28.36 46 VAL B N 1
ATOM 2900 C CA . VAL B 2 26 ? -13.470 -28.168 45.369 1.00 28.21 46 VAL B CA 1
ATOM 2901 C C . VAL B 2 26 ? -13.438 -26.701 44.928 1.00 28.01 46 VAL B C 1
ATOM 2902 O O . VAL B 2 26 ? -12.362 -26.119 44.786 1.00 28.01 46 VAL B O 1
ATOM 2906 N N . LEU B 2 27 ? -14.614 -26.107 44.735 1.00 27.78 47 LEU B N 1
ATOM 2907 C CA . LEU B 2 27 ? -14.715 -24.715 44.291 1.00 27.69 47 LEU B CA 1
ATOM 2908 C C . LEU B 2 27 ? -14.058 -23.748 45.272 1.00 27.41 47 LEU B C 1
ATOM 2909 O O . LEU B 2 27 ? -13.634 -22.655 44.882 1.00 27.02 47 LEU B O 1
ATOM 2914 N N . ILE B 2 28 ? -13.963 -24.167 46.533 1.00 26.91 48 ILE B N 1
ATOM 2915 C CA . ILE B 2 28 ? -13.348 -23.360 47.595 1.00 26.86 48 ILE B CA 1
ATOM 2916 C C . ILE B 2 28 ? -11.857 -23.099 47.345 1.00 26.93 48 ILE B C 1
ATOM 2917 O O . ILE B 2 28 ? -11.266 -22.220 47.966 1.00 27.07 48 ILE B O 1
ATOM 2922 N N . HIS B 2 29 ? -11.261 -23.864 46.430 1.00 26.96 49 HIS B N 1
ATOM 2923 C CA . HIS B 2 29 ? -9.843 -23.715 46.077 1.00 27.23 49 HIS B CA 1
ATOM 2924 C C . HIS B 2 29 ? -9.582 -22.743 44.929 1.00 27.44 49 HIS B C 1
ATOM 2925 O O . HIS B 2 29 ? -8.428 -22.453 44.604 1.00 27.52 49 HIS B O 1
ATOM 2932 N N . LEU B 2 30 ? -10.654 -22.256 44.309 1.00 27.52 50 LEU B N 1
ATOM 2933 C CA . LEU B 2 30 ? -10.546 -21.154 43.362 1.00 27.94 50 LEU B CA 1
ATOM 2934 C C . LEU B 2 30 ? -10.423 -19.855 44.149 1.00 28.36 50 LEU B C 1
ATOM 2935 O O . LEU B 2 30 ? -10.942 -19.751 45.259 1.00 28.63 50 LEU B O 1
ATOM 2940 N N . LYS B 2 31 ? -9.732 -18.871 43.582 1.00 28.82 51 LYS B N 1
ATOM 2941 C CA . LYS B 2 31 ? -9.761 -17.520 44.144 1.00 29.24 51 LYS B CA 1
ATOM 2942 C C . LYS B 2 31 ? -10.661 -16.681 43.262 1.00 28.70 51 LYS B C 1
ATOM 2943 O O . LYS B 2 31 ? -10.651 -16.845 42.043 1.00 28.83 51 LYS B O 1
ATOM 2949 N N . SER B 2 32 ? -11.432 -15.787 43.874 1.00 27.88 52 SER B N 1
ATOM 2950 C CA . SER B 2 32 ? -12.286 -14.879 43.124 1.00 27.50 52 SER B CA 1
ATOM 2951 C C . SER B 2 32 ? -11.443 -14.057 42.149 1.00 27.17 52 SER B C 1
ATOM 2952 O O . SER B 2 32 ? -10.238 -13.866 42.354 1.00 26.80 52 SER B O 1
ATOM 2955 N N . VAL B 2 33 ? -12.076 -13.584 41.082 1.00 26.68 53 VAL B N 1
ATOM 2956 C CA . VAL B 2 33 ? -11.392 -12.733 40.117 1.00 26.58 53 VAL B CA 1
ATOM 2957 C C . VAL B 2 33 ? -10.837 -11.481 40.815 1.00 26.74 53 VAL B C 1
ATOM 2958 O O . VAL B 2 33 ? -9.704 -11.069 40.558 1.00 26.32 53 VAL B O 1
ATOM 2962 N N . GLU B 2 34 ? -11.624 -10.904 41.719 1.00 26.96 54 GLU B N 1
ATOM 2963 C CA . GLU B 2 34 ? -11.199 -9.699 42.429 1.00 27.69 54 GLU B CA 1
ATOM 2964 C C . GLU B 2 34 ? -9.944 -9.921 43.280 1.00 27.61 54 GLU B C 1
ATOM 2965 O O . GLU B 2 34 ? -9.146 -9.003 43.452 1.00 28.06 54 GLU B O 1
ATOM 2971 N N . LYS B 2 35 ? -9.767 -11.143 43.780 1.00 27.48 55 LYS B N 1
ATOM 2972 C CA . LYS B 2 35 ? -8.608 -11.495 44.606 1.00 27.46 55 LYS B CA 1
ATOM 2973 C C . LYS B 2 35 ? -7.442 -12.157 43.848 1.00 27.17 55 LYS B C 1
ATOM 2974 O O . LYS B 2 35 ? -6.441 -12.556 44.459 1.00 27.04 55 LYS B O 1
ATOM 2980 N N . SER B 2 36 ? -7.567 -12.267 42.528 1.00 26.06 56 SER B N 1
ATOM 2981 C CA . SER B 2 36 ? -6.546 -12.915 41.713 1.00 25.48 56 SER B CA 1
ATOM 2982 C C . SER B 2 36 ? -5.475 -11.920 41.284 1.00 25.07 56 SER B C 1
ATOM 2983 O O . SER B 2 36 ? -5.796 -10.793 40.888 1.00 24.98 56 SER B O 1
ATOM 2986 N N . TRP B 2 37 ? -4.208 -12.334 41.354 1.00 24.62 57 TRP B N 1
ATOM 2987 C CA . TRP B 2 37 ? -3.147 -11.578 40.697 1.00 24.33 57 TRP B CA 1
ATOM 2988 C C . TRP B 2 37 ? -3.453 -11.560 39.206 1.00 24.07 57 TRP B C 1
ATOM 2989 O O . TRP B 2 37 ? -4.164 -12.435 38.707 1.00 23.77 57 TRP B O 1
ATOM 3000 N N . GLN B 2 38 ? -2.953 -10.552 38.502 1.00 23.64 58 GLN B N 1
ATOM 3001 C CA . GLN B 2 38 ? -3.082 -10.516 37.050 1.00 23.37 58 GLN B CA 1
ATOM 3002 C C . GLN B 2 38 ? -1.695 -10.291 36.455 1.00 23.20 58 GLN B C 1
ATOM 3003 O O . GLN B 2 38 ? -0.821 -9.758 37.138 1.00 23.55 58 GLN B O 1
ATOM 3009 N N . PRO B 2 39 ? -1.481 -10.703 35.190 1.00 23.05 59 PRO B N 1
ATOM 3010 C CA . PRO B 2 39 ? -0.181 -10.516 34.527 1.00 22.73 59 PRO B CA 1
ATOM 3011 C C . PRO B 2 39 ? 0.407 -9.113 34.695 1.00 22.63 59 PRO B C 1
ATOM 3012 O O . PRO B 2 39 ? 1.610 -8.980 34.934 1.00 21.81 59 PRO B O 1
ATOM 3016 N N . GLN B 2 40 ? -0.431 -8.080 34.588 1.00 22.81 60 GLN B N 1
ATOM 3017 C CA . GLN B 2 40 ? 0.049 -6.697 34.702 1.00 22.83 60 GLN B CA 1
ATOM 3018 C C . GLN B 2 40 ? 0.764 -6.407 36.036 1.00 23.38 60 GLN B C 1
ATOM 3019 O O . GLN B 2 40 ? 1.609 -5.506 36.113 1.00 22.84 60 GLN B O 1
ATOM 3025 N N . ASP B 2 41 ? 0.430 -7.171 37.074 1.00 23.71 61 ASP B N 1
ATOM 3026 C CA . ASP B 2 41 ? 1.045 -6.987 38.398 1.00 24.47 61 ASP B CA 1
ATOM 3027 C C . ASP B 2 41 ? 2.548 -7.247 38.373 1.00 24.45 61 ASP B C 1
ATOM 3028 O O . ASP B 2 41 ? 3.282 -6.793 39.260 1.00 24.34 61 ASP B O 1
ATOM 3033 N N . TYR B 2 42 ? 2.996 -7.977 37.356 1.00 24.46 62 TYR B N 1
ATOM 3034 C CA . TYR B 2 42 ? 4.375 -8.444 37.293 1.00 24.94 62 TYR B CA 1
ATOM 3035 C C . TYR B 2 42 ? 5.109 -7.989 36.039 1.00 24.86 62 TYR B C 1
ATOM 3036 O O . TYR B 2 42 ? 6.190 -8.490 35.729 1.00 25.28 62 TYR B O 1
ATOM 3045 N N . LEU B 2 43 ? 4.529 -7.021 35.336 1.00 24.52 63 LEU B N 1
ATOM 3046 C CA . LEU B 2 43 ? 5.101 -6.535 34.088 1.00 23.98 63 LEU B CA 1
ATOM 3047 C C . LEU B 2 43 ? 5.310 -5.027 34.149 1.00 23.88 63 LEU B C 1
ATOM 3048 O O . LEU B 2 43 ? 4.607 -4.341 34.901 1.00 23.80 63 LEU B O 1
ATOM 3053 N N . PRO B 2 44 ? 6.284 -4.502 33.375 1.00 23.65 64 PRO B N 1
ATOM 3054 C CA . PRO B 2 44 ? 6.407 -3.050 33.263 1.00 23.49 64 PRO B CA 1
ATOM 3055 C C . PRO B 2 44 ? 5.045 -2.424 32.988 1.00 23.47 64 PRO B C 1
ATOM 3056 O O . PRO B 2 44 ? 4.264 -2.965 32.202 1.00 23.41 64 PRO B O 1
ATOM 3060 N N . ASP B 2 45 ? 4.768 -1.307 33.658 1.00 23.36 65 ASP B N 1
ATOM 3061 C CA . ASP B 2 45 ? 3.474 -0.637 33.579 1.00 23.38 65 ASP B CA 1
ATOM 3062 C C . ASP B 2 45 ? 3.453 0.335 32.399 1.00 23.47 65 ASP B C 1
ATOM 3063 O O . ASP B 2 45 ? 4.088 1.389 32.456 1.00 23.04 65 ASP B O 1
ATOM 3068 N N . PRO B 2 46 ? 2.705 -0.011 31.329 1.00 23.70 66 PRO B N 1
ATOM 3069 C CA . PRO B 2 46 ? 2.710 0.769 30.087 1.00 23.55 66 PRO B CA 1
ATOM 3070 C C . PRO B 2 46 ? 2.095 2.164 30.181 1.00 23.68 66 PRO B C 1
ATOM 3071 O O . PRO B 2 46 ? 2.251 2.960 29.247 1.00 23.30 66 PRO B O 1
ATOM 3075 N N . VAL B 2 47 ? 1.419 2.452 31.292 1.00 23.71 67 VAL B N 1
ATOM 3076 C CA . VAL B 2 47 ? 0.857 3.774 31.544 1.00 24.50 67 VAL B CA 1
ATOM 3077 C C . VAL B 2 47 ? 1.792 4.589 32.453 1.00 24.60 67 VAL B C 1
ATOM 3078 O O . VAL B 2 47 ? 1.637 5.803 32.594 1.00 24.37 67 VAL B O 1
ATOM 3082 N N . SER B 2 48 ? 2.783 3.913 33.037 1.00 24.50 68 SER B N 1
ATOM 3083 C CA . SER B 2 48 ? 3.769 4.558 33.911 1.00 25.01 68 SER B CA 1
ATOM 3084 C C . SER B 2 48 ? 4.705 5.491 33.154 1.00 24.57 68 SER B C 1
ATOM 3085 O O . SER B 2 48 ? 5.063 5.234 32.001 1.00 24.43 68 SER B O 1
ATOM 3088 N N . ASP B 2 49 ? 5.107 6.570 33.825 1.00 24.70 69 ASP B N 1
ATOM 3089 C CA . ASP B 2 49 ? 6.170 7.456 33.342 1.00 24.68 69 ASP B CA 1
ATOM 3090 C C . ASP B 2 49 ? 7.482 6.692 33.117 1.00 24.73 69 ASP B C 1
ATOM 3091 O O . ASP B 2 49 ? 8.263 7.041 32.230 1.00 25.02 69 ASP B O 1
ATOM 3096 N N . GLY B 2 50 ? 7.713 5.663 33.932 1.00 24.69 70 GLY B N 1
ATOM 3097 C CA . GLY B 2 50 ? 8.945 4.878 33.878 1.00 24.99 70 GLY B CA 1
ATOM 3098 C C . GLY B 2 50 ? 8.880 3.585 33.078 1.00 25.08 70 GLY B C 1
ATOM 3099 O O . GLY B 2 50 ? 9.778 2.749 33.187 1.00 25.09 70 GLY B O 1
ATOM 3100 N N . PHE B 2 51 ? 7.826 3.417 32.275 1.00 25.02 71 PHE B N 1
ATOM 3101 C CA . PHE B 2 51 ? 7.642 2.218 31.444 1.00 25.02 71 PHE B CA 1
ATOM 3102 C C . PHE B 2 51 ? 8.909 1.821 30.681 1.00 25.18 71 PHE B C 1
ATOM 3103 O O . PHE B 2 51 ? 9.381 0.683 30.799 1.00 24.59 71 PHE B O 1
ATOM 3111 N N . GLU B 2 52 ? 9.448 2.767 29.910 1.00 25.61 72 GLU B N 1
ATOM 3112 C CA . GLU B 2 52 ? 10.639 2.534 29.089 1.00 26.44 72 GLU B CA 1
ATOM 3113 C C . GLU B 2 52 ? 11.837 2.106 29.945 1.00 25.86 72 GLU B C 1
ATOM 3114 O O . GLU B 2 52 ? 12.568 1.186 29.583 1.00 25.44 72 GLU B O 1
ATOM 3120 N N . GLU B 2 53 ? 12.012 2.782 31.081 1.00 25.70 73 GLU B N 1
ATOM 3121 C CA . GLU B 2 53 ? 13.018 2.445 32.089 1.00 25.63 73 GLU B CA 1
ATOM 3122 C C . GLU B 2 53 ? 12.799 1.026 32.648 1.00 24.70 73 GLU B C 1
ATOM 3123 O O . GLU B 2 53 ? 13.745 0.257 32.783 1.00 24.16 73 GLU B O 1
ATOM 3129 N N . GLN B 2 54 ? 11.548 0.682 32.950 1.00 24.05 74 GLN B N 1
ATOM 3130 C CA . GLN B 2 54 ? 11.211 -0.634 33.499 1.00 23.61 74 GLN B CA 1
ATOM 3131 C C . GLN B 2 54 ? 11.504 -1.758 32.498 1.00 23.26 74 GLN B C 1
ATOM 3132 O O . GLN B 2 54 ? 11.965 -2.834 32.885 1.00 22.86 74 GLN B O 1
ATOM 3138 N N . VAL B 2 55 ? 11.238 -1.493 31.217 1.00 22.97 75 VAL B N 1
ATOM 3139 C CA . VAL B 2 55 ? 11.538 -2.443 30.137 1.00 22.83 75 VAL B CA 1
ATOM 3140 C C . VAL B 2 55 ? 13.057 -2.638 30.003 1.00 23.20 75 VAL B C 1
ATOM 3141 O O . VAL B 2 55 ? 13.526 -3.773 29.874 1.00 23.35 75 VAL B O 1
ATOM 3145 N N . ARG B 2 56 ? 13.811 -1.536 30.063 1.00 23.48 76 ARG B N 1
ATOM 3146 C CA A ARG B 2 56 ? 15.274 -1.591 30.017 0.50 23.82 76 ARG B CA 1
ATOM 3147 C CA B ARG B 2 56 ? 15.274 -1.594 30.014 0.50 23.88 76 ARG B CA 1
ATOM 3148 C C . ARG B 2 56 ? 15.843 -2.477 31.127 1.00 24.04 76 ARG B C 1
ATOM 3149 O O . ARG B 2 56 ? 16.732 -3.303 30.880 1.00 24.07 76 ARG B O 1
ATOM 3164 N N . GLU B 2 57 ? 15.324 -2.298 32.345 1.00 24.11 77 GLU B N 1
ATOM 3165 C CA . GLU B 2 57 ? 15.752 -3.048 33.531 1.00 24.62 77 GLU B CA 1
ATOM 3166 C C . GLU B 2 57 ? 15.437 -4.547 33.448 1.00 24.19 77 GLU B C 1
ATOM 3167 O O . GLU B 2 57 ? 16.254 -5.387 33.846 1.00 24.01 77 GLU B O 1
ATOM 3173 N N . LEU B 2 58 ? 14.253 -4.880 32.947 1.00 23.64 78 LEU B N 1
ATOM 3174 C CA . LEU B 2 58 ? 13.886 -6.273 32.717 1.00 23.48 78 LEU B CA 1
ATOM 3175 C C . LEU B 2 58 ? 14.901 -6.910 31.752 1.00 23.28 78 LEU B C 1
ATOM 3176 O O . LEU B 2 58 ? 15.384 -8.023 31.987 1.00 22.95 78 LEU B O 1
ATOM 3181 N N . ARG B 2 59 ? 15.223 -6.181 30.683 1.00 23.11 79 ARG B N 1
ATOM 3182 C CA . ARG B 2 59 ? 16.168 -6.641 29.661 1.00 22.91 79 ARG B CA 1
ATOM 3183 C C . ARG B 2 59 ? 17.595 -6.785 30.194 1.00 23.32 79 ARG B C 1
ATOM 3184 O O . ARG B 2 59 ? 18.315 -7.710 29.813 1.00 22.74 79 ARG B O 1
ATOM 3192 N N . GLU B 2 60 ? 17.991 -5.883 31.090 1.00 23.66 80 GLU B N 1
ATOM 3193 C CA . GLU B 2 60 ? 19.312 -5.951 31.709 1.00 24.27 80 GLU B CA 1
ATOM 3194 C C . GLU B 2 60 ? 19.421 -7.171 32.626 1.00 24.34 80 GLU B C 1
ATOM 3195 O O . GLU B 2 60 ? 20.439 -7.864 32.623 1.00 24.41 80 GLU B O 1
ATOM 3201 N N . ARG B 2 61 ? 18.357 -7.447 33.378 1.00 24.52 81 ARG B N 1
ATOM 3202 C CA . ARG B 2 61 ? 18.307 -8.619 34.250 1.00 25.11 81 ARG B CA 1
ATOM 3203 C C . ARG B 2 61 ? 18.281 -9.927 33.460 1.00 24.94 81 ARG B C 1
ATOM 3204 O O . ARG B 2 61 ? 18.905 -10.907 33.863 1.00 24.89 81 ARG B O 1
ATOM 3212 N N . ALA B 2 62 ? 17.549 -9.926 32.344 1.00 25.21 82 ALA B N 1
ATOM 3213 C CA . ALA B 2 62 ? 17.439 -11.087 31.462 1.00 25.48 82 ALA B CA 1
ATOM 3214 C C . ALA B 2 62 ? 18.783 -11.508 30.860 1.00 25.67 82 ALA B C 1
ATOM 3215 O O . ALA B 2 62 ? 18.996 -12.690 30.591 1.00 25.91 82 ALA B O 1
ATOM 3217 N N . LYS B 2 63 ? 19.681 -10.546 30.651 1.00 25.99 83 LYS B N 1
ATOM 3218 C CA . LYS B 2 63 ? 21.013 -10.830 30.095 1.00 26.38 83 LYS B CA 1
ATOM 3219 C C . LYS B 2 63 ? 21.834 -11.741 31.006 1.00 26.41 83 LYS B C 1
ATOM 3220 O O . LYS B 2 63 ? 22.669 -12.509 30.532 1.00 26.44 83 LYS B O 1
ATOM 3226 N N . GLU B 2 64 ? 21.573 -11.662 32.310 1.00 26.47 84 GLU B N 1
ATOM 3227 C CA . GLU B 2 64 ? 22.315 -12.428 33.308 1.00 26.56 84 GLU B CA 1
ATOM 3228 C C . GLU B 2 64 ? 21.744 -13.824 33.550 1.00 26.21 84 GLU B C 1
ATOM 3229 O O . GLU B 2 64 ? 22.256 -14.575 34.388 1.00 26.22 84 GLU B O 1
ATOM 3235 N N . ILE B 2 65 ? 20.694 -14.167 32.804 1.00 25.67 85 ILE B N 1
ATOM 3236 C CA . ILE B 2 65 ? 20.070 -15.486 32.873 1.00 25.17 85 ILE B CA 1
ATOM 3237 C C . ILE B 2 65 ? 20.513 -16.324 31.664 1.00 24.93 85 ILE B C 1
ATOM 3238 O O . ILE B 2 65 ? 20.346 -15.897 30.520 1.00 25.21 85 ILE B O 1
ATOM 3243 N N . PRO B 2 66 ? 21.093 -17.516 31.913 1.00 24.66 86 PRO B N 1
ATOM 3244 C CA . PRO B 2 66 ? 21.660 -18.348 30.837 1.00 24.08 86 PRO B CA 1
ATOM 3245 C C . PRO B 2 66 ? 20.645 -18.876 29.825 1.00 23.56 86 PRO B C 1
ATOM 3246 O O . PRO B 2 66 ? 19.459 -18.997 30.132 1.00 22.85 86 PRO B O 1
ATOM 3250 N N . ASP B 2 67 ? 21.130 -19.180 28.622 1.00 23.10 87 ASP B N 1
ATOM 3251 C CA .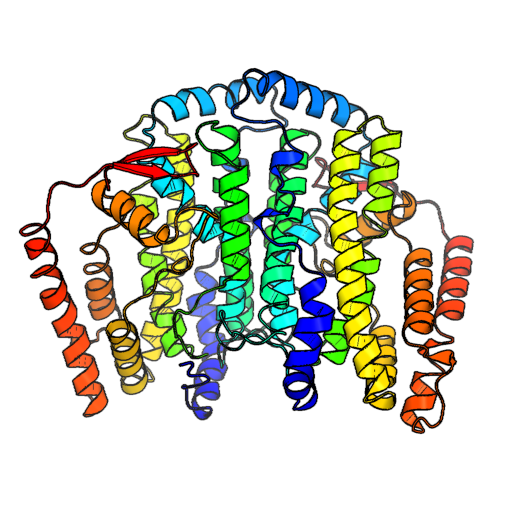 ASP B 2 67 ? 20.308 -19.759 27.557 1.00 23.17 87 ASP B CA 1
ATOM 3252 C C . ASP B 2 67 ? 19.566 -21.026 27.983 1.00 23.04 87 ASP B C 1
ATOM 3253 O O . ASP B 2 67 ? 18.410 -21.208 27.611 1.00 22.74 87 ASP B O 1
ATOM 3258 N N . ASP B 2 68 ? 20.236 -21.895 28.748 1.00 23.11 88 ASP B N 1
ATOM 3259 C CA A ASP B 2 68 ? 19.669 -23.162 29.235 0.50 23.45 88 ASP B CA 1
ATOM 3260 C CA B ASP B 2 68 ? 19.604 -23.156 29.139 0.50 23.26 88 ASP B CA 1
ATOM 3261 C C . ASP B 2 68 ? 18.341 -22.948 29.972 1.00 23.45 88 ASP B C 1
ATOM 3262 O O . ASP B 2 68 ? 17.342 -23.642 29.740 1.00 23.37 88 ASP B O 1
ATOM 3271 N N . TYR B 2 69 ? 18.361 -21.979 30.889 1.00 23.66 89 TYR B N 1
ATOM 3272 C CA . TYR B 2 69 ? 17.180 -21.579 31.645 1.00 23.88 89 TYR B CA 1
ATOM 3273 C C . TYR B 2 69 ? 16.068 -21.082 30.727 1.00 23.52 89 TYR B C 1
ATOM 3274 O O . TYR B 2 69 ? 14.905 -21.437 30.914 1.00 23.52 89 TYR B O 1
ATOM 3283 N N . PHE B 2 70 ? 16.413 -20.250 29.747 1.00 23.20 90 PHE B N 1
ATOM 3284 C CA . PHE B 2 70 ? 15.407 -19.779 28.790 1.00 22.98 90 PHE B CA 1
ATOM 3285 C C . PHE B 2 70 ? 14.775 -20.888 27.966 1.00 22.86 90 PHE B C 1
ATOM 3286 O O . PHE B 2 70 ? 13.590 -20.815 27.654 1.00 22.79 90 PHE B O 1
ATOM 3294 N N . VAL B 2 71 ? 15.549 -21.917 27.628 1.00 22.80 91 VAL B N 1
ATOM 3295 C CA . VAL B 2 71 ? 14.983 -23.074 26.928 1.00 22.75 91 VAL B CA 1
ATOM 3296 C C . VAL B 2 71 ? 13.851 -23.698 27.753 1.00 22.67 91 VAL B C 1
ATOM 3297 O O . VAL B 2 71 ? 12.767 -23.979 27.230 1.00 21.99 91 VAL B O 1
ATOM 3301 N N . VAL B 2 72 ? 14.099 -23.877 29.046 1.00 23.03 92 VAL B N 1
ATOM 3302 C CA . VAL B 2 72 ? 13.115 -24.487 29.944 1.00 23.19 92 VAL B CA 1
ATOM 3303 C C . VAL B 2 72 ? 11.918 -23.550 30.142 1.00 23.26 92 VAL B C 1
ATOM 3304 O O . VAL B 2 72 ? 10.763 -23.983 30.064 1.00 23.19 92 VAL B O 1
ATOM 3308 N N . LEU B 2 73 ? 12.189 -22.267 30.373 1.00 23.07 93 LEU B N 1
ATOM 3309 C CA . LEU B 2 73 ? 11.116 -21.277 30.529 1.00 23.46 93 LEU B CA 1
ATOM 3310 C C . LEU B 2 73 ? 10.220 -21.190 29.291 1.00 23.17 93 LEU B C 1
ATOM 3311 O O . LEU B 2 73 ? 8.997 -21.080 29.411 1.00 22.82 93 LEU B O 1
ATOM 3316 N N . VAL B 2 74 ? 10.825 -21.242 28.104 1.00 23.19 94 VAL B N 1
ATOM 3317 C CA . VAL B 2 74 ? 10.042 -21.200 26.862 1.00 23.12 94 VAL B CA 1
ATOM 3318 C C . VAL B 2 74 ? 9.180 -22.452 26.739 1.00 23.48 94 VAL B C 1
ATOM 3319 O O . VAL B 2 74 ? 7.992 -22.356 26.419 1.00 23.50 94 VAL B O 1
ATOM 3323 N N . GLY B 2 75 ? 9.778 -23.616 27.002 1.00 23.62 95 GLY B N 1
ATOM 3324 C CA . GLY B 2 75 ? 9.047 -24.887 27.004 1.00 24.30 95 GLY B CA 1
ATOM 3325 C C . GLY B 2 75 ? 7.835 -24.800 27.919 1.00 24.72 95 GLY B C 1
ATOM 3326 O O . GLY B 2 75 ? 6.732 -25.204 27.543 1.00 25.05 95 GLY B O 1
ATOM 3327 N N . ASP B 2 76 ? 8.051 -24.244 29.110 1.00 24.95 96 ASP B N 1
ATOM 3328 C CA A ASP B 2 76 ? 6.994 -24.025 30.098 0.50 24.99 96 ASP B CA 1
ATOM 3329 C CA B ASP B 2 76 ? 6.975 -24.066 30.076 0.50 24.97 96 ASP B CA 1
ATOM 3330 C C . ASP B 2 76 ? 5.899 -23.094 29.552 1.00 24.82 96 ASP B C 1
ATOM 3331 O O . ASP B 2 76 ? 4.705 -23.396 29.627 1.00 24.21 96 ASP B O 1
ATOM 3340 N N . MET B 2 77 ? 6.311 -21.963 28.983 1.00 24.28 97 MET B N 1
ATOM 3341 C CA . MET B 2 77 ? 5.363 -21.000 28.418 1.00 24.35 97 MET B CA 1
ATOM 3342 C C . MET B 2 77 ? 4.554 -21.609 27.262 1.00 23.96 97 MET B C 1
ATOM 3343 O O . MET B 2 77 ? 3.342 -21.423 27.192 1.00 23.86 97 MET B O 1
ATOM 3348 N N . ILE B 2 78 ? 5.220 -22.343 26.372 1.00 23.77 98 ILE B N 1
ATOM 3349 C CA . ILE B 2 78 ? 4.531 -22.987 25.241 1.00 23.27 98 ILE B CA 1
ATOM 3350 C C . ILE B 2 78 ? 3.469 -23.963 25.766 1.00 23.10 98 ILE B C 1
ATOM 3351 O O . ILE B 2 78 ? 2.331 -23.979 25.288 1.00 22.88 98 ILE B O 1
ATOM 3356 N N . THR B 2 79 ? 3.827 -24.741 26.783 1.00 23.07 99 THR B N 1
ATOM 3357 C CA . THR B 2 79 ? 2.869 -25.646 27.418 1.00 23.04 99 THR B CA 1
ATOM 3358 C C . THR B 2 79 ? 1.647 -24.896 27.967 1.00 23.34 99 THR B C 1
ATOM 3359 O O . THR B 2 79 ? 0.503 -25.303 27.721 1.00 23.46 99 THR B O 1
ATOM 3363 N N . GLU B 2 80 ? 1.890 -23.796 28.673 1.00 22.99 100 GLU B N 1
ATOM 3364 C CA . GLU B 2 80 ? 0.813 -22.965 29.211 1.00 23.38 100 GLU B CA 1
ATOM 3365 C C . GLU B 2 80 ? -0.117 -22.414 28.131 1.00 23.43 100 GLU B C 1
ATOM 3366 O O . GLU B 2 80 ? -1.342 -22.388 28.306 1.00 22.93 100 GLU B O 1
ATOM 3372 N N . GLU B 2 81 ? 0.473 -21.983 27.018 1.00 23.76 101 GLU B N 1
ATOM 3373 C CA . GLU B 2 81 ? -0.266 -21.341 25.932 1.00 24.47 101 GLU B CA 1
ATOM 3374 C C . GLU B 2 81 ? -1.231 -22.257 25.195 1.00 24.41 101 GLU B C 1
ATOM 3375 O O . GLU B 2 81 ? -2.126 -21.777 24.498 1.00 25.00 101 GLU B O 1
ATOM 3381 N N . ALA B 2 82 ? -1.050 -23.567 25.337 1.00 24.10 102 ALA B N 1
ATOM 3382 C CA . ALA B 2 82 ? -1.924 -24.542 24.674 1.00 23.74 102 ALA B CA 1
ATOM 3383 C C . ALA B 2 82 ? -3.201 -24.777 25.473 1.00 23.47 102 ALA B C 1
ATOM 3384 O O . ALA B 2 82 ? -3.887 -25.780 25.287 1.00 23.26 102 ALA B O 1
ATOM 3386 N N . LEU B 2 83 ? -3.527 -23.833 26.352 1.00 23.23 103 LEU B N 1
ATOM 3387 C CA . LEU B 2 83 ? -4.703 -23.948 27.218 1.00 23.16 103 LEU B CA 1
ATOM 3388 C C . LEU B 2 83 ? -6.005 -24.447 26.542 1.00 23.05 103 LEU B C 1
ATOM 3389 O O . LEU B 2 83 ? -6.708 -25.265 27.137 1.00 23.65 103 LEU B O 1
ATOM 3394 N N . PRO B 2 84 ? -6.333 -23.982 25.309 1.00 23.16 104 PRO B N 1
ATOM 3395 C CA . PRO B 2 84 ? -7.575 -24.529 24.721 1.00 23.16 104 PRO B CA 1
ATOM 3396 C C . PRO B 2 84 ? -7.637 -26.067 24.717 1.00 23.46 104 PRO B C 1
ATOM 3397 O O . PRO B 2 84 ? -8.704 -26.643 24.951 1.00 22.87 104 PRO B O 1
ATOM 3401 N N . THR B 2 85 ? -6.497 -26.712 24.463 1.00 23.29 105 THR B N 1
ATOM 3402 C CA . THR B 2 85 ? -6.383 -28.174 24.498 1.00 23.43 105 THR B CA 1
ATOM 3403 C C . THR B 2 85 ? -6.859 -28.740 25.833 1.00 22.99 105 THR B C 1
ATOM 3404 O O . THR B 2 85 ? -7.581 -29.722 25.865 1.00 23.60 105 THR B O 1
ATOM 3408 N N . TYR B 2 86 ? -6.466 -28.099 26.927 1.00 23.24 106 TYR B N 1
ATOM 3409 C CA . TYR B 2 86 ? -6.709 -28.633 28.267 1.00 23.36 106 TYR B CA 1
ATOM 3410 C C . TYR B 2 86 ? -8.156 -28.480 28.701 1.00 23.33 106 TYR B C 1
ATOM 3411 O O . TYR B 2 86 ? -8.721 -29.388 29.303 1.00 23.04 106 TYR B O 1
ATOM 3420 N N . MET B 2 87 ? -8.756 -27.333 28.396 1.00 23.41 107 MET B N 1
ATOM 3421 C CA . MET B 2 87 ? -10.182 -27.153 28.649 1.00 23.58 107 MET B CA 1
ATOM 3422 C C . MET B 2 87 ? -11.005 -28.171 27.847 1.00 23.65 107 MET B C 1
ATOM 3423 O O . MET B 2 87 ? -11.991 -28.702 28.357 1.00 23.31 107 MET B O 1
ATOM 3428 N N . SER B 2 88 ? -10.606 -28.442 26.601 1.00 23.84 108 SER B N 1
ATOM 3429 C CA . SER B 2 88 ? -11.307 -29.458 25.791 1.00 24.46 108 SER B CA 1
ATOM 3430 C C . SER B 2 88 ? -11.210 -30.837 26.437 1.00 24.34 108 SER B C 1
ATOM 3431 O O . SER B 2 88 ? -12.170 -31.605 26.406 1.00 24.10 108 SER B O 1
ATOM 3434 N N . MET B 2 89 ? -10.062 -31.126 27.045 1.00 24.77 109 MET B N 1
ATOM 3435 C CA . MET B 2 89 ? -9.867 -32.375 27.779 1.00 25.40 109 MET B CA 1
ATOM 3436 C C . MET B 2 89 ? -10.900 -32.509 28.898 1.00 24.84 109 MET B C 1
ATOM 3437 O O . MET B 2 89 ? -11.578 -33.523 28.998 1.00 24.85 109 MET B O 1
ATOM 3442 N N . LEU B 2 90 ? -11.005 -31.482 29.736 1.00 24.72 110 LEU B N 1
ATOM 3443 C CA . LEU B 2 90 ? -11.987 -31.467 30.820 1.00 25.04 110 LEU B CA 1
ATOM 3444 C C . LEU B 2 90 ? -13.416 -31.515 30.274 1.00 25.09 110 LEU B C 1
ATOM 3445 O O . LEU B 2 90 ? -14.295 -32.163 30.858 1.0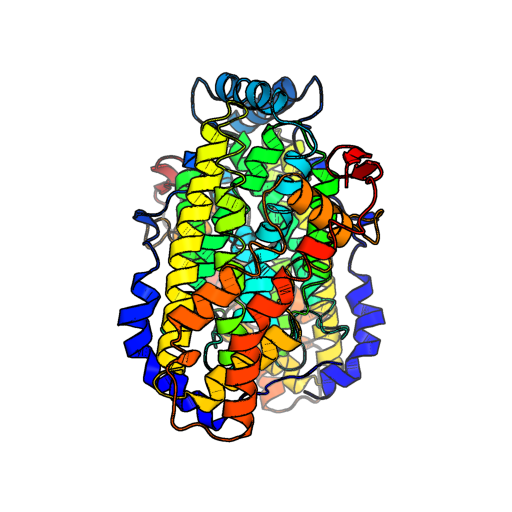0 25.59 110 LEU B O 1
ATOM 3450 N N . ASN B 2 91 ? -13.637 -30.847 29.144 1.00 24.69 111 ASN B N 1
ATOM 3451 C CA . ASN B 2 91 ? -14.963 -30.829 28.532 1.00 24.74 111 ASN B CA 1
ATOM 3452 C C . ASN B 2 91 ? -15.317 -32.042 27.644 1.00 24.60 111 ASN B C 1
ATOM 3453 O O . ASN B 2 91 ? -16.373 -32.041 27.001 1.00 24.54 111 ASN B O 1
ATOM 3458 N N . ARG B 2 92 ? -14.425 -33.041 27.618 1.00 24.12 112 ARG B N 1
ATOM 3459 C CA A ARG B 2 92 ? -14.816 -34.333 27.041 0.50 24.20 112 ARG B CA 1
ATOM 3460 C CA B ARG B 2 92 ? -14.617 -34.376 27.039 0.50 24.28 112 ARG B CA 1
ATOM 3461 C C . ARG B 2 92 ? -14.920 -35.397 28.131 1.00 24.31 112 ARG B C 1
ATOM 3462 O O . ARG B 2 92 ? -15.120 -36.586 27.848 1.00 23.97 112 ARG B O 1
ATOM 3477 N N . CYS B 2 93 ? -14.860 -34.945 29.378 1.00 24.27 113 CYS B N 1
ATOM 3478 C CA . CYS B 2 93 ? -14.903 -35.835 30.531 1.00 24.97 113 CYS B CA 1
ATOM 3479 C C . CYS B 2 93 ? -16.327 -36.186 30.969 1.00 24.88 113 CYS B C 1
ATOM 3480 O O . CYS B 2 93 ? -17.097 -35.315 31.393 1.00 24.94 113 CYS B O 1
ATOM 3483 N N . ASP B 2 94 ? -16.662 -37.469 30.854 1.00 24.81 114 ASP B N 1
ATOM 3484 C CA . ASP B 2 94 ? -17.957 -37.998 31.285 1.00 24.95 114 ASP B CA 1
ATOM 3485 C C . ASP B 2 94 ? -18.273 -37.595 32.717 1.00 25.04 114 ASP B C 1
ATOM 3486 O O . ASP B 2 94 ? -17.431 -37.729 33.608 1.00 24.76 114 ASP B O 1
ATOM 3491 N N . GLY B 2 95 ? -19.473 -37.067 32.929 1.00 24.69 115 GLY B N 1
ATOM 3492 C CA . GLY B 2 95 ? -19.908 -36.705 34.268 1.00 25.26 115 GLY B CA 1
ATOM 3493 C C . GLY B 2 95 ? -19.547 -35.302 34.719 1.00 25.34 115 GLY B C 1
ATOM 3494 O O . GLY B 2 95 ? -20.136 -34.792 35.668 1.00 25.83 115 GLY B O 1
ATOM 3495 N N . ILE B 2 96 ? -18.582 -34.664 34.063 1.00 25.30 116 ILE B N 1
ATOM 3496 C CA . ILE B 2 96 ? -18.215 -33.306 34.468 1.00 25.52 116 ILE B CA 1
ATOM 3497 C C . ILE B 2 96 ? -18.243 -32.259 33.348 1.00 25.05 116 ILE B C 1
ATOM 3498 O O . ILE B 2 96 ? -18.325 -31.064 33.632 1.00 25.01 116 ILE B O 1
ATOM 3503 N N . LYS B 2 97 ? -18.187 -32.704 32.091 1.00 24.40 117 LYS B N 1
ATOM 3504 C CA . LYS B 2 97 ? -18.168 -31.790 30.944 1.00 24.15 117 LYS B CA 1
ATOM 3505 C C . LYS B 2 97 ? -19.327 -30.785 30.962 1.00 24.16 117 LYS B C 1
ATOM 3506 O O . LYS B 2 97 ? -20.437 -31.118 31.359 1.00 23.41 117 LYS B O 1
ATOM 3512 N N . ASP B 2 98 ? -19.034 -29.558 30.528 1.00 24.14 118 ASP B N 1
ATOM 3513 C CA . ASP B 2 98 ? -20.006 -28.468 30.444 1.00 24.33 118 ASP B CA 1
ATOM 3514 C C . ASP B 2 98 ? -20.977 -28.763 29.300 1.00 24.54 118 ASP B C 1
ATOM 3515 O O . ASP B 2 98 ? -20.565 -28.867 28.147 1.00 24.57 118 ASP B O 1
ATOM 3520 N N . GLU B 2 99 ? -22.260 -28.912 29.615 1.00 24.65 119 GLU B N 1
ATOM 3521 C CA . GLU B 2 99 ? -23.233 -29.309 28.598 1.00 25.25 119 GLU B CA 1
ATOM 3522 C C . GLU B 2 99 ? -23.642 -28.182 27.627 1.00 24.51 119 GLU B C 1
ATOM 3523 O O . GLU B 2 99 ? -24.103 -28.463 26.519 1.00 24.75 119 GLU B O 1
ATOM 3529 N N . THR B 2 100 ? -23.450 -26.923 28.027 1.00 23.89 120 THR B N 1
ATOM 3530 C CA . THR B 2 100 ? -23.957 -25.766 27.257 1.00 22.90 120 THR B CA 1
ATOM 3531 C C . THR B 2 100 ? -22.916 -24.679 26.975 1.00 22.90 120 THR B C 1
ATOM 3532 O O . THR B 2 100 ? -23.145 -23.808 26.130 1.00 22.39 120 THR B O 1
ATOM 3536 N N . GLY B 2 101 ? -21.803 -24.705 27.706 1.00 22.30 121 GLY B N 1
ATOM 3537 C CA . GLY B 2 101 ? -20.829 -23.608 27.665 1.00 22.65 121 GLY B CA 1
ATOM 3538 C C . GLY B 2 101 ? -20.957 -22.658 28.848 1.00 22.47 121 GLY B C 1
ATOM 3539 O O . GLY B 2 101 ? -20.063 -21.851 29.106 1.00 22.96 121 GLY B O 1
ATOM 3540 N N . ALA B 2 102 ? -22.071 -22.757 29.566 1.00 22.44 122 ALA B N 1
ATOM 3541 C CA . ALA B 2 102 ? -22.315 -21.957 30.769 1.00 22.61 122 ALA B CA 1
ATOM 3542 C C . ALA B 2 102 ? -23.096 -22.742 31.834 1.00 22.61 122 ALA B C 1
ATOM 3543 O O . ALA B 2 102 ? -23.776 -22.150 32.678 1.00 22.46 122 ALA B O 1
ATOM 3545 N N . GLU B 2 103 ? -23.006 -24.073 31.796 1.00 22.75 123 GLU B N 1
ATOM 3546 C CA . GLU B 2 103 ? -23.762 -24.910 32.731 1.00 23.28 123 GLU B CA 1
ATOM 3547 C C . GLU B 2 103 ? -23.423 -24.515 34.176 1.00 23.31 123 GLU B C 1
ATOM 3548 O O . GLU B 2 103 ? -22.241 -24.340 34.499 1.00 22.98 123 GLU B O 1
ATOM 3554 N N . PRO B 2 104 ? -24.458 -24.334 35.032 1.00 23.46 124 PRO B N 1
ATOM 3555 C CA . PRO B 2 104 ? -24.227 -23.949 36.423 1.00 23.52 124 PRO B CA 1
ATOM 3556 C C . PRO B 2 104 ? -23.988 -25.130 37.376 1.00 23.54 124 PRO B C 1
ATOM 3557 O O . PRO B 2 104 ? -24.343 -25.052 38.551 1.00 23.99 124 PRO B O 1
ATOM 3561 N N . SER B 2 105 ? -23.393 -26.208 36.881 1.00 23.56 125 SER B N 1
ATOM 3562 C CA . SER B 2 105 ? -23.007 -27.324 37.749 1.00 23.09 125 SER B CA 1
ATOM 3563 C C . SER B 2 105 ? -21.682 -26.962 38.419 1.00 22.92 125 SER B C 1
ATOM 3564 O O . SER B 2 105 ? -20.937 -26.145 37.890 1.00 22.56 125 SER B O 1
ATOM 3567 N N . ALA B 2 106 ? -21.386 -27.580 39.562 1.00 22.49 126 ALA B N 1
ATOM 3568 C CA . ALA B 2 106 ? -20.098 -27.377 40.238 1.00 22.49 126 ALA B CA 1
ATOM 3569 C C . ALA B 2 106 ? -18.929 -27.704 39.315 1.00 22.27 126 ALA B C 1
ATOM 3570 O O . ALA B 2 106 ? -17.959 -26.938 39.226 1.00 21.95 126 ALA B O 1
ATOM 3572 N N . TRP B 2 107 ? -19.039 -28.837 38.623 1.00 22.31 127 TRP B N 1
ATOM 3573 C CA . TRP B 2 107 ? -17.981 -29.340 37.749 1.00 22.35 127 TRP B CA 1
ATOM 3574 C C . TRP B 2 107 ? -17.664 -28.399 36.584 1.00 22.51 127 TRP B C 1
ATOM 3575 O O . TRP B 2 107 ? -16.501 -28.125 36.316 1.00 22.76 127 TRP B O 1
ATOM 3586 N N . ALA B 2 108 ? -18.695 -27.910 35.900 1.00 22.46 128 ALA B N 1
ATOM 3587 C CA . ALA B 2 108 ? -18.503 -26.962 34.801 1.00 22.37 128 ALA B CA 1
ATOM 3588 C C . ALA B 2 108 ? -17.999 -25.616 35.330 1.00 22.25 128 ALA B C 1
ATOM 3589 O O . ALA B 2 108 ? -17.127 -24.988 34.723 1.00 21.48 128 ALA B O 1
ATOM 3591 N N . MET B 2 109 ? -18.543 -25.180 36.468 1.00 22.33 129 MET B N 1
ATOM 3592 C CA . MET B 2 109 ? -18.064 -23.957 37.104 1.00 22.73 129 MET B CA 1
ATOM 3593 C C . MET B 2 109 ? -16.569 -24.058 37.387 1.00 22.66 129 MET B C 1
ATOM 3594 O O . MET B 2 109 ? -15.826 -23.118 37.110 1.00 22.25 129 MET B O 1
ATOM 3599 N N . TRP B 2 110 ? -16.131 -25.210 37.903 1.00 22.57 130 TRP B N 1
ATOM 3600 C CA . TRP B 2 110 ? -14.705 -25.444 38.128 1.00 23.02 130 TRP B CA 1
ATOM 3601 C C . TRP B 2 110 ? -13.897 -25.347 36.834 1.00 22.86 130 TRP B C 1
ATOM 3602 O O . TRP B 2 110 ? -12.929 -24.594 36.758 1.00 22.76 130 TRP B O 1
ATOM 3613 N N . THR B 2 111 ? -14.293 -26.113 35.820 1.00 23.14 131 THR B N 1
ATOM 3614 C CA . THR B 2 111 ? -13.576 -26.140 34.538 1.00 22.94 131 THR B CA 1
ATOM 3615 C C . THR B 2 111 ? -13.371 -24.749 33.951 1.00 22.83 131 THR B C 1
ATOM 3616 O O . THR B 2 111 ? -12.254 -24.389 33.551 1.00 22.65 131 THR B O 1
ATOM 3620 N N . ARG B 2 112 ? -14.444 -23.964 33.912 1.00 22.19 132 ARG B N 1
ATOM 3621 C CA . ARG B 2 112 ? -14.367 -22.617 33.360 1.00 22.05 132 ARG B CA 1
ATOM 3622 C C . ARG B 2 112 ? -13.485 -21.707 34.227 1.00 21.90 132 ARG B C 1
ATOM 3623 O O . ARG B 2 112 ? -12.662 -20.964 33.701 1.00 21.19 132 ARG B O 1
ATOM 3631 N N . ALA B 2 113 ? -13.668 -21.767 35.545 1.00 21.36 133 ALA B N 1
ATOM 3632 C CA . ALA B 2 113 ? -12.897 -20.920 36.457 1.00 21.46 133 ALA B CA 1
ATOM 3633 C C . ALA B 2 113 ? -11.411 -21.284 36.471 1.00 21.66 133 ALA B C 1
ATOM 3634 O O . ALA B 2 113 ? -10.560 -20.391 36.491 1.00 22.06 133 ALA B O 1
ATOM 3636 N N . TRP B 2 114 ? -11.116 -22.587 36.462 1.00 21.48 134 TRP B N 1
ATOM 3637 C CA . TRP B 2 114 ? -9.736 -23.095 36.342 1.00 21.85 134 TRP B CA 1
ATOM 3638 C C . TRP B 2 114 ? -9.084 -22.623 35.043 1.00 21.75 134 TRP B C 1
ATOM 3639 O O . TRP B 2 114 ? -7.951 -22.156 35.046 1.00 21.63 134 TRP B O 1
ATOM 3650 N N . THR B 2 115 ? -9.817 -22.728 33.938 1.00 21.56 135 THR B N 1
ATOM 3651 C CA . THR B 2 115 ? -9.329 -22.274 32.639 1.00 21.54 135 THR B CA 1
ATOM 3652 C C . THR B 2 115 ? -9.033 -20.770 32.690 1.00 21.55 135 THR B C 1
ATOM 3653 O O . THR B 2 115 ? -7.992 -20.315 32.186 1.00 21.34 135 THR B O 1
ATOM 3657 N N . ALA B 2 116 ? -9.935 -20.007 33.317 1.00 21.20 136 ALA B N 1
ATOM 3658 C CA . ALA B 2 116 ? -9.748 -18.564 33.462 1.00 21.65 136 ALA B CA 1
ATOM 3659 C C . ALA B 2 116 ? -8.488 -18.231 34.258 1.00 21.59 136 ALA B C 1
ATOM 3660 O O . ALA B 2 116 ? -7.753 -17.294 33.917 1.00 21.70 136 ALA B O 1
ATOM 3662 N N . GLU B 2 117 ? -8.239 -18.999 35.316 1.00 22.05 137 GLU B N 1
ATOM 3663 C CA . GLU B 2 117 ? -7.028 -18.827 36.107 1.00 22.32 137 GLU B CA 1
ATOM 3664 C C . GLU B 2 117 ? -5.781 -19.189 35.284 1.00 22.29 137 GLU B C 1
ATOM 3665 O O . GLU B 2 117 ? -4.784 -18.470 35.308 1.00 22.52 137 GLU B O 1
ATOM 3671 N N . GLU B 2 118 ? -5.865 -20.292 34.541 1.00 22.36 138 GLU B N 1
ATOM 3672 C CA . GLU B 2 118 ? -4.765 -20.792 33.713 1.00 22.33 138 GLU B CA 1
ATOM 3673 C C . GLU B 2 118 ? -4.360 -19.835 32.604 1.00 22.71 138 GLU B C 1
ATOM 3674 O O . GLU B 2 118 ? -3.195 -19.803 32.196 1.00 22.81 138 GLU B O 1
ATOM 3680 N N . ASN B 2 119 ? -5.330 -19.072 32.106 1.00 22.50 139 ASN B N 1
ATOM 3681 C CA . ASN B 2 119 ? -5.094 -18.127 31.015 1.00 22.88 139 ASN B CA 1
ATOM 3682 C C . ASN B 2 119 ? -4.034 -17.071 31.346 1.00 22.69 139 ASN B C 1
ATOM 3683 O O . ASN B 2 119 ? -3.265 -16.651 30.471 1.00 22.06 139 ASN B O 1
ATOM 3688 N N . ARG B 2 120 ? -3.990 -16.663 32.616 1.00 22.41 140 ARG B N 1
ATOM 3689 C CA . ARG B 2 120 ? -3.014 -15.683 33.095 1.00 22.50 140 ARG B CA 1
ATOM 3690 C C . ARG B 2 120 ? -1.580 -16.212 33.028 1.00 22.87 140 ARG B C 1
ATOM 3691 O O . ARG B 2 120 ? -0.630 -15.436 32.872 1.00 23.03 140 ARG B O 1
ATOM 3699 N N . HIS B 2 121 ? -1.419 -17.526 33.159 1.00 23.04 141 HIS B N 1
ATOM 3700 C CA . HIS B 2 121 ? -0.087 -18.136 33.183 1.00 23.12 141 HIS B CA 1
ATOM 3701 C C . HIS B 2 121 ? 0.634 -17.879 31.858 1.00 23.21 141 HIS B C 1
ATOM 3702 O O . HIS B 2 121 ? 1.755 -17.371 31.842 1.00 22.67 141 HIS B O 1
ATOM 3709 N N . GLY B 2 122 ? -0.023 -18.215 30.751 1.00 23.63 142 GLY B N 1
ATOM 3710 C CA . GLY B 2 122 ? 0.547 -18.018 29.415 1.00 23.44 142 GLY B CA 1
ATOM 3711 C C . GLY B 2 122 ? 0.734 -16.552 29.071 1.00 23.68 142 GLY B C 1
ATOM 3712 O O . GLY B 2 122 ? 1.780 -16.165 28.522 1.00 23.09 142 GLY B O 1
ATOM 3713 N N . ASP B 2 123 ? -0.286 -15.751 29.397 1.00 23.24 143 ASP B N 1
ATOM 3714 C CA A ASP B 2 123 ? -0.277 -14.307 29.146 0.50 23.17 143 ASP B CA 1
ATOM 3715 C CA B ASP B 2 123 ? -0.285 -14.316 29.134 0.50 23.75 143 ASP B CA 1
ATOM 3716 C C . ASP B 2 123 ? 0.948 -13.646 29.752 1.00 23.43 143 ASP B C 1
ATOM 3717 O O . ASP B 2 123 ? 1.674 -12.910 29.075 1.00 23.48 143 ASP B O 1
ATOM 3726 N N . LEU B 2 124 ? 1.174 -13.915 31.031 1.00 23.36 144 LEU B N 1
ATOM 3727 C CA . LEU B 2 124 ? 2.319 -13.370 31.756 1.00 23.14 144 LEU B CA 1
ATOM 3728 C C . LEU B 2 124 ? 3.678 -13.842 31.211 1.00 23.30 144 LEU B C 1
ATOM 3729 O O . LEU B 2 124 ? 4.557 -13.028 30.966 1.00 22.84 144 LEU B O 1
ATOM 3734 N N . LEU B 2 125 ? 3.853 -15.152 31.055 1.00 23.38 145 LEU B N 1
ATOM 3735 C CA . LEU B 2 125 ? 5.107 -15.686 30.534 1.00 23.90 145 LEU B CA 1
ATOM 3736 C C . LEU B 2 125 ? 5.368 -15.220 29.094 1.00 24.23 145 LEU B C 1
ATOM 3737 O O . LEU B 2 125 ? 6.514 -14.948 28.729 1.00 24.16 145 LEU B O 1
ATOM 3742 N N . ASN B 2 126 ? 4.308 -15.121 28.291 1.00 24.68 146 ASN B N 1
ATOM 3743 C CA . ASN B 2 126 ? 4.427 -14.643 26.904 1.00 25.13 146 ASN B CA 1
ATOM 3744 C C . ASN B 2 126 ? 4.999 -13.230 26.847 1.00 25.39 146 ASN B C 1
ATOM 3745 O O . ASN B 2 126 ? 5.966 -12.967 26.119 1.00 25.43 146 ASN B O 1
ATOM 3750 N N . LYS B 2 127 ? 4.404 -12.320 27.615 1.00 24.83 147 LYS B N 1
ATOM 3751 C CA . LYS B 2 127 ? 4.896 -10.948 27.639 1.00 24.75 147 LYS B CA 1
ATOM 3752 C C . LYS B 2 127 ? 6.257 -10.798 28.304 1.00 24.13 147 LYS B C 1
ATOM 3753 O O . LYS B 2 127 ? 7.053 -9.973 27.872 1.00 23.82 147 LYS B O 1
ATOM 3759 N N . TYR B 2 128 ? 6.541 -11.596 29.332 1.00 23.45 148 TYR B N 1
ATOM 3760 C CA . TYR B 2 128 ? 7.884 -11.564 29.908 1.00 23.22 148 TYR B CA 1
ATOM 3761 C C . TYR B 2 128 ? 8.921 -11.923 28.829 1.00 22.95 148 TYR B C 1
ATOM 3762 O O . TYR B 2 128 ? 9.898 -11.188 28.620 1.00 22.17 148 TYR B O 1
ATOM 3771 N N . LEU B 2 129 ? 8.690 -13.045 28.145 1.00 22.49 149 LEU B N 1
ATOM 3772 C CA . LEU B 2 129 ? 9.634 -13.557 27.151 1.00 23.04 149 LEU B CA 1
ATOM 3773 C C . LEU B 2 129 ? 9.750 -12.617 25.966 1.00 22.90 149 LEU B C 1
ATOM 3774 O O . LEU B 2 129 ? 10.834 -12.452 25.403 1.00 23.15 149 LEU B O 1
ATOM 3779 N N . TYR B 2 130 ? 8.625 -12.014 25.589 1.00 22.86 150 TYR B N 1
ATOM 3780 C CA . TYR B 2 130 ? 8.605 -11.025 24.516 1.00 22.37 150 TYR B CA 1
ATOM 3781 C C . TYR B 2 130 ? 9.523 -9.843 24.862 1.00 22.03 150 TYR B C 1
ATOM 3782 O O . TYR B 2 130 ? 10.415 -9.498 24.086 1.00 21.99 150 TYR B O 1
ATOM 3791 N N . LEU B 2 131 ? 9.321 -9.246 26.034 1.00 21.27 151 LEU B N 1
ATOM 3792 C CA . LEU B 2 131 ? 10.134 -8.099 26.452 1.00 21.44 151 LEU B CA 1
ATOM 3793 C C . LEU B 2 131 ? 11.608 -8.444 26.695 1.00 21.10 151 LEU B C 1
ATOM 3794 O O . LEU B 2 131 ? 12.473 -7.580 26.548 1.00 20.85 151 LEU B O 1
ATOM 3799 N N . SER B 2 132 ? 11.898 -9.697 27.052 1.00 21.00 152 SER B N 1
ATOM 3800 C CA . SER B 2 132 ? 13.270 -10.076 27.447 1.00 20.88 152 SER B CA 1
ATOM 3801 C C . SER B 2 132 ? 14.307 -9.836 26.347 1.00 20.85 152 SER B C 1
ATOM 3802 O O . SER B 2 132 ? 15.451 -9.490 26.637 1.00 20.96 152 SER B O 1
ATOM 3805 N N . GLY B 2 133 ? 13.904 -10.028 25.094 1.00 20.92 153 GLY B N 1
ATOM 3806 C CA . GLY B 2 133 ? 14.840 -9.973 23.966 1.00 21.91 153 GLY B CA 1
ATOM 3807 C C . GLY B 2 133 ? 15.792 -11.160 23.913 1.00 22.08 153 GLY B C 1
ATOM 3808 O O . GLY B 2 133 ? 16.760 -11.152 23.150 1.00 22.91 153 GLY B O 1
ATOM 3809 N N . ARG B 2 134 ? 15.528 -12.189 24.713 1.00 22.00 154 ARG B N 1
ATOM 3810 C CA . ARG B 2 134 ? 16.454 -13.321 24.815 1.00 21.87 154 ARG B CA 1
ATOM 3811 C C . ARG B 2 134 ? 16.048 -14.498 23.932 1.00 21.74 154 ARG B C 1
ATOM 3812 O O . ARG B 2 134 ? 16.804 -15.458 23.765 1.00 21.68 154 ARG B O 1
ATOM 3820 N N . VAL B 2 135 ? 14.850 -14.424 23.366 1.00 21.94 155 VAL B N 1
ATOM 3821 C CA . VAL B 2 135 ? 14.279 -15.560 22.640 1.00 21.89 155 VAL B CA 1
ATOM 3822 C C . VAL B 2 135 ? 13.631 -15.134 21.322 1.00 22.22 155 VAL B C 1
ATOM 3823 O O . VAL B 2 135 ? 13.272 -13.962 21.142 1.00 22.85 155 VAL B O 1
ATOM 3827 N N . ASP B 2 136 ? 13.494 -16.095 20.412 1.00 22.43 156 ASP B N 1
ATOM 3828 C CA . ASP B 2 136 ? 12.862 -15.881 19.116 1.00 22.58 156 ASP B CA 1
ATOM 3829 C C . ASP B 2 136 ? 11.354 -16.114 19.222 1.00 22.78 156 ASP B C 1
ATOM 3830 O O . ASP B 2 136 ? 10.877 -17.257 19.172 1.00 22.76 156 ASP B O 1
ATOM 3835 N N . MET B 2 137 ? 10.610 -15.019 19.362 1.00 22.71 157 MET B N 1
ATOM 3836 C CA . MET B 2 137 ? 9.154 -15.097 19.554 1.00 22.86 157 MET B CA 1
ATOM 3837 C C . MET B 2 137 ? 8.438 -15.716 18.365 1.00 22.45 157 MET B C 1
ATOM 3838 O O . MET B 2 137 ? 7.486 -16.457 18.545 1.00 22.33 157 MET B O 1
ATOM 3843 N N . ARG B 2 138 ? 8.896 -15.415 17.153 1.00 22.56 158 ARG B N 1
ATOM 3844 C CA . ARG B 2 138 ? 8.252 -15.987 15.964 1.00 22.81 158 ARG B CA 1
ATOM 3845 C C . ARG B 2 138 ? 8.347 -17.516 15.945 1.00 22.57 158 ARG B C 1
ATOM 3846 O O . ARG B 2 138 ? 7.381 -18.200 15.588 1.00 21.74 158 ARG B O 1
ATOM 3854 N N . LYS B 2 139 ? 9.498 -18.041 16.359 1.00 22.69 159 LYS B N 1
ATOM 3855 C CA . LYS B 2 139 ? 9.695 -19.490 16.442 1.00 23.17 159 LYS B CA 1
ATOM 3856 C C . LYS B 2 139 ? 8.859 -20.112 17.557 1.00 22.60 159 LYS B C 1
ATOM 3857 O O . LYS B 2 139 ? 8.359 -21.228 17.405 1.00 22.68 159 LYS B O 1
ATOM 3863 N N . ILE B 2 140 ? 8.743 -19.394 18.676 1.00 21.75 160 ILE B N 1
ATOM 3864 C CA . ILE B 2 140 ? 7.887 -19.790 19.792 1.00 21.57 160 ILE B CA 1
ATOM 3865 C C . ILE B 2 140 ? 6.422 -19.827 19.346 1.00 21.56 160 ILE B C 1
ATOM 3866 O O . ILE B 2 140 ? 5.696 -20.783 19.637 1.00 21.45 160 ILE B O 1
ATOM 3871 N N . GLU B 2 141 ? 6.012 -18.797 18.610 1.00 20.91 161 GLU B N 1
ATOM 3872 C CA . GLU B 2 141 ? 4.656 -18.703 18.056 1.00 21.19 161 GLU B CA 1
ATOM 3873 C C . GLU B 2 141 ? 4.338 -19.834 17.066 1.00 20.94 161 GLU B C 1
ATOM 3874 O O . GLU B 2 141 ? 3.247 -20.418 17.100 1.00 21.14 161 GLU B O 1
ATOM 3880 N N . LYS B 2 142 ? 5.297 -20.151 16.200 1.00 20.82 162 LYS B N 1
ATOM 3881 C CA . LYS B 2 142 ? 5.198 -21.317 15.329 1.00 21.47 162 LYS B CA 1
ATOM 3882 C C . LYS B 2 142 ? 5.037 -22.610 16.128 1.00 21.18 162 LYS B C 1
ATOM 3883 O O . LYS B 2 142 ? 4.205 -23.446 15.780 1.00 21.10 162 LYS B O 1
ATOM 3889 N N . THR B 2 143 ? 5.847 -22.772 17.178 1.00 20.81 163 THR B N 1
ATOM 3890 C CA . THR B 2 143 ? 5.771 -23.951 18.056 1.00 20.67 163 THR B CA 1
ATOM 3891 C C . THR B 2 143 ? 4.382 -24.102 18.688 1.00 20.66 163 THR B C 1
ATOM 3892 O O . THR B 2 143 ? 3.796 -25.192 18.675 1.00 20.60 163 THR B O 1
ATOM 3896 N N . ILE B 2 144 ? 3.869 -23.006 19.238 1.00 20.37 164 ILE B N 1
ATOM 3897 C CA . ILE B 2 144 ? 2.529 -22.986 19.830 1.00 20.88 164 ILE B CA 1
ATOM 3898 C C . ILE B 2 144 ? 1.446 -23.342 18.798 1.00 20.41 164 ILE B C 1
ATOM 3899 O O . ILE B 2 144 ? 0.510 -24.074 19.108 1.00 20.75 164 ILE B O 1
ATOM 3904 N N . GLN B 2 145 ? 1.565 -22.827 17.581 1.00 19.93 165 GLN B N 1
ATOM 3905 C CA . GLN B 2 145 ? 0.561 -23.123 16.556 1.00 20.26 165 GLN B CA 1
ATOM 3906 C C . GLN B 2 145 ? 0.591 -24.609 16.172 1.00 20.40 165 GLN B C 1
ATOM 3907 O O . GLN B 2 145 ? -0.461 -25.232 16.044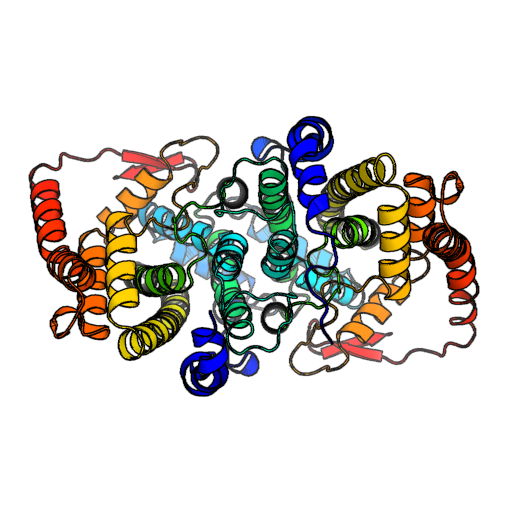 1.00 19.99 165 GLN B O 1
ATOM 3913 N N . TYR B 2 146 ? 1.792 -25.177 16.023 1.00 20.32 166 TYR B N 1
ATOM 3914 C CA . TYR B 2 146 ? 1.933 -26.627 15.829 1.00 20.70 166 TYR B CA 1
ATOM 3915 C C . TYR B 2 146 ? 1.297 -27.395 16.987 1.00 20.62 166 TYR B C 1
ATOM 3916 O O . TYR B 2 146 ? 0.578 -28.353 16.753 1.00 20.74 166 TYR B O 1
ATOM 3925 N N . LEU B 2 147 ? 1.568 -26.964 18.222 1.00 20.37 167 LEU B N 1
ATOM 3926 C CA . LEU B 2 147 ? 1.104 -27.679 19.423 1.00 20.59 167 LEU B CA 1
ATOM 3927 C C . LEU B 2 147 ? -0.411 -27.724 19.549 1.00 20.52 167 LEU B C 1
ATOM 3928 O O . LEU B 2 147 ? -0.980 -28.778 19.832 1.00 20.48 167 LEU B O 1
ATOM 3933 N N . ILE B 2 148 ? -1.063 -26.579 19.352 1.00 20.98 168 ILE B N 1
ATOM 3934 C CA . ILE B 2 148 ? -2.517 -26.533 19.434 1.00 21.09 168 ILE B CA 1
ATOM 3935 C C . ILE B 2 148 ? -3.127 -27.364 18.300 1.00 21.02 168 ILE B C 1
ATOM 3936 O O . ILE B 2 148 ? -4.120 -28.066 18.516 1.00 22.09 168 ILE B O 1
ATOM 3941 N N . GLY B 2 149 ? -2.527 -27.295 17.109 1.00 20.64 169 GLY B N 1
ATOM 3942 C CA . GLY B 2 149 ? -2.966 -28.100 15.970 1.00 20.74 169 GLY B CA 1
ATOM 3943 C C . GLY B 2 149 ? -2.818 -29.596 16.204 1.00 21.06 169 GLY B C 1
ATOM 3944 O O . GLY B 2 149 ? -3.648 -30.383 15.742 1.00 20.53 169 GLY B O 1
ATOM 3945 N N . SER B 2 150 ? -1.751 -29.984 16.914 1.00 21.23 170 SER B N 1
ATOM 3946 C CA . SER B 2 150 ? -1.466 -31.399 17.214 1.00 21.75 170 SER B CA 1
ATOM 3947 C C . SER B 2 150 ? -2.366 -31.928 18.328 1.00 21.63 170 SER B C 1
ATOM 3948 O O . SER B 2 150 ? -2.747 -33.097 18.331 1.00 21.77 170 SER B O 1
ATOM 3951 N N . GLY B 2 151 ? -2.682 -31.052 19.276 1.00 21.90 171 GLY B N 1
ATOM 3952 C CA . GLY B 2 151 ? -3.386 -31.430 20.498 1.00 22.51 171 GLY B CA 1
ATOM 3953 C C . GLY B 2 151 ? -2.482 -32.262 21.396 1.00 22.88 171 GLY B C 1
ATOM 3954 O O . GLY B 2 151 ? -1.256 -32.093 21.393 1.00 22.45 171 GLY B O 1
ATOM 3955 N N . MET B 2 152 ? -3.098 -33.170 22.150 1.00 23.10 172 MET B N 1
ATOM 3956 C CA . MET B 2 152 ? -2.376 -34.091 23.027 1.00 23.61 172 MET B CA 1
ATOM 3957 C C . MET B 2 152 ? -3.142 -35.408 23.143 1.00 23.84 172 MET B C 1
ATOM 3958 O O . MET B 2 152 ? -4.346 -35.463 22.888 1.00 23.72 172 MET B O 1
ATOM 3963 N N . ASP B 2 153 ? -2.424 -36.460 23.522 1.00 23.88 173 ASP B N 1
ATOM 3964 C CA . ASP B 2 153 ? -2.974 -37.799 23.609 1.00 24.57 173 ASP B CA 1
ATOM 3965 C C . ASP B 2 153 ? -2.519 -38.415 24.925 1.00 24.38 173 ASP B C 1
ATOM 3966 O O . ASP B 2 153 ? -1.664 -39.297 24.942 1.00 24.54 173 ASP B O 1
ATOM 3971 N N . ILE B 2 154 ? -3.103 -37.947 26.023 1.00 24.50 174 ILE B N 1
ATOM 3972 C CA . ILE B 2 154 ? -2.675 -38.363 27.361 1.00 24.71 174 ILE B CA 1
ATOM 3973 C C . ILE B 2 154 ? -3.471 -39.559 27.899 1.00 24.78 174 ILE B C 1
ATOM 3974 O O . ILE B 2 154 ? -3.199 -40.058 28.998 1.00 24.64 174 ILE B O 1
ATOM 3979 N N . LYS B 2 155 ? -4.446 -40.001 27.104 1.00 24.62 175 LYS B N 1
ATOM 3980 C CA . LYS B 2 155 ? -5.130 -41.287 27.277 1.00 25.05 175 LYS B CA 1
ATOM 3981 C C . LYS B 2 155 ? -5.972 -41.430 28.551 1.00 24.84 175 LYS B C 1
ATOM 3982 O O . LYS B 2 155 ? -5.940 -42.465 29.225 1.00 24.98 175 LYS B O 1
ATOM 3988 N N . SER B 2 156 ? -6.737 -40.390 28.862 1.00 24.36 176 SER B N 1
ATOM 3989 C CA . SER B 2 156 ? -7.630 -40.421 30.017 1.00 24.25 176 SER B CA 1
ATOM 3990 C C . SER B 2 156 ? -9.054 -40.844 29.628 1.00 24.06 176 SER B C 1
ATOM 3991 O O . SER B 2 156 ? -9.949 -40.878 30.470 1.00 23.62 176 SER B O 1
ATOM 3994 N N . GLU B 2 157 ? -9.245 -41.159 28.346 1.00 23.81 177 GLU B N 1
ATOM 3995 C CA . GLU B 2 157 ? -10.427 -41.888 27.864 1.00 23.83 177 GLU B CA 1
ATOM 3996 C C . GLU B 2 157 ? -11.774 -41.341 28.364 1.00 23.96 177 GLU B C 1
ATOM 3997 O O . GLU B 2 157 ? -12.653 -42.117 28.744 1.00 24.01 177 GLU B O 1
ATOM 4003 N N . ASN B 2 158 ? -11.936 -40.017 28.385 1.00 23.67 178 ASN B N 1
ATOM 4004 C CA . ASN B 2 158 ? -13.205 -39.398 28.824 1.00 23.71 178 ASN B CA 1
ATOM 4005 C C . ASN B 2 158 ? -13.593 -39.708 30.278 1.00 23.30 178 ASN B C 1
ATOM 4006 O O . ASN B 2 158 ? -14.725 -39.448 30.693 1.00 23.04 178 ASN B O 1
ATOM 4011 N N . SER B 2 159 ? -12.659 -40.278 31.039 1.00 23.07 179 SER B N 1
ATOM 4012 C CA . SER B 2 159 ? -12.926 -40.690 32.412 1.00 22.57 179 SER B CA 1
ATOM 4013 C C . SER B 2 159 ? -12.484 -39.641 33.425 1.00 22.48 179 SER B C 1
ATOM 4014 O O . SER B 2 159 ? -11.337 -39.186 33.399 1.00 22.47 179 SER B O 1
ATOM 4017 N N . PRO B 2 160 ? -13.398 -39.241 34.321 1.00 22.26 180 PRO B N 1
ATOM 4018 C CA . PRO B 2 160 ? -13.004 -38.354 35.412 1.00 21.99 180 PRO B CA 1
ATOM 4019 C C . PRO B 2 160 ? -12.062 -39.025 36.414 1.00 21.83 180 PRO B C 1
ATOM 4020 O O . PRO B 2 160 ? -11.260 -38.343 37.046 1.00 21.95 180 PRO B O 1
ATOM 4024 N N . TYR B 2 161 ? -12.141 -40.347 36.543 1.00 21.46 181 TYR B N 1
ATOM 4025 C CA . TYR B 2 161 ? -11.189 -41.075 37.379 1.00 21.41 181 TYR B CA 1
ATOM 4026 C C . TYR B 2 161 ? -9.791 -40.930 36.785 1.00 21.30 181 TYR B C 1
ATOM 4027 O O . TYR B 2 161 ? -8.882 -40.440 37.449 1.00 20.98 181 TYR B O 1
ATOM 4036 N N . LEU B 2 162 ? -9.631 -41.333 35.525 1.00 21.19 182 LEU B N 1
ATOM 4037 C CA . LEU B 2 162 ? -8.331 -41.227 34.855 1.00 21.17 182 LEU B CA 1
ATOM 4038 C C . LEU B 2 162 ? -7.869 -39.773 34.750 1.00 21.27 182 LEU B C 1
ATOM 4039 O O . LEU B 2 162 ? -6.697 -39.469 35.003 1.00 21.12 182 LEU B O 1
ATOM 4044 N N . GLY B 2 163 ? -8.805 -38.889 34.393 1.00 21.08 183 GLY B N 1
ATOM 4045 C CA . GLY B 2 163 ? -8.526 -37.472 34.157 1.00 20.89 183 GLY B CA 1
ATOM 4046 C C . GLY B 2 163 ? -8.098 -36.721 35.403 1.00 21.10 183 GLY B C 1
ATOM 4047 O O . GLY B 2 163 ? -7.103 -35.992 35.380 1.00 20.65 183 GLY B O 1
ATOM 4048 N N . PHE B 2 164 ? -8.839 -36.908 36.496 1.00 20.84 184 PHE B N 1
ATOM 4049 C CA . PHE B 2 164 ? -8.516 -36.235 37.755 1.00 21.27 184 PHE B CA 1
ATOM 4050 C C . PHE B 2 164 ? -7.240 -36.755 38.412 1.00 20.86 184 PHE B C 1
ATOM 4051 O O . PHE B 2 164 ? -6.506 -35.983 39.017 1.00 20.67 184 PHE B O 1
ATOM 4059 N N . ILE B 2 165 ? -6.983 -38.059 38.286 1.00 20.93 185 ILE B N 1
ATOM 4060 C CA . ILE B 2 165 ? -5.698 -38.632 38.699 1.00 20.62 185 ILE B CA 1
ATOM 4061 C C . ILE B 2 165 ? -4.568 -37.981 37.906 1.00 20.84 185 ILE B C 1
ATOM 4062 O O . ILE B 2 165 ? -3.591 -37.499 38.486 1.00 20.75 185 ILE B O 1
ATOM 4067 N N . TYR B 2 166 ? -4.722 -37.953 36.585 1.00 20.63 186 TYR B N 1
ATOM 4068 C CA . TYR B 2 166 ? -3.749 -37.303 35.715 1.00 21.02 186 TYR B CA 1
ATOM 4069 C C . TYR B 2 166 ? -3.497 -35.834 36.103 1.00 21.16 186 TYR B C 1
ATOM 4070 O O . TYR B 2 166 ? -2.344 -35.403 36.179 1.00 21.19 186 TYR B O 1
ATOM 4079 N N . THR B 2 167 ? -4.566 -35.071 36.332 1.00 21.24 187 THR B N 1
ATOM 4080 C CA A THR B 2 167 ? -4.423 -33.636 36.630 0.50 21.37 187 THR B CA 1
ATOM 4081 C CA B THR B 2 167 ? -4.427 -33.643 36.616 0.50 21.38 187 THR B CA 1
ATOM 4082 C C . THR B 2 167 ? -3.842 -33.392 38.021 1.00 21.32 187 THR B C 1
ATOM 4083 O O . THR B 2 167 ? -3.091 -32.432 38.227 1.00 21.22 187 THR B O 1
ATOM 4090 N N . SER B 2 168 ? -4.179 -34.263 38.976 1.00 21.12 188 SER B N 1
ATOM 4091 C CA . SER B 2 168 ? -3.560 -34.207 40.308 1.00 21.32 188 SER B CA 1
ATOM 4092 C C . SER B 2 168 ? -2.044 -34.335 40.172 1.00 21.71 188 SER B C 1
ATOM 4093 O O . SER B 2 168 ? -1.297 -33.540 40.746 1.00 21.65 188 SER B O 1
ATOM 4096 N N . PHE B 2 169 ? -1.606 -35.333 39.395 1.00 22.17 189 PHE B N 1
ATOM 4097 C CA . PHE B 2 169 ? -0.189 -35.585 39.138 1.00 22.43 189 PHE B CA 1
ATOM 4098 C C . PHE B 2 169 ? 0.478 -34.418 38.408 1.00 23.06 189 PHE B C 1
ATOM 4099 O O . PHE B 2 169 ? 1.514 -33.915 38.850 1.00 22.81 189 PHE B O 1
ATOM 4107 N N . GLN B 2 170 ? -0.115 -33.996 37.292 1.00 23.28 190 GLN B N 1
ATOM 4108 C CA . GLN B 2 170 ? 0.515 -33.009 36.418 1.00 24.34 190 GLN B CA 1
ATOM 4109 C C . GLN B 2 170 ? 0.542 -31.598 37.003 1.00 24.12 190 GLN B C 1
ATOM 4110 O O . GLN B 2 170 ? 1.493 -30.845 36.764 1.00 24.06 190 GLN B O 1
ATOM 4116 N N . GLU B 2 171 ? -0.485 -31.230 37.762 1.00 23.93 191 GLU B N 1
ATOM 4117 C CA . GLU B 2 171 ? -0.463 -29.919 38.436 1.00 24.02 191 GLU B CA 1
ATOM 4118 C C . GLU B 2 171 ? 0.635 -29.850 39.497 1.00 24.09 191 GLU B C 1
ATOM 4119 O O . GLU B 2 171 ? 1.279 -28.814 39.658 1.00 24.11 191 GLU B O 1
ATOM 4125 N N . ARG B 2 172 ? 0.853 -30.956 40.208 1.00 24.33 192 ARG B N 1
ATOM 4126 C CA . ARG B 2 172 ? 1.974 -31.040 41.149 1.00 24.89 192 ARG B CA 1
ATOM 4127 C C . ARG B 2 172 ? 3.313 -30.964 40.401 1.00 24.52 192 ARG B C 1
ATOM 4128 O O . ARG B 2 172 ? 4.253 -30.312 40.867 1.00 24.29 192 ARG B O 1
ATOM 4136 N N . ALA B 2 173 ? 3.392 -31.609 39.236 1.00 24.07 193 ALA B N 1
ATOM 4137 C CA . ALA B 2 173 ? 4.602 -31.544 38.414 1.00 24.13 193 ALA B CA 1
ATOM 4138 C C . ALA B 2 173 ? 4.927 -30.111 37.993 1.00 24.58 193 ALA B C 1
ATOM 4139 O O . ALA B 2 173 ? 6.066 -29.662 38.129 1.00 24.34 193 ALA B O 1
ATOM 4141 N N . THR B 2 174 ? 3.929 -29.384 37.504 1.00 24.72 194 THR B N 1
ATOM 4142 C CA A THR B 2 174 ? 4.194 -28.019 37.078 0.50 25.33 194 THR B CA 1
ATOM 4143 C CA B THR B 2 174 ? 4.105 -27.986 37.093 0.50 25.19 194 THR B CA 1
ATOM 4144 C C . THR B 2 174 ? 4.489 -27.109 38.278 1.00 25.43 194 THR B C 1
ATOM 4145 O O . THR B 2 174 ? 5.292 -26.183 38.148 1.00 25.39 194 THR B O 1
ATOM 4152 N N . PHE B 2 175 ? 3.894 -27.405 39.443 1.00 25.51 195 PHE B N 1
ATOM 4153 C CA . PHE B 2 175 ? 4.211 -26.683 40.685 1.00 26.08 195 PHE B CA 1
ATOM 4154 C C . PHE B 2 175 ? 5.700 -26.773 41.020 1.00 26.04 195 PHE B C 1
ATOM 4155 O O . PHE B 2 175 ? 6.360 -25.752 41.213 1.00 26.03 195 PHE B O 1
ATOM 4163 N N . ILE B 2 176 ? 6.205 -28.005 41.099 1.00 25.95 196 ILE B N 1
ATOM 4164 C CA . ILE B 2 176 ? 7.613 -28.275 41.377 1.00 26.05 196 ILE B CA 1
ATOM 4165 C C . ILE B 2 176 ? 8.496 -27.554 40.363 1.00 26.31 196 ILE B C 1
ATOM 4166 O O . ILE B 2 176 ? 9.492 -26.921 40.723 1.00 26.17 196 ILE B O 1
ATOM 4171 N N . SER B 2 177 ? 8.102 -27.653 39.097 1.00 26.66 197 SER B N 1
ATOM 4172 C CA . SER B 2 177 ? 8.808 -27.046 37.988 1.00 27.54 197 SER B CA 1
ATOM 4173 C C . SER B 2 177 ? 8.892 -25.517 38.146 1.00 27.44 197 SER B C 1
ATOM 4174 O O . SER B 2 177 ? 9.963 -24.925 37.986 1.00 27.53 197 SER B O 1
ATOM 4177 N N . HIS B 2 178 ? 7.767 -24.887 38.476 1.00 27.34 198 HIS B N 1
ATOM 4178 C CA . HIS B 2 178 ? 7.737 -23.433 38.665 1.00 27.22 198 HIS B CA 1
ATOM 4179 C C . HIS B 2 178 ? 8.456 -22.967 39.925 1.00 26.73 198 HIS B C 1
ATOM 4180 O O . HIS B 2 178 ? 9.114 -21.927 39.906 1.00 26.72 198 HIS B O 1
ATOM 4187 N N . ALA B 2 179 ? 8.351 -23.746 41.000 1.00 26.16 199 ALA B N 1
ATOM 4188 C CA . ALA B 2 179 ? 9.090 -23.482 42.235 1.00 26.08 199 ALA B CA 1
ATOM 4189 C C . ALA B 2 179 ? 10.599 -23.499 41.989 1.00 25.76 199 ALA B C 1
ATOM 4190 O O . ALA B 2 179 ? 11.335 -22.662 42.514 1.00 25.55 199 ALA B O 1
ATOM 4192 N N . ASN B 2 180 ? 11.051 -24.463 41.190 1.00 25.38 200 ASN B N 1
ATOM 4193 C CA . ASN B 2 180 ? 12.466 -24.572 40.843 1.00 25.03 200 ASN B CA 1
ATOM 4194 C C . ASN B 2 180 ? 12.949 -23.454 39.915 1.00 24.78 200 ASN B C 1
ATOM 4195 O O . ASN B 2 180 ? 14.067 -22.967 40.079 1.00 24.93 200 ASN B O 1
ATOM 4200 N N . THR B 2 181 ? 12.112 -23.043 38.959 1.00 24.86 201 THR B N 1
ATOM 4201 C CA A THR B 2 181 ? 12.472 -21.953 38.050 0.50 25.04 201 THR B CA 1
ATOM 4202 C CA B THR B 2 181 ? 12.463 -21.939 38.050 0.50 24.91 201 THR B CA 1
ATOM 4203 C C . THR B 2 181 ? 12.453 -20.584 38.761 1.00 24.86 201 THR B C 1
ATOM 4204 O O . THR B 2 181 ? 13.226 -19.689 38.414 1.00 24.96 201 THR B O 1
ATOM 4211 N N . ALA B 2 182 ? 11.585 -20.438 39.763 1.00 24.66 202 ALA B N 1
ATOM 4212 C CA . ALA B 2 182 ? 11.558 -19.237 40.612 1.00 24.65 202 ALA B CA 1
ATOM 4213 C C . ALA B 2 182 ? 12.837 -19.130 41.451 1.00 24.72 202 ALA B C 1
ATOM 4214 O O . ALA B 2 182 ? 13.418 -18.047 41.602 1.00 24.72 202 ALA B O 1
ATOM 4216 N N . LYS B 2 183 ? 13.256 -20.269 42.000 1.00 24.51 203 LYS B N 1
ATOM 4217 C CA . LYS B 2 183 ? 14.468 -20.387 42.802 1.00 24.79 203 LYS B CA 1
ATOM 4218 C C . LYS B 2 183 ? 15.699 -20.042 41.960 1.00 24.36 203 LYS B C 1
ATOM 4219 O O . LYS B 2 183 ? 16.607 -19.356 42.428 1.00 24.22 203 LYS B O 1
ATOM 4225 N N . LEU B 2 184 ? 15.711 -20.508 40.712 1.00 24.00 204 LEU B N 1
ATOM 4226 C CA . LEU B 2 184 ? 16.808 -20.213 39.785 1.00 23.97 204 LEU B CA 1
ATOM 4227 C C . LEU B 2 184 ? 16.817 -18.745 39.356 1.00 23.80 204 LEU B C 1
ATOM 4228 O O . LEU B 2 184 ? 17.879 -18.124 39.306 1.00 23.81 204 LEU B O 1
ATOM 4233 N N . ALA B 2 185 ? 15.637 -18.195 39.074 1.00 23.74 205 ALA B N 1
ATOM 4234 C CA . ALA B 2 185 ? 15.501 -16.777 38.719 1.00 24.09 205 ALA B CA 1
ATOM 4235 C C . ALA B 2 185 ? 16.121 -15.869 39.788 1.00 24.42 205 ALA B C 1
ATOM 4236 O O . ALA B 2 185 ? 16.892 -14.950 39.470 1.00 24.50 205 ALA B O 1
ATOM 4238 N N . GLN B 2 186 ? 15.800 -16.149 41.052 1.00 24.72 206 GLN B N 1
ATOM 4239 C CA A GLN B 2 186 ? 16.350 -15.391 42.176 0.50 25.00 206 GLN B CA 1
ATOM 4240 C CA B GLN B 2 186 ? 16.354 -15.391 42.173 0.50 24.99 206 GLN B CA 1
ATOM 4241 C C . GLN B 2 186 ? 17.870 -15.547 42.251 1.00 25.01 206 GLN B C 1
ATOM 4242 O O . GLN B 2 186 ? 18.587 -14.585 42.538 1.00 24.82 206 GLN B O 1
ATOM 4253 N N . HIS B 2 187 ? 18.357 -16.759 41.985 1.00 25.31 207 HIS B N 1
ATOM 4254 C CA . HIS B 2 187 ? 19.797 -17.032 41.981 1.00 25.74 207 HIS B CA 1
ATOM 4255 C C . HIS B 2 187 ? 20.527 -16.216 40.905 1.00 25.84 207 HIS B C 1
ATOM 4256 O O . HIS B 2 187 ? 21.657 -15.761 41.125 1.00 25.50 207 HIS B O 1
ATOM 4263 N N . TRP B 2 188 ? 19.873 -16.037 39.755 1.00 25.94 208 TRP B N 1
ATOM 4264 C CA . TRP B 2 188 ? 20.408 -15.230 38.657 1.00 26.67 208 TRP B CA 1
ATOM 4265 C C . TRP B 2 188 ? 20.188 -13.729 38.873 1.00 26.46 208 TRP B C 1
ATOM 4266 O O . TRP B 2 188 ? 20.546 -12.921 38.014 1.00 26.71 208 TRP B O 1
ATOM 4277 N N . GLY B 2 189 ? 19.598 -13.364 40.012 1.00 26.11 209 GLY B N 1
ATOM 4278 C CA . GLY B 2 189 ? 19.410 -11.958 40.388 1.00 25.97 209 GLY B CA 1
ATOM 4279 C C . GLY B 2 189 ? 18.173 -11.278 39.825 1.00 25.88 209 GLY B C 1
ATOM 4280 O O . GLY B 2 189 ? 18.078 -10.046 39.834 1.00 25.59 209 GLY B O 1
ATOM 4281 N N . ASP B 2 190 ? 17.217 -12.075 39.347 1.00 25.71 210 ASP B N 1
ATOM 4282 C CA . ASP B 2 190 ? 15.986 -11.545 38.767 1.00 25.93 210 ASP B CA 1
ATOM 4283 C C . ASP B 2 190 ? 14.785 -11.815 39.678 1.00 25.86 210 ASP B C 1
ATOM 4284 O O . ASP B 2 190 ? 14.075 -12.814 39.534 1.00 25.20 210 ASP B O 1
ATOM 4289 N N . LYS B 2 191 ? 14.590 -10.899 40.623 1.00 25.85 211 LYS B N 1
ATOM 4290 C CA . LYS B 2 191 ? 13.539 -10.966 41.633 1.00 26.28 211 LYS B CA 1
ATOM 4291 C C . LYS B 2 191 ? 12.128 -10.961 41.029 1.00 26.20 211 LYS B C 1
ATOM 4292 O O . LYS B 2 191 ? 11.248 -11.691 41.491 1.00 25.68 211 LYS B O 1
ATOM 4298 N N . ASN B 2 192 ? 11.914 -10.141 40.003 1.00 26.32 212 ASN B N 1
ATOM 4299 C CA . ASN B 2 192 ? 10.601 -10.078 39.358 1.00 26.73 212 ASN B CA 1
ATOM 4300 C C . ASN B 2 192 ? 10.220 -11.370 38.639 1.00 26.07 212 ASN B C 1
ATOM 4301 O O . ASN B 2 192 ? 9.067 -11.801 38.706 1.00 25.92 212 ASN B O 1
ATOM 4306 N N . LEU B 2 193 ? 11.183 -11.973 37.942 1.00 25.37 213 LEU B N 1
ATOM 4307 C CA . LEU B 2 193 ? 10.941 -13.252 37.288 1.00 24.84 213 LEU B CA 1
ATOM 4308 C C . LEU B 2 193 ? 10.650 -14.320 38.334 1.00 24.60 213 LEU B C 1
ATOM 4309 O O . LEU B 2 193 ? 9.777 -15.166 38.133 1.00 24.89 213 LEU B O 1
ATOM 4314 N N . ALA B 2 194 ? 11.367 -14.261 39.456 1.00 24.38 214 ALA B N 1
ATOM 4315 C CA . ALA B 2 194 ? 11.092 -15.134 40.597 1.00 24.39 214 ALA B CA 1
ATOM 4316 C C . ALA B 2 194 ? 9.625 -15.027 41.050 1.00 24.31 214 ALA B C 1
ATOM 4317 O O . ALA B 2 194 ? 8.974 -16.040 41.304 1.00 24.31 214 ALA B O 1
ATOM 4319 N N . HIS B 2 195 ? 9.115 -13.799 41.132 1.00 24.07 215 HIS B N 1
ATOM 4320 C CA . HIS B 2 195 ? 7.722 -13.555 41.515 1.00 24.23 215 HIS B CA 1
ATOM 4321 C C . HIS B 2 195 ? 6.736 -14.079 40.468 1.00 24.05 215 HIS B C 1
ATOM 4322 O O . HIS B 2 195 ? 5.687 -14.632 40.816 1.00 23.54 215 HIS B O 1
ATOM 4329 N N . ILE B 2 196 ? 7.076 -13.892 39.193 1.00 23.64 216 ILE B N 1
ATOM 4330 C CA . ILE B 2 196 ? 6.280 -14.424 38.093 1.00 23.70 216 ILE B CA 1
ATOM 4331 C C . ILE B 2 196 ? 6.084 -15.928 38.273 1.00 23.91 216 ILE B C 1
ATOM 4332 O O . ILE B 2 196 ? 4.945 -16.416 38.275 1.00 23.13 216 ILE B O 1
ATOM 4337 N N . CYS B 2 197 ? 7.193 -16.643 38.464 1.00 24.09 217 CYS B N 1
ATOM 4338 C CA . CYS B 2 197 ? 7.160 -18.099 38.596 1.00 25.03 217 CYS B CA 1
ATOM 4339 C C . CYS B 2 197 ? 6.465 -18.541 39.883 1.00 24.79 217 CYS B C 1
ATOM 4340 O O . CYS B 2 197 ? 5.746 -19.540 39.890 1.00 25.21 217 CYS B O 1
ATOM 4343 N N . GLY B 2 198 ? 6.682 -17.788 40.961 1.00 24.42 218 GLY B N 1
ATOM 4344 C CA . GLY B 2 198 ? 6.100 -18.094 42.263 1.00 24.52 218 GLY B CA 1
ATOM 4345 C C . GLY B 2 198 ? 4.594 -17.908 42.275 1.00 24.11 218 GLY B C 1
ATOM 4346 O O . GLY B 2 198 ? 3.875 -18.660 42.935 1.00 24.01 218 GLY B O 1
ATOM 4347 N N . SER B 2 199 ? 4.121 -16.898 41.549 1.00 23.96 219 SER B N 1
ATOM 4348 C CA . SER B 2 199 ? 2.689 -16.633 41.430 1.00 24.17 219 SER B CA 1
ATOM 4349 C C . SER B 2 199 ? 1.964 -17.715 40.636 1.00 23.93 219 SER B C 1
ATOM 4350 O O . SER B 2 199 ? 0.865 -18.130 41.002 1.00 24.06 219 SER B O 1
ATOM 4353 N N . ILE B 2 200 ? 2.570 -18.165 39.543 1.00 23.86 220 ILE B N 1
ATOM 4354 C CA . ILE B 2 200 ? 2.007 -19.282 38.783 1.00 23.52 220 ILE B CA 1
ATOM 4355 C C . ILE B 2 200 ? 2.034 -20.551 39.656 1.00 23.71 220 ILE B C 1
ATOM 4356 O O . ILE B 2 200 ? 1.046 -21.295 39.719 1.00 23.89 220 ILE B O 1
ATOM 4361 N N . ALA B 2 201 ? 3.143 -20.762 40.364 1.00 23.34 221 ALA B N 1
ATOM 4362 C CA . ALA B 2 201 ? 3.280 -21.910 41.265 1.00 23.30 221 ALA B CA 1
ATOM 4363 C C . ALA B 2 201 ? 2.199 -21.931 42.343 1.00 23.25 221 ALA B C 1
ATOM 4364 O O . ALA B 2 201 ? 1.675 -22.994 42.666 1.00 23.71 221 ALA B O 1
ATOM 4366 N N . SER B 2 202 ? 1.856 -20.761 42.886 1.00 22.76 222 SER B N 1
ATOM 4367 C CA . SER B 2 202 ? 0.820 -20.675 43.910 1.00 22.98 222 SER B CA 1
ATOM 4368 C C . SER B 2 202 ? -0.555 -21.122 43.403 1.00 22.41 222 SER B C 1
ATOM 4369 O O . SER B 2 202 ? -1.332 -21.688 44.166 1.00 22.04 222 SER B O 1
ATOM 4372 N N . ASP B 2 203 ? -0.848 -20.864 42.125 1.00 22.48 223 ASP B N 1
ATOM 4373 C CA . ASP B 2 203 ? -2.071 -21.356 41.493 1.00 22.72 223 ASP B CA 1
ATOM 4374 C C . ASP B 2 203 ? -2.057 -22.875 41.371 1.00 23.25 223 ASP B C 1
ATOM 4375 O O . ASP B 2 203 ? -3.061 -23.538 41.617 1.00 23.17 223 ASP B O 1
ATOM 4380 N N . GLU B 2 204 ? -0.915 -23.410 40.950 1.00 23.52 224 GLU B N 1
ATOM 4381 C CA . GLU B 2 204 ? -0.747 -24.852 40.773 1.00 23.93 224 GLU B CA 1
ATOM 4382 C C . GLU B 2 204 ? -0.916 -25.639 42.061 1.00 23.83 224 GLU B C 1
ATOM 4383 O O . GLU B 2 204 ? -1.494 -26.726 42.039 1.00 24.03 224 GLU B O 1
ATOM 4389 N N . LYS B 2 205 ? -0.440 -25.079 43.175 1.00 24.09 225 LYS B N 1
ATOM 4390 C CA . LYS B 2 205 ? -0.622 -25.680 44.497 1.00 24.35 225 LYS B CA 1
ATOM 4391 C C . LYS B 2 205 ? -2.100 -25.799 44.871 1.00 24.19 225 LYS B C 1
ATOM 4392 O O . LYS B 2 205 ? -2.529 -26.840 45.367 1.00 24.34 225 LYS B O 1
ATOM 4398 N N . ARG B 2 206 ? -2.860 -24.723 44.661 1.00 23.69 226 ARG B N 1
ATOM 4399 C CA . ARG B 2 206 ? -4.310 -24.726 44.887 1.00 23.88 226 ARG B CA 1
ATOM 4400 C C . ARG B 2 206 ? -5.018 -25.715 43.955 1.00 23.58 226 ARG B C 1
ATOM 4401 O O . ARG B 2 206 ? -5.871 -26.487 44.402 1.00 23.04 226 ARG B O 1
ATOM 4409 N N . HIS B 2 207 ? -4.683 -25.665 42.662 1.00 23.42 227 HIS B N 1
ATOM 4410 C CA . HIS B 2 207 ? -5.286 -26.565 41.680 1.00 23.35 227 HIS B CA 1
ATOM 4411 C C . HIS B 2 207 ? -4.965 -28.036 41.967 1.00 23.30 227 HIS B C 1
ATOM 4412 O O . HIS B 2 207 ? -5.859 -28.879 41.899 1.00 23.31 227 HIS B O 1
ATOM 4419 N N . ALA B 2 208 ? -3.699 -28.331 42.277 1.00 22.99 228 ALA B N 1
ATOM 4420 C CA . ALA B 2 208 ? -3.290 -29.694 42.617 1.00 23.08 228 ALA B CA 1
ATOM 4421 C C . ALA B 2 208 ? -4.023 -30.177 43.864 1.00 22.85 228 ALA B C 1
ATOM 4422 O O . ALA B 2 208 ? -4.492 -31.307 43.899 1.00 22.51 228 ALA B O 1
ATOM 4424 N N . THR B 2 209 ? -4.128 -29.312 44.874 1.00 22.67 229 THR B N 1
ATOM 4425 C CA . THR B 2 209 ? -4.909 -29.610 46.084 1.00 22.62 229 THR B CA 1
ATOM 4426 C C . THR B 2 209 ? -6.373 -29.956 45.795 1.00 22.35 229 THR B C 1
ATOM 4427 O O . THR B 2 209 ? -6.919 -30.895 46.377 1.00 22.43 229 THR B O 1
ATOM 4431 N N . ALA B 2 210 ? -6.999 -29.193 44.901 1.00 22.24 230 ALA B N 1
ATOM 4432 C CA . ALA B 2 210 ? -8.393 -29.415 44.528 1.00 22.22 230 ALA B CA 1
ATOM 4433 C C . ALA B 2 210 ? -8.599 -30.754 43.811 1.00 22.14 230 ALA B C 1
ATOM 4434 O O . ALA B 2 210 ? -9.461 -31.550 44.197 1.00 21.59 230 ALA B O 1
ATOM 4436 N N . TYR B 2 211 ? -7.796 -31.007 42.780 1.00 22.35 231 TYR B N 1
ATOM 4437 C CA . TYR B 2 211 ? -7.872 -32.278 42.056 1.00 22.40 231 TYR B CA 1
ATOM 4438 C C . TYR B 2 211 ? -7.565 -33.484 42.950 1.00 22.39 231 TYR B C 1
ATOM 4439 O O . TYR B 2 211 ? -8.225 -34.520 42.860 1.00 22.31 231 TYR B O 1
ATOM 4448 N N . THR B 2 212 ? -6.565 -33.335 43.814 1.00 22.04 232 THR B N 1
ATOM 4449 C CA . THR B 2 212 ? -6.174 -34.383 44.747 1.00 22.11 232 THR B CA 1
ATOM 4450 C C . THR B 2 212 ? -7.321 -34.714 45.718 1.00 22.04 232 THR B C 1
ATOM 4451 O O . THR B 2 212 ? -7.542 -35.881 46.048 1.00 21.63 232 THR B O 1
ATOM 4455 N N . LYS B 2 213 ? -8.056 -33.683 46.141 1.00 22.05 233 LYS B N 1
ATOM 4456 C CA . LYS B 2 213 ? -9.208 -33.833 47.035 1.00 22.34 233 LYS B CA 1
ATOM 4457 C C . LYS B 2 213 ? -10.351 -34.598 46.367 1.00 22.09 233 LYS B C 1
ATOM 4458 O O . LYS B 2 213 ? -11.013 -35.412 47.011 1.00 21.61 233 LYS B O 1
ATOM 4464 N N . ILE B 2 214 ? -10.584 -34.327 45.085 1.00 21.74 234 ILE B N 1
ATOM 4465 C CA . ILE B 2 214 ? -11.575 -35.077 44.315 1.00 21.66 234 ILE B CA 1
ATOM 4466 C C . ILE B 2 214 ? -11.234 -36.567 44.315 1.00 21.55 234 ILE B C 1
ATOM 4467 O O . ILE B 2 214 ? -12.073 -37.400 44.661 1.00 21.38 234 ILE B O 1
ATOM 4472 N N . VAL B 2 215 ? -10.001 -36.894 43.934 1.00 21.49 235 VAL B N 1
ATOM 4473 C CA . VAL B 2 215 ? -9.571 -38.294 43.865 1.00 21.26 235 VAL B CA 1
ATOM 4474 C C . VAL B 2 215 ? -9.591 -38.953 45.254 1.00 21.74 235 VAL B C 1
ATOM 4475 O O . VAL B 2 215 ? -9.893 -40.143 45.374 1.00 21.66 235 VAL B O 1
ATOM 4479 N N . GLU B 2 216 ? -9.278 -38.178 46.293 1.00 22.33 236 GLU B N 1
ATOM 4480 C CA . GLU B 2 216 ? -9.385 -38.665 47.675 1.00 23.06 236 GLU B CA 1
ATOM 4481 C C . GLU B 2 216 ? -10.819 -39.087 47.989 1.00 22.79 236 GLU B C 1
ATOM 4482 O O . GLU B 2 216 ? -11.040 -40.139 48.581 1.00 22.86 236 GLU B O 1
ATOM 4488 N N . LYS B 2 217 ? -11.786 -38.266 47.583 1.00 23.01 237 LYS B N 1
ATOM 4489 C CA . LYS B 2 217 ? -13.201 -38.576 47.798 1.00 23.12 237 LYS B CA 1
ATOM 4490 C C . LYS B 2 217 ? -13.599 -39.805 46.994 1.00 23.18 237 LYS B C 1
ATOM 4491 O O . LYS B 2 217 ? -14.269 -40.698 47.512 1.00 23.09 237 LYS B O 1
ATOM 4497 N N . LEU B 2 218 ? -13.172 -39.854 45.733 1.00 23.18 238 LEU B N 1
ATOM 4498 C CA . LEU B 2 218 ? -13.452 -41.015 44.882 1.00 23.31 238 LEU B CA 1
ATOM 4499 C C . LEU B 2 218 ? -12.866 -42.293 45.482 1.00 23.15 238 LEU B C 1
ATOM 4500 O O . LEU B 2 218 ? -13.482 -43.354 45.405 1.00 23.33 238 LEU B O 1
ATOM 4505 N N . ALA B 2 219 ? -11.688 -42.184 46.096 1.00 23.16 239 ALA B N 1
ATOM 4506 C CA . ALA B 2 219 ? -11.043 -43.330 46.734 1.00 23.16 239 ALA B CA 1
ATOM 4507 C C . ALA B 2 219 ? -11.840 -43.817 47.945 1.00 23.46 239 ALA B C 1
ATOM 4508 O O . ALA B 2 219 ? -11.845 -45.008 48.243 1.00 23.08 239 ALA B O 1
ATOM 4510 N N . GLU B 2 220 ? -12.516 -42.888 48.622 1.00 23.55 240 GLU B N 1
ATOM 4511 C CA A GLU B 2 220 ? -13.329 -43.191 49.802 0.50 23.75 240 GLU B CA 1
ATOM 4512 C CA B GLU B 2 220 ? -13.320 -43.216 49.798 0.50 23.87 240 GLU B CA 1
ATOM 4513 C C . GLU B 2 220 ? -14.609 -43.944 49.435 1.00 23.83 240 GLU B C 1
ATOM 4514 O O . GLU B 2 220 ? -14.951 -44.951 50.055 1.00 24.06 240 GLU B O 1
ATOM 4525 N N . ILE B 2 221 ? -15.314 -43.443 48.425 1.00 23.99 241 ILE B N 1
ATOM 4526 C CA . ILE B 2 221 ? -16.617 -43.988 48.046 1.00 24.17 241 ILE B CA 1
ATOM 4527 C C . ILE B 2 221 ? -16.539 -45.058 46.951 1.00 24.09 241 ILE B C 1
ATOM 4528 O O . ILE B 2 221 ? -17.465 -45.853 46.785 1.00 23.96 241 ILE B O 1
ATOM 4533 N N . ASP B 2 222 ? -15.426 -45.077 46.223 1.00 23.68 242 ASP B N 1
ATOM 4534 C CA . ASP B 2 222 ? -15.235 -46.009 45.120 1.00 23.47 242 ASP B CA 1
ATOM 4535 C C . ASP B 2 222 ? -13.768 -46.451 45.079 1.00 23.47 242 ASP B C 1
ATOM 4536 O O . ASP B 2 222 ? -13.048 -46.113 44.136 1.00 23.65 242 ASP B O 1
ATOM 4541 N N . PRO B 2 223 ? -13.321 -47.219 46.096 1.00 23.30 243 PRO B N 1
ATOM 4542 C CA . PRO B 2 223 ? -11.885 -47.504 46.227 1.00 23.35 243 PRO B CA 1
ATOM 4543 C C . PRO B 2 223 ? -11.304 -48.370 45.102 1.00 23.41 243 PRO B C 1
ATOM 4544 O O . PRO B 2 223 ? -10.217 -48.079 44.609 1.00 23.36 243 PRO B O 1
ATOM 4548 N N . ASP B 2 224 ? -12.027 -49.410 44.702 1.00 23.42 244 ASP B N 1
ATOM 4549 C CA . ASP B 2 224 ? -11.574 -50.310 43.640 1.00 23.70 244 ASP B CA 1
ATOM 4550 C C . ASP B 2 224 ? -11.411 -49.623 42.292 1.00 23.33 244 ASP B C 1
ATOM 4551 O O . ASP B 2 224 ? -10.351 -49.713 41.667 1.00 23.28 244 ASP B O 1
ATOM 4556 N N . THR B 2 225 ? -12.462 -48.939 41.851 1.00 23.19 245 THR B N 1
ATOM 4557 C CA . THR B 2 225 ? -12.437 -48.192 40.594 1.00 22.72 245 THR B CA 1
ATOM 4558 C C . THR B 2 225 ? -11.281 -47.192 40.579 1.00 22.57 245 THR B C 1
ATOM 4559 O O . THR B 2 225 ? -10.568 -47.074 39.581 1.00 21.86 245 THR B O 1
ATOM 4563 N N . THR B 2 226 ? -11.091 -46.501 41.703 1.00 22.41 246 THR B N 1
ATOM 4564 C CA . THR B 2 226 ? -10.107 -45.420 41.798 1.00 22.22 246 THR B CA 1
ATOM 4565 C C . THR B 2 226 ? -8.664 -45.931 41.764 1.00 21.88 246 THR B C 1
ATOM 4566 O O . THR B 2 226 ? -7.835 -45.400 41.014 1.00 21.71 246 THR B O 1
ATOM 4570 N N . VAL B 2 227 ? -8.370 -46.961 42.555 1.00 21.56 247 VAL B N 1
ATOM 4571 C CA . VAL B 2 227 ? -7.024 -47.546 42.581 1.00 21.73 247 VAL B CA 1
ATOM 4572 C C . VAL B 2 227 ? -6.643 -48.226 41.254 1.00 21.65 247 VAL B C 1
ATOM 4573 O O . VAL B 2 227 ? -5.497 -48.113 40.810 1.00 21.65 247 VAL B O 1
ATOM 4577 N N . ILE B 2 228 ? -7.604 -48.904 40.623 1.00 21.46 248 ILE B N 1
ATOM 4578 C CA . ILE B 2 228 ? -7.400 -49.469 39.282 1.00 21.69 248 ILE B CA 1
ATOM 4579 C C . ILE B 2 228 ? -7.081 -48.373 38.253 1.00 21.47 248 ILE B C 1
ATOM 4580 O O . ILE B 2 228 ? -6.180 -48.536 37.427 1.00 21.60 248 ILE B O 1
ATOM 4585 N N . ALA B 2 229 ? -7.812 -47.262 38.322 1.00 20.99 249 ALA B N 1
ATOM 4586 C CA . ALA B 2 229 ? -7.577 -46.120 37.447 1.00 20.78 249 ALA B CA 1
ATOM 4587 C C . ALA B 2 229 ? -6.196 -45.506 37.680 1.00 20.85 249 ALA B C 1
ATOM 4588 O O . ALA B 2 229 ? -5.514 -45.136 36.726 1.00 20.81 249 ALA B O 1
ATOM 4590 N N . PHE B 2 230 ? -5.790 -45.422 38.950 1.00 20.86 250 PHE B N 1
ATOM 4591 C CA . PHE B 2 230 ? -4.462 -44.946 39.337 1.00 20.78 250 PHE B CA 1
ATOM 4592 C C . PHE B 2 230 ? -3.363 -45.821 38.721 1.00 20.96 250 PHE B C 1
ATOM 4593 O O . PHE B 2 230 ? -2.464 -45.305 38.055 1.00 20.85 250 PHE B O 1
ATOM 4601 N N . ALA B 2 231 ? -3.445 -47.137 38.920 1.00 21.24 251 ALA B N 1
ATOM 4602 C CA . ALA B 2 231 ? -2.489 -48.067 38.307 1.00 21.48 251 ALA B CA 1
ATOM 4603 C C . ALA B 2 231 ? -2.491 -47.960 36.779 1.00 21.81 251 ALA B C 1
ATOM 4604 O O . ALA B 2 231 ? -1.433 -47.999 36.152 1.00 21.53 251 ALA B O 1
ATOM 4606 N N . ASP B 2 232 ? -3.679 -47.814 36.196 1.00 22.40 252 ASP B N 1
ATOM 4607 C CA . ASP B 2 232 ? -3.831 -47.677 34.742 1.00 23.39 252 ASP B CA 1
ATOM 4608 C C . ASP B 2 232 ? -3.016 -46.499 34.204 1.00 23.36 252 ASP B C 1
ATOM 4609 O O . ASP B 2 232 ? -2.292 -46.630 33.211 1.00 23.02 252 ASP B O 1
ATOM 4614 N N . MET B 2 233 ? -3.129 -45.355 34.873 1.00 23.50 253 MET B N 1
ATOM 4615 C CA . MET B 2 233 ? -2.464 -44.136 34.417 1.00 23.99 253 MET B CA 1
ATOM 4616 C C . MET B 2 233 ? -0.955 -44.205 34.614 1.00 24.15 253 MET B C 1
ATOM 4617 O O . MET B 2 233 ? -0.195 -43.729 33.770 1.00 24.15 253 MET B O 1
ATOM 4622 N N . MET B 2 234 ? -0.531 -44.825 35.713 1.00 24.30 254 MET B N 1
ATOM 4623 C CA . MET B 2 234 ? 0.890 -45.011 35.991 1.00 24.64 254 MET B CA 1
ATOM 4624 C C . MET B 2 234 ? 1.526 -46.034 35.043 1.00 25.35 254 MET B C 1
ATOM 4625 O O . MET B 2 234 ? 2.682 -45.875 34.644 1.00 25.41 254 MET B O 1
ATOM 4630 N N . ARG B 2 235 ? 0.768 -47.072 34.689 1.00 25.85 255 ARG B N 1
ATOM 4631 C CA . ARG B 2 235 ? 1.239 -48.108 33.761 1.00 27.14 255 ARG B CA 1
ATOM 4632 C C . ARG B 2 235 ? 1.481 -47.529 32.359 1.00 27.81 255 ARG B C 1
ATOM 4633 O O . ARG B 2 235 ? 2.475 -47.855 31.711 1.00 27.97 255 ARG B O 1
ATOM 4641 N N . LYS B 2 236 ? 0.569 -46.668 31.910 1.00 28.60 256 LYS B N 1
ATOM 4642 C CA . LYS B 2 236 ? 0.723 -45.922 30.654 1.00 29.56 256 LYS B CA 1
ATOM 4643 C C . LYS B 2 236 ? 1.853 -44.893 30.758 1.00 30.18 256 LYS B C 1
ATOM 4644 O O . LYS B 2 236 ? 2.448 -44.501 29.743 1.00 30.41 256 LYS B O 1
ATOM 4650 N N . LYS B 2 237 ? 2.124 -44.471 31.996 1.00 30.58 257 LYS B N 1
ATOM 4651 C CA . LYS B 2 237 ? 3.021 -43.356 32.335 1.00 31.02 257 LYS B CA 1
ATOM 4652 C C . LYS B 2 237 ? 2.299 -42.024 32.161 1.00 30.96 257 LYS B C 1
ATOM 4653 O O . LYS B 2 237 ? 1.481 -41.864 31.253 1.00 31.10 257 LYS B O 1
ATOM 4659 N N . ILE B 2 238 ? 2.588 -41.078 33.049 1.00 30.85 258 ILE B N 1
ATOM 4660 C CA . ILE B 2 238 ? 1.974 -39.753 32.982 1.00 30.81 258 ILE B CA 1
ATOM 4661 C C . ILE B 2 238 ? 2.598 -38.973 31.827 1.00 30.89 258 ILE B C 1
ATOM 4662 O O . ILE B 2 238 ? 3.768 -38.588 31.883 1.00 31.37 258 ILE B O 1
ATOM 4667 N N . THR B 2 239 ? 1.817 -38.775 30.769 1.00 30.72 259 THR B N 1
ATOM 4668 C CA . THR B 2 239 ? 2.291 -38.088 29.566 1.00 30.61 259 THR B CA 1
ATOM 4669 C C . THR B 2 239 ? 2.279 -36.574 29.770 1.00 30.19 259 THR B C 1
ATOM 4670 O O . THR B 2 239 ? 1.292 -36.024 30.252 1.00 30.07 259 THR B O 1
ATOM 4674 N N . MET B 2 240 ? 3.377 -35.908 29.416 1.00 29.50 260 MET B N 1
ATOM 4675 C CA . MET B 2 240 ? 3.433 -34.452 29.498 1.00 29.25 260 MET B CA 1
ATOM 4676 C C . MET B 2 240 ? 2.438 -33.870 28.508 1.00 27.96 260 MET B C 1
ATOM 4677 O O . MET B 2 240 ? 2.357 -34.345 27.377 1.00 27.51 260 MET B O 1
ATOM 4682 N N . PRO B 2 241 ? 1.670 -32.849 28.931 1.00 27.12 261 PRO B N 1
ATOM 4683 C CA . PRO B 2 241 ? 0.653 -32.254 28.049 1.00 26.51 261 PRO B CA 1
ATOM 4684 C C . PRO B 2 241 ? 1.186 -31.791 26.690 1.00 25.72 261 PRO B C 1
ATOM 4685 O O . PRO B 2 241 ? 0.475 -31.906 25.689 1.00 25.16 261 PRO B O 1
ATOM 4689 N N . ALA B 2 242 ? 2.423 -31.291 26.651 1.00 25.20 262 ALA B N 1
ATOM 4690 C CA . ALA B 2 242 ? 3.017 -30.829 25.390 1.00 24.67 262 ALA B CA 1
ATOM 4691 C C . ALA B 2 242 ? 3.933 -31.860 24.727 1.00 24.03 262 ALA B C 1
ATOM 4692 O O . ALA B 2 242 ? 4.888 -31.494 24.031 1.00 24.16 262 ALA B O 1
ATOM 4694 N N . HIS B 2 243 ? 3.632 -33.144 24.910 1.00 23.72 263 HIS B N 1
ATOM 4695 C CA . HIS B 2 243 ? 4.481 -34.207 24.371 1.00 23.29 263 HIS B CA 1
ATOM 4696 C C . HIS B 2 243 ? 4.651 -34.143 22.847 1.00 23.30 263 HIS B C 1
ATOM 4697 O O . HIS B 2 243 ? 5.657 -34.613 22.313 1.00 22.54 263 HIS B O 1
ATOM 4704 N N . LEU B 2 244 ? 3.687 -33.537 22.154 1.00 22.95 264 LEU B N 1
ATOM 4705 C CA . LEU B 2 244 ? 3.735 -33.463 20.682 1.00 23.54 264 LEU B CA 1
ATOM 4706 C C . LEU B 2 244 ? 4.431 -32.202 20.145 1.00 23.73 264 LEU B C 1
ATOM 4707 O O . LEU B 2 244 ? 4.386 -31.924 18.940 1.00 23.86 264 LEU B O 1
ATOM 4712 N N . MET B 2 245 ? 5.100 -31.470 21.035 1.00 23.70 265 MET B N 1
ATOM 4713 C CA A MET B 2 245 ? 5.753 -30.205 20.698 0.50 23.80 265 MET B CA 1
ATOM 4714 C CA B MET B 2 245 ? 5.705 -30.193 20.652 0.50 23.67 265 MET B CA 1
ATOM 4715 C C . MET B 2 245 ? 6.674 -30.322 19.475 1.00 23.61 265 MET B C 1
ATOM 4716 O O . MET B 2 245 ? 7.455 -31.273 19.373 1.00 23.20 265 MET B O 1
ATOM 4725 N N . TYR B 2 246 ? 6.571 -29.359 18.565 1.00 23.77 266 TYR B N 1
ATOM 4726 C CA . TYR B 2 246 ? 7.363 -29.319 17.341 1.00 24.00 266 TYR B CA 1
ATOM 4727 C C . TYR B 2 246 ? 7.496 -27.861 16.898 1.00 24.00 266 TYR B C 1
ATOM 4728 O O . TYR B 2 246 ? 6.547 -27.084 17.019 1.00 23.82 266 TYR B O 1
ATOM 4737 N N . ASP B 2 247 ? 8.670 -27.499 16.385 1.00 24.36 267 ASP B N 1
ATOM 4738 C CA . ASP B 2 247 ? 8.963 -26.116 15.997 1.00 25.17 267 ASP B CA 1
ATOM 4739 C C . ASP B 2 247 ? 9.211 -25.948 14.497 1.00 25.55 267 ASP B C 1
ATOM 4740 O O . ASP B 2 247 ? 9.614 -24.876 14.045 1.00 25.81 267 ASP B O 1
ATOM 4745 N N . GLY B 2 248 ? 8.992 -27.008 13.729 1.00 25.84 268 GLY B N 1
ATOM 4746 C CA . GLY B 2 248 ? 9.252 -26.950 12.295 1.00 26.48 268 GLY B CA 1
ATOM 4747 C C . GLY B 2 248 ? 10.672 -27.320 11.896 1.00 26.85 268 GLY B C 1
ATOM 4748 O O . GLY B 2 248 ? 11.011 -27.263 10.716 1.00 26.73 268 GLY B O 1
ATOM 4749 N N . SER B 2 249 ? 11.506 -27.689 12.868 1.00 27.22 269 SER B N 1
ATOM 4750 C CA . SER B 2 249 ? 12.850 -28.200 12.558 1.00 27.81 269 SER B CA 1
ATOM 4751 C C . SER B 2 249 ? 13.270 -29.416 13.382 1.00 27.71 269 SER B C 1
ATOM 4752 O O . SER B 2 249 ? 13.729 -30.416 12.819 1.00 28.16 269 SER B O 1
ATOM 4755 N N . ASP B 2 250 ? 13.113 -29.339 14.701 1.00 27.37 270 ASP B N 1
ATOM 4756 C CA . ASP B 2 250 ? 13.536 -30.431 15.579 1.00 27.32 270 ASP B CA 1
ATOM 4757 C C . ASP B 2 250 ? 12.401 -31.421 15.820 1.00 27.44 270 ASP B C 1
ATOM 4758 O O . ASP B 2 250 ? 11.492 -31.152 16.601 1.00 27.23 270 ASP B O 1
ATOM 4763 N N . GLU B 2 251 ? 12.462 -32.569 15.149 1.00 27.75 271 GLU B N 1
ATOM 4764 C CA . GLU B 2 251 ? 11.454 -33.619 15.333 1.00 28.56 271 GLU B CA 1
ATOM 4765 C C . GLU B 2 251 ? 11.507 -34.272 16.718 1.00 28.56 271 GLU B C 1
ATOM 4766 O O . GLU B 2 251 ? 10.547 -34.919 17.142 1.00 28.90 271 GLU B O 1
ATOM 4772 N N . LEU B 2 252 ? 12.623 -34.097 17.418 1.00 28.52 272 LEU B N 1
ATOM 4773 C CA . LEU B 2 252 ? 12.769 -34.608 18.777 1.00 28.48 272 LEU B CA 1
ATOM 4774 C C . LEU B 2 252 ? 12.763 -33.492 19.817 1.00 28.33 272 LEU B C 1
ATOM 4775 O O . LEU B 2 252 ? 13.383 -33.615 20.877 1.00 28.30 272 LEU B O 1
ATOM 4780 N N . LEU B 2 253 ? 12.032 -32.419 19.516 1.00 28.15 273 LEU B N 1
ATOM 4781 C CA . LEU B 2 253 ? 12.024 -31.215 20.342 1.00 27.78 273 LEU B CA 1
ATOM 4782 C C . LEU B 2 253 ? 11.613 -31.449 21.801 1.00 28.04 273 LEU B C 1
ATOM 4783 O O . LEU B 2 253 ? 12.214 -30.877 22.714 1.00 27.65 273 LEU B O 1
ATOM 4788 N N . PHE B 2 254 ? 10.591 -32.278 22.017 1.00 27.94 274 PHE B N 1
ATOM 4789 C CA . PHE B 2 254 ? 10.140 -32.560 23.379 1.00 28.10 274 PHE B CA 1
ATOM 4790 C C . PHE B 2 254 ? 11.195 -33.259 24.234 1.00 27.86 274 PHE B C 1
ATOM 4791 O O . PHE B 2 254 ? 11.455 -32.851 25.369 1.00 27.53 274 PHE B O 1
ATOM 4799 N N . LYS B 2 255 ? 11.781 -34.317 23.683 1.00 27.81 275 LYS B N 1
ATOM 4800 C CA . LYS B 2 255 ? 12.859 -35.052 24.330 1.00 27.73 275 LYS B CA 1
ATOM 4801 C C . LYS B 2 255 ? 14.010 -34.115 24.701 1.00 27.49 275 LYS B C 1
ATOM 4802 O O . LYS B 2 255 ? 14.524 -34.171 25.820 1.00 27.56 275 LYS B O 1
ATOM 4808 N N . HIS B 2 256 ? 14.401 -33.260 23.754 1.00 26.69 276 HIS B N 1
ATOM 4809 C CA . HIS B 2 256 ? 15.523 -32.344 23.944 1.00 26.33 276 HIS B CA 1
ATOM 4810 C C . HIS B 2 256 ? 15.237 -31.295 25.011 1.00 25.71 276 HIS B C 1
ATOM 4811 O O . HIS B 2 256 ? 16.092 -31.033 25.854 1.00 25.49 276 HIS B O 1
ATOM 4818 N N . PHE B 2 257 ? 14.039 -30.707 24.975 1.00 25.32 277 PHE B N 1
ATOM 4819 C CA . PHE B 2 257 ? 13.605 -29.761 26.006 1.00 25.19 277 PHE B CA 1
ATOM 4820 C C . PHE B 2 257 ? 13.568 -30.406 27.397 1.00 25.35 277 PHE B C 1
ATOM 4821 O O . PHE B 2 257 ? 14.005 -29.799 28.382 1.00 25.05 277 PHE B O 1
ATOM 4829 N N . THR B 2 258 ? 13.045 -31.630 27.455 1.00 25.40 278 THR B N 1
ATOM 4830 C CA . THR B 2 258 ? 12.970 -32.412 28.689 1.00 25.71 278 THR B CA 1
ATOM 4831 C C . THR B 2 258 ? 14.360 -32.701 29.260 1.00 25.12 278 THR B C 1
ATOM 4832 O O . THR B 2 258 ? 14.580 -32.552 30.461 1.00 25.07 278 THR B O 1
ATOM 4836 N N . ALA B 2 259 ? 15.291 -33.094 28.392 1.00 24.58 279 ALA B N 1
ATOM 4837 C CA . ALA B 2 259 ? 16.684 -33.335 28.791 1.00 23.97 279 ALA B CA 1
ATOM 4838 C C . ALA B 2 259 ? 17.313 -32.096 29.433 1.00 23.52 279 ALA B C 1
ATOM 4839 O O . ALA B 2 259 ? 17.994 -32.207 30.454 1.00 23.24 279 ALA B O 1
ATOM 4841 N N . VAL B 2 260 ? 17.065 -30.923 28.843 1.00 22.90 280 VAL B N 1
ATOM 4842 C CA . VAL B 2 260 ? 17.584 -29.658 29.372 1.00 22.61 280 VAL B CA 1
ATOM 4843 C C . VAL B 2 260 ? 16.964 -29.345 30.741 1.00 22.56 280 VAL B C 1
ATOM 4844 O O . VAL B 2 260 ? 17.685 -29.065 31.696 1.00 22.32 280 VAL B O 1
ATOM 4848 N N . ALA B 2 261 ? 15.636 -29.424 30.832 1.00 22.49 281 ALA B N 1
ATOM 4849 C CA . ALA B 2 261 ? 14.922 -29.209 32.098 1.00 23.01 281 ALA B CA 1
ATOM 4850 C C . ALA B 2 261 ? 15.407 -30.147 33.210 1.00 23.39 281 ALA B C 1
ATOM 4851 O O . ALA B 2 261 ? 15.453 -29.764 34.381 1.00 23.49 281 ALA B O 1
ATOM 4853 N N . GLN B 2 262 ? 15.790 -31.362 32.819 1.00 23.68 282 GLN B N 1
ATOM 4854 C CA . GLN B 2 262 ? 16.316 -32.373 33.727 1.00 24.62 282 GLN B CA 1
ATOM 4855 C C . GLN B 2 262 ? 17.714 -31.986 34.210 1.00 24.89 282 GLN B C 1
ATOM 4856 O O . GLN B 2 262 ? 17.978 -31.987 35.416 1.00 25.02 282 GLN B O 1
ATOM 4862 N N . ARG B 2 263 ? 18.598 -31.651 33.269 1.00 24.90 283 ARG B N 1
ATOM 4863 C CA . ARG B 2 263 ? 19.967 -31.263 33.603 1.00 25.41 283 ARG B CA 1
ATOM 4864 C C . ARG B 2 263 ? 20.027 -30.028 34.506 1.00 25.75 283 ARG B C 1
ATOM 4865 O O . ARG B 2 263 ? 20.769 -30.024 35.485 1.00 25.60 283 ARG B O 1
ATOM 4873 N N . VAL B 2 264 ? 19.248 -28.994 34.183 1.00 26.33 284 VAL B N 1
ATOM 4874 C CA . VAL B 2 264 ? 19.284 -27.744 34.964 1.00 27.24 284 VAL B CA 1
ATOM 4875 C C . VAL B 2 264 ? 18.566 -27.839 36.320 1.00 27.44 284 VAL B C 1
ATOM 4876 O O . VAL B 2 264 ? 18.647 -26.917 37.131 1.00 27.48 284 VAL B O 1
ATOM 4880 N N . GLY B 2 265 ? 17.865 -28.952 36.546 1.00 27.89 285 GLY B N 1
ATOM 4881 C CA . GLY B 2 265 ? 17.248 -29.254 37.839 1.00 28.15 285 GLY B CA 1
ATOM 4882 C C . GLY B 2 265 ? 15.885 -28.622 38.068 1.00 28.45 285 GLY B C 1
ATOM 4883 O O . GLY B 2 265 ? 15.503 -28.361 39.212 1.00 28.74 285 GLY B O 1
ATOM 4884 N N . VAL B 2 266 ? 15.149 -28.375 36.985 1.00 28.31 286 VAL B N 1
ATOM 4885 C CA . VAL B 2 266 ? 13.814 -27.780 37.079 1.00 28.36 286 VAL B CA 1
ATOM 4886 C C . VAL B 2 266 ? 12.776 -28.882 37.293 1.00 28.13 286 VAL B C 1
ATOM 4887 O O . VAL B 2 266 ? 11.936 -28.790 38.192 1.00 27.99 286 VAL B O 1
ATOM 4891 N N . TYR B 2 267 ? 12.853 -29.923 36.467 1.00 27.86 287 TYR B N 1
ATOM 4892 C CA . TYR B 2 267 ? 12.031 -31.118 36.629 1.00 27.76 287 TYR B CA 1
ATOM 4893 C C . TYR B 2 267 ? 12.809 -32.343 36.163 1.00 27.80 287 TYR B C 1
ATOM 4894 O O . TYR B 2 267 ? 13.471 -32.315 35.118 1.00 27.73 287 TYR B O 1
ATOM 4903 N N . SER B 2 268 ? 12.730 -33.406 36.957 1.00 27.48 288 SER B N 1
ATOM 4904 C CA . SER B 2 268 ? 13.480 -34.630 36.704 1.00 27.70 288 SER B CA 1
ATOM 4905 C C . SER B 2 268 ? 12.637 -35.858 37.045 1.00 27.41 288 SER B C 1
ATOM 4906 O O . SER B 2 268 ? 11.545 -35.734 37.602 1.00 27.24 288 SER B O 1
ATOM 4909 N N . ALA B 2 269 ? 13.164 -37.040 36.726 1.00 27.49 289 ALA B N 1
ATOM 4910 C CA . ALA B 2 269 ? 12.495 -38.309 37.020 1.00 27.26 289 ALA B CA 1
ATOM 4911 C C . ALA B 2 269 ? 12.334 -38.596 38.518 1.00 26.96 289 ALA B C 1
ATOM 4912 O O . ALA B 2 269 ? 11.425 -39.328 38.916 1.00 26.87 289 ALA B O 1
ATOM 4914 N N . LEU B 2 270 ? 13.202 -38.023 39.348 1.00 26.86 290 LEU B N 1
ATOM 4915 C CA . LEU B 2 270 ? 13.057 -38.159 40.804 1.00 26.50 290 LEU B CA 1
ATOM 4916 C C . LEU B 2 270 ? 11.930 -37.293 41.382 1.00 26.14 290 LEU B C 1
ATOM 4917 O O . LEU B 2 270 ? 11.323 -37.653 42.392 1.00 26.02 290 LEU B O 1
ATOM 4922 N N . ASP B 2 271 ? 11.658 -36.152 40.748 1.00 25.66 291 ASP B N 1
ATOM 4923 C CA . ASP B 2 271 ? 10.475 -35.350 41.088 1.00 25.51 291 ASP B CA 1
ATOM 4924 C C . ASP B 2 271 ? 9.205 -36.149 40.775 1.00 25.26 291 ASP B C 1
ATOM 4925 O O . ASP B 2 271 ? 8.285 -36.202 41.587 1.00 25.08 291 ASP B O 1
ATOM 4930 N N . TYR B 2 272 ? 9.177 -36.759 39.586 1.00 25.16 292 TYR B N 1
ATOM 4931 C CA . TYR B 2 272 ? 8.097 -37.659 39.147 1.00 25.02 292 TYR B CA 1
ATOM 4932 C C . TYR B 2 272 ? 7.844 -38.718 40.214 1.00 24.76 292 TYR B C 1
ATOM 4933 O O . TYR B 2 272 ? 6.694 -38.980 40.581 1.00 24.64 292 TYR B O 1
ATOM 4942 N N . CYS B 2 273 ? 8.935 -39.306 40.708 1.00 24.92 293 CYS B N 1
ATOM 4943 C CA A CYS B 2 273 ? 8.875 -40.310 41.771 0.50 24.62 293 CYS B CA 1
ATOM 4944 C CA B CYS B 2 273 ? 8.885 -40.304 41.766 0.50 24.87 293 CYS B CA 1
ATOM 4945 C C . CYS B 2 273 ? 8.289 -39.740 43.056 1.00 24.71 293 CYS B C 1
ATOM 4946 O O . CYS B 2 273 ? 7.463 -40.388 43.705 1.00 24.59 293 CYS B O 1
ATOM 4951 N N . ASP B 2 274 ? 8.718 -38.531 43.422 1.00 24.44 294 ASP B N 1
ATOM 4952 C CA . ASP B 2 274 ? 8.224 -37.858 44.626 1.00 24.31 294 ASP B CA 1
ATOM 4953 C C . ASP B 2 274 ? 6.708 -37.637 44.558 1.00 23.58 294 ASP B C 1
ATOM 4954 O O . ASP B 2 274 ? 6.011 -37.821 45.550 1.00 23.44 294 ASP B O 1
ATOM 4959 N N . ILE B 2 275 ? 6.215 -37.238 43.386 1.00 23.21 295 ILE B N 1
ATOM 4960 C CA . ILE B 2 275 ? 4.778 -36.995 43.180 1.00 22.53 295 ILE B CA 1
ATOM 4961 C C . ILE B 2 275 ? 3.995 -38.295 43.347 1.00 22.47 295 ILE B C 1
ATOM 4962 O O . ILE B 2 275 ? 3.011 -38.349 44.089 1.00 21.99 295 ILE B O 1
ATOM 4967 N N . LEU B 2 276 ? 4.447 -39.342 42.657 1.00 22.67 296 LEU B N 1
ATOM 4968 C CA . LEU B 2 276 ? 3.835 -40.662 42.777 1.00 22.65 296 LEU B CA 1
ATOM 4969 C C . LEU B 2 276 ? 3.716 -41.086 44.244 1.00 22.86 296 LEU B C 1
ATOM 4970 O O . LEU B 2 276 ? 2.633 -41.453 44.708 1.00 22.78 296 LEU B O 1
ATOM 4975 N N . GLU B 2 277 ? 4.827 -41.015 44.972 1.00 23.36 297 GLU B N 1
ATOM 4976 C CA . GLU B 2 277 ? 4.849 -41.431 46.373 1.00 23.94 297 GLU B CA 1
ATOM 4977 C C . GLU B 2 277 ? 3.954 -40.550 47.251 1.00 23.96 297 GLU B C 1
ATOM 4978 O O . GLU B 2 277 ? 3.254 -41.057 48.130 1.00 23.76 297 GLU B O 1
ATOM 4984 N N . PHE B 2 278 ? 3.958 -39.242 46.991 1.00 23.87 298 PHE B N 1
ATOM 4985 C CA . PHE B 2 278 ? 3.060 -38.317 47.688 1.00 24.21 298 PHE B CA 1
ATOM 4986 C C . PHE B 2 278 ? 1.586 -38.691 47.492 1.00 23.94 298 PHE B C 1
ATOM 4987 O O . PHE B 2 278 ? 0.817 -38.722 48.453 1.00 23.83 298 PHE B O 1
ATOM 4995 N N . LEU B 2 279 ? 1.199 -38.962 46.245 1.00 23.60 299 LEU B N 1
ATOM 4996 C CA . LEU B 2 279 ? -0.192 -39.293 45.923 1.00 23.40 299 LEU B CA 1
ATOM 4997 C C . LEU B 2 279 ? -0.642 -40.666 46.447 1.00 23.37 299 LEU B C 1
ATOM 4998 O O . LEU B 2 279 ? -1.794 -40.825 46.851 1.00 23.21 299 LEU B O 1
ATOM 5003 N N . VAL B 2 280 ? 0.261 -41.649 46.433 1.00 23.52 300 VAL B N 1
ATOM 5004 C CA . VAL B 2 280 ? 0.007 -42.957 47.055 1.00 23.90 300 VAL B CA 1
ATOM 5005 C C . VAL B 2 280 ? -0.304 -42.765 48.545 1.00 24.27 300 VAL B C 1
ATOM 5006 O O . VAL B 2 280 ? -1.200 -43.415 49.103 1.00 24.25 300 VAL B O 1
ATOM 5010 N N . ASP B 2 281 ? 0.441 -41.867 49.182 1.00 24.50 301 ASP B N 1
ATOM 5011 C CA . ASP B 2 281 ? 0.219 -41.572 50.586 1.00 25.07 301 ASP B CA 1
ATOM 5012 C C . ASP B 2 281 ? -1.067 -40.774 50.773 1.00 24.86 301 ASP B C 1
ATOM 5013 O O . ASP B 2 281 ? -1.874 -41.102 51.639 1.00 24.91 301 ASP B O 1
ATOM 5018 N N . LYS B 2 282 ? -1.271 -39.751 49.942 1.00 24.88 302 LYS B N 1
ATOM 5019 C CA . LYS B 2 282 ? -2.424 -38.856 50.102 1.00 24.93 302 LYS B CA 1
ATOM 5020 C C . LYS B 2 282 ? -3.776 -39.551 49.893 1.00 24.58 302 LYS B C 1
ATOM 5021 O O . LYS B 2 282 ? -4.754 -39.221 50.562 1.00 24.57 302 LYS B O 1
ATOM 5027 N N . TRP B 2 283 ? -3.824 -40.513 48.973 1.00 23.93 303 TRP B N 1
ATOM 5028 C CA . TRP B 2 283 ? -5.057 -41.243 48.696 1.00 23.42 303 TRP B CA 1
ATOM 5029 C C . TRP B 2 283 ? -5.156 -42.535 49.511 1.00 23.55 303 TRP B C 1
ATOM 5030 O O . TRP B 2 283 ? -6.030 -43.367 49.259 1.00 23.39 303 TRP B O 1
ATOM 5041 N N . ASN B 2 284 ? -4.255 -42.675 50.488 1.00 23.85 304 ASN B N 1
ATOM 5042 C CA . ASN B 2 284 ? -4.208 -43.808 51.423 1.00 23.93 304 ASN B CA 1
ATOM 5043 C C . ASN B 2 284 ? -4.153 -45.167 50.736 1.00 23.66 304 ASN B C 1
ATOM 5044 O O . ASN B 2 284 ? -4.673 -46.151 51.271 1.00 23.55 304 ASN B O 1
ATOM 5049 N N . VAL B 2 285 ? -3.527 -45.218 49.561 1.00 23.17 305 VAL B N 1
ATOM 5050 C CA . VAL B 2 285 ? -3.535 -46.427 48.733 1.00 23.02 305 VAL B CA 1
ATOM 5051 C C . VAL B 2 285 ? -3.038 -47.671 49.477 1.00 23.23 305 VAL B C 1
ATOM 5052 O O . VAL B 2 285 ? -3.685 -48.714 49.422 1.00 23.03 305 VAL B O 1
ATOM 5056 N N . GLU B 2 286 ? -1.905 -47.551 50.168 1.00 23.77 306 GLU B N 1
ATOM 5057 C CA . GLU B 2 286 ? -1.338 -48.666 50.944 1.00 24.75 306 GLU B CA 1
ATOM 5058 C C . GLU B 2 286 ? -2.270 -49.065 52.087 1.00 25.20 306 GLU B C 1
ATOM 5059 O O . GLU B 2 286 ? -2.367 -50.241 52.448 1.00 25.35 306 GLU B O 1
ATOM 5065 N N . ARG B 2 287 ? -2.959 -48.069 52.639 1.00 26.09 307 ARG B N 1
ATOM 5066 C CA . ARG B 2 287 ? -3.834 -48.253 53.800 1.00 26.79 307 ARG B CA 1
ATOM 5067 C C . ARG B 2 287 ? -5.206 -48.820 53.443 1.00 27.09 307 ARG B C 1
ATOM 5068 O O . ARG B 2 287 ? -6.015 -49.083 54.338 1.00 27.05 307 ARG B O 1
ATOM 5076 N N . LEU B 2 288 ? -5.464 -49.001 52.146 1.00 27.56 308 LEU B N 1
ATOM 5077 C CA . LEU B 2 288 ? -6.741 -49.541 51.672 1.00 28.18 308 LEU B CA 1
ATOM 5078 C C . LEU B 2 288 ? -6.874 -51.036 51.944 1.00 28.82 308 LEU B C 1
ATOM 5079 O O . LEU B 2 288 ? -5.894 -51.785 51.881 1.00 28.90 308 LEU B O 1
ATOM 5084 N N . THR B 2 289 ? -8.096 -51.455 52.261 1.00 29.53 309 THR B N 1
ATOM 5085 C CA . THR B 2 289 ? -8.463 -52.872 52.285 1.00 30.21 309 THR B CA 1
ATOM 5086 C C . THR B 2 289 ? -9.820 -53.006 51.586 1.00 30.53 309 THR B C 1
ATOM 5087 O O . THR B 2 289 ? -10.343 -52.019 51.058 1.00 30.90 309 THR B O 1
ATOM 5091 N N . GLY B 2 290 ? -10.377 -54.215 51.552 1.00 31.02 310 GLY B N 1
ATOM 5092 C CA . GLY B 2 290 ? -11.680 -54.440 50.919 1.00 31.34 310 GLY B CA 1
ATOM 5093 C C . GLY B 2 290 ? -11.609 -54.722 49.428 1.00 31.42 310 GLY B C 1
ATOM 5094 O O . GLY B 2 290 ? -12.608 -55.096 48.814 1.00 31.68 310 GLY B O 1
ATOM 5095 N N . LEU B 2 291 ? -10.433 -54.508 48.843 1.00 31.47 311 LEU B N 1
ATOM 5096 C CA . LEU B 2 291 ? -10.131 -54.951 47.485 1.00 31.45 311 LEU B CA 1
ATOM 5097 C C . LEU B 2 291 ? -9.774 -56.424 47.681 1.00 31.37 311 LEU B C 1
ATOM 5098 O O . LEU B 2 291 ? -9.157 -56.737 48.702 1.00 31.56 311 LEU B O 1
ATOM 5103 N N . SER B 2 292 ? -10.112 -57.360 46.781 1.00 31.47 312 SER B N 1
ATOM 5104 C CA . SER B 2 292 ? -10.578 -57.228 45.385 1.00 31.27 312 SER B CA 1
ATOM 5105 C C . SER B 2 292 ? -9.390 -57.388 44.431 1.00 30.99 312 SER B C 1
ATOM 5106 O O . SER B 2 292 ? -8.526 -56.521 44.365 1.00 31.13 312 SER B O 1
ATOM 5109 N N . ASP B 2 293 ? -9.362 -58.503 43.700 1.00 30.94 313 ASP B N 1
ATOM 5110 C CA . ASP B 2 293 ? -8.135 -58.992 43.054 1.00 30.63 313 ASP B CA 1
ATOM 5111 C C . ASP B 2 293 ? -7.489 -58.008 42.080 1.00 29.99 313 ASP B C 1
ATOM 5112 O O . ASP B 2 293 ? -6.331 -57.631 42.263 1.00 30.05 313 ASP B O 1
ATOM 5117 N N . GLU B 2 294 ? -8.224 -57.595 41.053 1.00 29.21 314 GLU B N 1
ATOM 5118 C CA . GLU B 2 294 ? -7.703 -56.602 40.111 1.00 28.59 314 GLU B CA 1
ATOM 5119 C C . GLU B 2 294 ? -7.355 -55.290 40.830 1.00 27.60 314 GLU B C 1
ATOM 5120 O O . GLU B 2 294 ? -6.427 -54.588 40.427 1.00 27.47 314 GLU B O 1
ATOM 5126 N N . GLY B 2 295 ? -8.089 -54.995 41.905 1.00 26.77 315 GLY B N 1
ATOM 5127 C CA . GLY B 2 295 ? -7.829 -53.835 42.755 1.00 25.64 315 GLY B CA 1
ATOM 5128 C C . GLY B 2 295 ? -6.611 -54.026 43.638 1.00 25.27 315 GLY B C 1
ATOM 5129 O O . GLY B 2 295 ? -5.870 -53.072 43.889 1.00 24.66 315 GLY B O 1
ATOM 5130 N N . ARG B 2 296 ? -6.410 -55.263 44.107 1.00 24.86 316 ARG B N 1
ATOM 5131 C CA . ARG B 2 296 ? -5.212 -55.636 44.861 1.00 24.73 316 ARG B CA 1
ATOM 5132 C C . ARG B 2 296 ? -3.975 -55.606 43.962 1.00 24.11 316 ARG B C 1
ATOM 5133 O O . ARG B 2 296 ? -2.907 -55.161 44.387 1.00 23.93 316 ARG B O 1
ATOM 5141 N N . LYS B 2 297 ? -4.130 -56.076 42.723 1.00 23.68 317 LYS B N 1
ATOM 5142 C CA . LYS B 2 297 ? -3.080 -55.977 41.708 1.00 23.30 317 LYS B CA 1
ATOM 5143 C C . LYS B 2 297 ? -2.671 -54.514 41.531 1.00 22.67 317 LYS B C 1
ATOM 5144 O O . LYS B 2 297 ? -1.481 -54.186 41.499 1.00 22.37 317 LYS B O 1
ATOM 5150 N N . ALA B 2 298 ? -3.679 -53.648 41.437 1.00 22.19 318 ALA B N 1
ATOM 5151 C CA . ALA B 2 298 ? -3.495 -52.210 41.238 1.00 21.65 318 ALA B CA 1
ATOM 5152 C C . ALA B 2 298 ? -2.794 -51.538 42.424 1.00 21.43 318 ALA B C 1
ATOM 5153 O O . ALA B 2 298 ? -1.855 -50.759 42.246 1.00 21.17 318 ALA B O 1
ATOM 5155 N N . GLN B 2 299 ? -3.259 -51.849 43.630 1.00 21.42 319 GLN B N 1
ATOM 5156 C CA . GLN B 2 299 ? -2.669 -51.333 44.860 1.00 21.22 319 GLN B CA 1
ATOM 5157 C C . GLN B 2 299 ? -1.195 -51.743 44.976 1.00 21.57 319 GLN B C 1
ATOM 5158 O O . GLN B 2 299 ? -0.335 -50.913 45.273 1.00 21.17 319 GLN B O 1
ATOM 5164 N N . GLU B 2 300 ? -0.921 -53.023 44.726 1.00 22.13 320 GLU B N 1
ATOM 5165 C CA . GLU B 2 300 ? 0.437 -53.564 44.738 1.00 22.82 320 GLU B CA 1
ATOM 5166 C C . GLU B 2 300 ? 1.325 -52.806 43.755 1.00 22.82 320 GLU B C 1
ATOM 5167 O O . GLU B 2 300 ? 2.365 -52.272 44.140 1.00 23.31 320 GLU B O 1
ATOM 5173 N N . TYR B 2 301 ? 0.892 -52.748 42.498 1.00 22.89 321 TYR B N 1
ATOM 5174 C CA . TYR B 2 301 ? 1.623 -52.059 41.433 1.00 22.90 321 TYR B CA 1
ATOM 5175 C C . TYR B 2 301 ? 2.017 -50.632 41.813 1.00 23.09 321 TYR B C 1
ATOM 5176 O O . TYR B 2 301 ? 3.191 -50.256 41.756 1.00 23.07 321 TYR B O 1
ATOM 5185 N N . VAL B 2 302 ? 1.024 -49.848 42.213 1.00 23.00 322 VAL B N 1
ATOM 5186 C CA . VAL B 2 302 ? 1.214 -48.443 42.541 1.00 23.34 322 VAL B CA 1
ATOM 5187 C C . VAL B 2 302 ? 2.128 -48.201 43.758 1.00 23.58 322 VAL B C 1
ATOM 5188 O O . VAL B 2 302 ? 2.922 -47.252 43.770 1.00 23.42 322 VAL B O 1
ATOM 5192 N N . CYS B 2 303 ? 2.022 -49.062 44.769 1.00 23.95 323 CYS B N 1
ATOM 5193 C CA . CYS B 2 303 ? 2.853 -48.943 45.970 1.00 24.59 323 CYS B CA 1
ATOM 5194 C C . CYS B 2 303 ? 4.303 -49.389 45.746 1.00 24.93 323 CYS B C 1
ATOM 5195 O O . CYS B 2 303 ? 5.219 -48.866 46.382 1.00 24.99 323 CYS B O 1
ATOM 5198 N N . GLU B 2 304 ? 4.498 -50.349 44.844 1.00 25.34 324 GLU B N 1
ATOM 5199 C CA . GLU B 2 304 ? 5.833 -50.870 44.527 1.00 25.70 324 GLU B CA 1
ATOM 5200 C C . GLU B 2 304 ? 6.568 -50.070 43.443 1.00 25.61 324 GLU B C 1
ATOM 5201 O O . GLU B 2 304 ? 7.790 -50.170 43.320 1.00 25.48 324 GLU B O 1
ATOM 5207 N N . LEU B 2 305 ? 5.825 -49.274 42.673 1.00 25.68 325 LEU B N 1
ATOM 5208 C CA . LEU B 2 305 ? 6.371 -48.595 41.493 1.00 25.77 325 LEU B CA 1
ATOM 5209 C C . LEU B 2 305 ? 7.442 -47.552 41.807 1.00 25.96 325 LEU B C 1
ATOM 5210 O O . LEU B 2 305 ? 8.504 -47.550 41.183 1.00 25.87 325 LEU B O 1
ATOM 5215 N N . GLY B 2 306 ? 7.149 -46.665 42.757 1.00 26.11 326 GLY B N 1
ATOM 5216 C CA . GLY B 2 306 ? 8.073 -45.600 43.162 1.00 26.50 326 GLY B CA 1
ATOM 5217 C C . GLY B 2 306 ? 9.488 -46.076 43.471 1.00 26.75 326 GLY B C 1
ATOM 5218 O O . GLY B 2 306 ? 10.445 -45.591 42.865 1.00 26.79 326 GLY B O 1
ATOM 5219 N N . PRO B 2 307 ? 9.635 -47.013 44.427 1.00 27.10 327 PRO B N 1
ATOM 5220 C CA . PRO B 2 307 ? 10.938 -47.642 44.680 1.00 27.35 327 PRO B CA 1
ATOM 5221 C C . PRO B 2 307 ? 11.603 -48.193 43.411 1.00 27.73 327 PRO B C 1
ATOM 5222 O O . PRO B 2 307 ? 12.808 -48.017 43.231 1.00 27.70 327 PRO B O 1
ATOM 5226 N N . LYS B 2 308 ? 10.823 -48.835 42.539 1.00 28.20 328 LYS B N 1
ATOM 5227 C CA . LYS B 2 308 ? 11.353 -49.386 41.288 1.00 28.89 328 LYS B CA 1
ATOM 5228 C C . LYS B 2 308 ? 11.924 -48.313 40.355 1.00 29.22 328 LYS B C 1
ATOM 5229 O O . LYS B 2 308 ? 12.987 -48.514 39.770 1.00 29.26 328 LYS B O 1
ATOM 5235 N N . ILE B 2 309 ? 11.224 -47.186 40.225 1.00 29.61 329 ILE B N 1
ATOM 5236 C CA . ILE B 2 309 ? 11.625 -46.121 39.293 1.00 30.33 329 ILE B CA 1
ATOM 5237 C C . ILE B 2 309 ? 12.923 -45.417 39.703 1.00 30.98 329 ILE B C 1
ATOM 5238 O O . ILE B 2 309 ? 13.712 -45.020 38.839 1.00 31.15 329 ILE B O 1
ATOM 5243 N N . ARG B 2 310 ? 13.149 -45.267 41.007 1.00 31.83 330 ARG B N 1
ATOM 5244 C CA . ARG B 2 310 ? 14.306 -44.503 41.482 1.00 32.87 330 ARG B CA 1
ATOM 5245 C C . ARG B 2 310 ? 15.531 -45.359 41.823 1.00 33.48 330 ARG B C 1
ATOM 5246 O O . ARG B 2 310 ? 16.460 -44.889 42.486 1.00 33.71 330 ARG B O 1
ATOM 5254 N N . ARG B 2 311 ? 15.538 -46.609 41.360 1.00 34.22 331 ARG B N 1
ATOM 5255 C CA . ARG B 2 311 ? 16.674 -47.502 41.606 1.00 34.96 331 ARG B CA 1
ATOM 5256 C C . ARG B 2 311 ? 17.955 -47.293 40.756 1.00 35.41 331 ARG B C 1
ATOM 5257 O O . ARG B 2 311 ? 19.024 -47.221 41.366 1.00 35.57 331 ARG B O 1
ATOM 5265 N N . LEU B 2 312 ? 17.953 -47.196 39.412 1.00 36.02 332 LEU B N 1
ATOM 5266 C CA . LEU B 2 312 ? 16.891 -47.370 38.387 1.00 36.65 332 LEU B CA 1
ATOM 5267 C C . LEU B 2 312 ? 16.864 -46.168 37.440 1.00 37.11 332 LEU B C 1
ATOM 5268 O O . LEU B 2 312 ? 17.164 -46.309 36.250 1.00 37.34 332 LEU B O 1
ATOM 5270 N N . GLU B 2 313 ? 16.500 -44.997 37.967 1.00 37.47 333 GLU B N 1
ATOM 5271 C CA . GLU B 2 313 ? 16.772 -43.719 37.298 1.00 37.92 333 GLU B CA 1
ATOM 5272 C C . GLU B 2 313 ? 18.135 -43.204 37.768 1.00 38.12 333 GLU B C 1
ATOM 5273 O O . GLU B 2 313 ? 18.839 -42.506 37.033 1.00 38.22 333 GLU B O 1
ATOM 5279 N N . GLU B 2 314 ? 18.499 -43.554 38.997 1.00 38.37 334 GLU B N 1
ATOM 5280 C CA . GLU B 2 314 ? 19.798 -43.182 39.547 1.00 38.75 334 GLU B CA 1
ATOM 5281 C C . GLU B 2 314 ? 20.926 -43.948 38.863 1.00 38.74 334 GLU B C 1
ATOM 5282 O O . GLU B 2 314 ? 21.829 -43.350 38.277 1.00 38.91 334 GLU B O 1
ATOM 5288 N N . ARG B 2 315 ? 20.867 -45.273 38.941 0.0000 20.00 335 ARG B N 1
ATOM 5289 C CA . ARG B 2 315 ? 21.377 -46.127 37.875 0.0000 20.00 335 ARG B CA 1
ATOM 5290 C C . ARG B 2 315 ? 21.614 -45.330 36.596 0.0000 20.00 335 ARG B C 1
ATOM 5291 O O . ARG B 2 315 ? 22.741 -44.932 36.302 0.0000 20.00 335 ARG B O 1
ATOM 5299 N N . ALA B 2 316 ? 20.545 -45.102 35.841 1.00 38.81 336 ALA B N 1
ATOM 5300 C CA . ALA B 2 316 ? 20.662 -44.567 34.489 1.00 38.92 336 ALA B CA 1
ATOM 5301 C C . ALA B 2 316 ? 21.218 -43.147 34.504 1.00 38.99 336 ALA B C 1
ATOM 5302 O O . ALA B 2 316 ? 20.811 -42.303 33.706 1.00 39.12 336 ALA B O 1
ATOM 5304 N N . GLN B 2 317 ? 22.150 -42.892 35.416 0.0000 30.00 337 GLN B N 1
ATOM 5305 C CA . GLN B 2 317 ? 22.929 -41.659 35.391 0.0000 30.00 337 GLN B CA 1
ATOM 5306 C C . GLN B 2 317 ? 24.421 -41.947 35.524 0.0000 30.00 337 GLN B C 1
ATOM 5307 O O . GLN B 2 317 ? 25.241 -41.366 34.814 0.0000 30.00 337 GLN B O 1
ATOM 5313 N N . GLY B 2 318 ? 24.765 -42.848 36.439 0.0000 30.00 338 GLY B N 1
ATOM 5314 C CA . GLY B 2 318 ? 25.253 -44.168 36.067 0.0000 30.00 338 GLY B CA 1
ATOM 5315 C C . GLY B 2 318 ? 25.537 -44.283 34.587 0.0000 30.00 338 GLY B C 1
ATOM 5316 O O . GLY B 2 318 ? 26.374 -43.557 34.057 0.0000 30.00 338 GLY B O 1
ATOM 5317 N N . ARG B 2 319 ? 24.852 -45.189 33.902 0.0000 30.00 339 ARG B N 1
ATOM 5318 C CA . ARG B 2 319 ? 25.348 -45.553 32.581 0.0000 30.00 339 ARG B CA 1
ATOM 5319 C C . ARG B 2 319 ? 25.373 -44.374 31.603 0.0000 30.00 339 ARG B C 1
ATOM 5320 O O . ARG B 2 319 ? 25.865 -44.508 30.476 0.0000 30.00 339 ARG B O 1
ATOM 5328 N N . ALA B 2 320 ? 24.907 -43.205 32.025 0.0000 30.00 340 ALA B N 1
ATOM 5329 C CA . ALA B 2 320 ? 24.674 -42.106 31.085 0.0000 30.00 340 ALA B CA 1
ATOM 5330 C C . ALA B 2 320 ? 25.932 -41.309 30.697 0.0000 30.00 340 ALA B C 1
ATOM 5331 O O . ALA B 2 320 ? 26.680 -40.839 31.555 0.0000 30.00 340 ALA B O 1
ATOM 5333 N N . LYS B 2 321 ? 26.145 -41.150 29.392 0.0000 30.00 341 LYS B N 1
ATOM 5334 C CA . LYS B 2 321 ? 27.230 -40.310 28.882 0.0000 30.00 341 LYS B CA 1
ATOM 5335 C C . LYS B 2 321 ? 26.845 -38.833 28.848 0.0000 30.00 341 LYS B C 1
ATOM 5336 O O . LYS B 2 321 ? 25.796 -38.469 28.332 0.0000 30.00 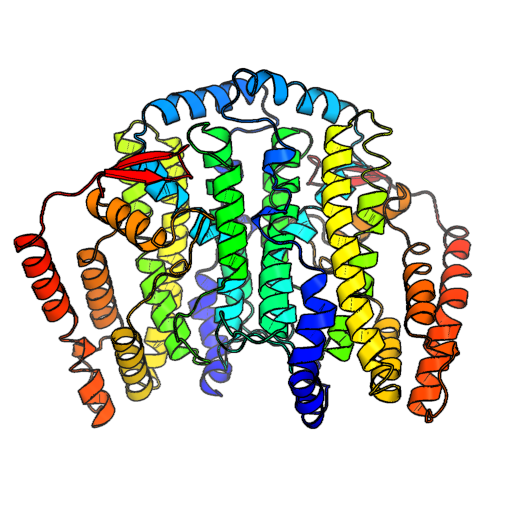341 LYS B O 1
ATOM 5342 N N . GLU B 2 322 ? 27.712 -37.988 29.390 0.0000 30.00 342 GLU B N 1
ATOM 5343 C CA . GLU B 2 322 ? 28.482 -37.065 28.564 0.0000 30.00 342 GLU B CA 1
ATOM 5344 C C . GLU B 2 322 ? 27.648 -36.597 27.383 0.0000 30.00 342 GLU B C 1
ATOM 5345 O O . GLU B 2 322 ? 27.665 -37.173 26.296 0.0000 30.00 342 GLU B O 1
ATOM 5351 N N . ALA B 2 323 ? 26.853 -35.531 27.686 1.00 32.14 343 ALA B N 1
ATOM 5352 C CA . ALA B 2 323 ? 25.786 -35.042 26.817 1.00 31.86 343 ALA B CA 1
ATOM 5353 C C . ALA B 2 323 ? 26.314 -34.082 25.755 1.00 31.73 343 ALA B C 1
ATOM 5354 O O . ALA B 2 323 ? 27.162 -33.234 26.046 1.00 31.54 343 ALA B O 1
ATOM 5356 N N . PRO B 2 324 ? 25.802 -34.204 24.518 1.00 31.67 344 PRO B N 1
ATOM 5357 C CA . PRO B 2 324 ? 26.208 -33.281 23.466 1.00 31.49 344 PRO B CA 1
ATOM 5358 C C . PRO B 2 324 ? 25.383 -31.996 23.527 1.00 31.06 344 PRO B C 1
ATOM 5359 O O . PRO B 2 324 ? 24.361 -31.953 24.214 1.00 30.80 344 PRO B O 1
ATOM 5363 N N . THR B 2 325 ? 25.837 -30.957 22.832 1.00 30.68 345 THR B N 1
ATOM 5364 C CA . THR B 2 325 ? 25.067 -29.716 22.726 1.00 30.14 345 THR B CA 1
ATOM 5365 C C . THR B 2 325 ? 24.121 -29.749 21.528 1.00 29.83 345 THR B C 1
ATOM 5366 O O . THR B 2 325 ? 24.433 -30.350 20.493 1.00 29.96 345 THR B O 1
ATOM 5370 N N . MET B 2 326 ? 22.973 -29.088 21.685 1.00 28.92 346 MET B N 1
ATOM 5371 C CA . MET B 2 326 ? 21.908 -29.063 20.688 1.00 28.41 346 MET B CA 1
ATOM 5372 C C . MET B 2 326 ? 21.444 -27.623 20.454 1.00 27.35 346 MET B C 1
ATOM 5373 O O . MET B 2 326 ? 21.231 -26.882 21.415 1.00 27.16 346 MET B O 1
ATOM 5378 N N . PRO B 2 327 ? 21.283 -27.224 19.177 1.00 26.46 347 PRO B N 1
ATOM 5379 C CA . PRO B 2 327 ? 20.646 -25.933 18.908 1.00 25.52 347 PRO B CA 1
ATOM 5380 C C . PRO B 2 327 ? 19.148 -25.970 19.192 1.00 24.84 347 PRO B C 1
ATOM 5381 O O . PRO B 2 327 ? 18.506 -27.007 18.997 1.00 24.70 347 PRO B O 1
ATOM 5385 N N . PHE B 2 328 ? 18.612 -24.845 19.666 1.00 23.58 348 PHE B N 1
ATOM 5386 C CA . PHE B 2 328 ? 17.174 -24.675 19.858 1.00 23.32 348 PHE B CA 1
ATOM 5387 C C . PHE B 2 328 ? 16.715 -23.424 19.125 1.00 22.67 348 PHE B C 1
ATOM 5388 O O . PHE B 2 328 ? 17.235 -22.339 19.371 1.00 22.22 348 PHE B O 1
ATOM 5396 N N . SER B 2 329 ? 15.740 -23.576 18.232 1.00 22.59 349 SER B N 1
ATOM 5397 C CA . SER B 2 329 ? 15.183 -22.437 17.488 1.00 22.35 349 SER B CA 1
ATOM 5398 C C . SER B 2 329 ? 14.689 -21.317 18.406 1.00 22.42 349 SER B C 1
ATOM 5399 O O . SER B 2 329 ? 14.760 -20.132 18.047 1.00 21.91 349 SER B O 1
ATOM 5402 N N . TRP B 2 330 ? 14.193 -21.701 19.586 1.00 22.31 350 TRP B N 1
ATOM 5403 C CA . TRP B 2 330 ? 13.675 -20.753 20.568 1.00 22.21 350 TRP B CA 1
ATOM 5404 C C . TRP B 2 330 ? 14.714 -19.730 20.985 1.00 22.26 350 TRP B C 1
ATOM 5405 O O . TRP B 2 330 ? 14.376 -18.607 21.340 1.00 22.46 350 TRP B O 1
ATOM 5416 N N . ILE B 2 331 ? 15.980 -20.129 20.966 1.00 22.25 351 ILE B N 1
ATOM 5417 C CA . ILE B 2 331 ? 17.058 -19.209 21.316 1.00 22.44 351 ILE B CA 1
ATOM 5418 C C . ILE B 2 331 ? 17.949 -18.957 20.101 1.00 22.77 351 ILE B C 1
ATOM 5419 O O . ILE B 2 331 ? 19.170 -18.935 20.211 1.00 22.65 351 ILE B O 1
ATOM 5424 N N . PHE B 2 332 ? 17.310 -18.774 18.944 1.00 23.37 352 PHE B N 1
ATOM 5425 C CA . PHE B 2 332 ? 17.988 -18.396 17.694 1.00 23.75 352 PHE B CA 1
ATOM 5426 C C . PHE B 2 332 ? 19.022 -19.419 17.217 1.00 23.83 352 PHE B C 1
ATOM 5427 O O . PHE B 2 332 ? 20.057 -19.056 16.653 1.00 23.21 352 PHE B O 1
ATOM 5435 N N . ASP B 2 333 ? 18.717 -20.696 17.446 1.00 23.74 353 ASP B N 1
ATOM 5436 C CA . ASP B 2 333 ? 19.607 -21.812 17.115 1.00 24.45 353 ASP B CA 1
ATOM 5437 C C . ASP B 2 333 ? 20.958 -21.788 17.840 1.00 24.04 353 ASP B C 1
ATOM 5438 O O . ASP B 2 333 ? 21.868 -22.517 17.463 1.00 24.18 353 ASP B O 1
ATOM 5443 N N . ARG B 2 334 ? 21.078 -20.963 18.884 1.00 24.15 354 ARG B N 1
ATOM 5444 C CA . ARG B 2 334 ? 22.196 -21.085 19.830 1.00 24.17 354 ARG B CA 1
ATOM 5445 C C . ARG B 2 334 ? 22.049 -22.433 20.547 1.00 24.16 354 ARG B C 1
ATOM 5446 O O . ARG B 2 334 ? 20.956 -23.008 20.589 1.00 23.59 354 ARG B O 1
ATOM 5454 N N . GLN B 2 335 ? 23.141 -22.925 21.115 1.00 24.09 355 GLN B N 1
ATOM 5455 C CA . GLN B 2 335 ? 23.171 -24.283 21.645 1.00 24.41 355 GLN B CA 1
ATOM 5456 C C . GLN B 2 335 ? 23.251 -24.356 23.158 1.00 24.28 355 GLN B C 1
ATOM 5457 O O . GLN B 2 335 ? 23.875 -23.510 23.799 1.00 23.88 355 GLN B O 1
ATOM 5463 N N . VAL B 2 336 ? 22.602 -25.377 23.714 1.00 24.36 356 VAL B N 1
ATOM 5464 C CA . VAL B 2 336 ? 22.759 -25.735 25.122 1.00 24.53 356 VAL B CA 1
ATOM 5465 C C . VAL B 2 336 ? 22.981 -27.236 25.263 1.00 24.87 356 VAL B C 1
ATOM 5466 O O . VAL B 2 336 ? 22.655 -28.010 24.358 1.00 24.77 356 VAL B O 1
ATOM 5470 N N . LYS B 2 337 ? 23.549 -27.633 26.400 1.00 25.25 357 LYS B N 1
ATOM 5471 C CA . LYS B 2 337 ? 23.817 -29.035 26.697 1.00 25.69 357 LYS B CA 1
ATOM 5472 C C . LYS B 2 337 ? 22.524 -29.779 27.031 1.00 25.55 357 LYS B C 1
ATOM 5473 O O . LYS B 2 337 ? 21.657 -29.258 27.730 1.00 25.15 357 LYS B O 1
ATOM 5479 N N . LEU B 2 338 ? 22.410 -30.999 26.517 1.00 25.95 358 LEU B N 1
ATOM 5480 C CA . LEU B 2 338 ? 21.286 -31.882 26.826 1.00 26.29 358 LEU B CA 1
ATOM 5481 C C . LEU B 2 338 ? 21.530 -32.653 28.122 1.00 26.55 358 LEU B C 1
ATOM 5482 O O . LEU B 2 338 ? 22.325 -32.239 28.962 1.00 26.30 358 LEU B O 1
#

Secondary structure (DSSP, 8-state):
-HHHHHTHHHHHHHTGGGSPPGGG---GGGGS--TTSTTHHHHHHHHHHHHTTS-HHHHHHHHHHHHHHHTHHHHHHHHTTSTTTS-SSSS--SHHHHHHHHHHHHHHHHHHHHHHHHHHHSSS-HHHHHHHHHHHHHH------TT-HHHHHHHHHHHHHHHHHHHHHHHHHHHHTT-HHHHHHHHHHHHHHHHHHHHHHHHHHHHHHH-HHHHHHHHHHHHHH----TTTT---SS-TTHHHHHHHHHHHHTSS-HHHHHHHHHHHHHHTTGGG--S--HHHHHHHHHHHHHHHHHHHHHHHHHHHPPPP-EEEEGGGTTEEEE-/------S-GGGHHHHHHTHHHHHHHTGGGSPPSTTS--GGGGS--TTSTTHHHHHHHHHHHHHTS-HHHHHHHHHHHHHHHTHHHHHHHHTTSTTTS-SSSS--SHHHHHHHHHHHHHHHHHHHHHHHHHHHSSS-HHHHHHHHHHHHHH------TT-HHHHHHHHHHHHHHHHHHHHHHHHHHHHTT-HHHHHHHHHHHHHHHHHHHHHHHHHHHHHHH-HHHHHHHHHHHHHH----TTTT---SS-TTHHHHHHHHHHHTTSS-HHHHHHHHHHHHHHTTTTT--S--HHHHHHHHHHHHHHHHHTSSTTHHHHS---PPEEE-GGGTT-EEE-

Nearest PDB structures (foldseek):
  2uw1-assembly1_B  TM=1.003E+00  e=1.608E-48  Hedera helix
  2uw1-assembly1_A  TM=1.001E+00  e=5.956E-43  Hedera helix
  2j2f-assembly2_C  TM=9.932E-01  e=2.728E-39  Ricinus communis
  1oq4-assembly1_A  TM=9.921E-01  e=1.830E-39  Ricinus communis
  7t63-assembly1_B  TM=9.914E-01  e=5.932E-34  Thunbergia laurifolia

Solvent-accessible surface area: 26078 Å² total; per-residue (Å²): 126,131,34,3,94,84,10,29,98,47,1,92,86,41,0,27,108,33,39,106,59,21,86,166,3,38,0,0,23,69,63,16,10,57,3,69,31,143,12,0,55,107,70,14,122,72,19,54,70,83,0,131,112,2,48,29,27,1,0,0,0,0,0,0,21,0,0,31,18,15,1,7,5,5,28,4,2,9,2,14,18,0,53,7,3,54,3,57,32,5,26,24,93,22,0,5,0,75,3,1,12,23,14,0,2,2,12,23,6,0,1,14,0,0,4,4,3,1,0,0,5,18,40,1,28,4,73,69,0,5,19,0,2,6,46,3,0,21,41,1,4,39,3,104,4,105,64,27,10,28,8,0,2,0,8,8,0,0,16,11,60,0,28,41,33,9,2,39,28,1,14,143,36,0,98,140,70,45,4,104,105,0,13,98,2,0,32,16,0,5,60,2,1,115,46,0,6,63,0,0,7,55,1,0,66,44,0,12,117,80,46,46,39,56,4,2,46,11,1,0,47,0,4,117,59,140,10,36,54,13,0,40,67,7,67,2,29,85,25,154,101,1,38,134,18,15,56,29,0,7,64,89,31,45,1,31,24,31,76,28,36,0,72,0,0,63,69,0,10,80,89,4,63,4,118,146,42,126,78,14,49,110,97,0,106,129,4,22,95,62,1,32,91,21,1,49,115,34,59,116,103,22,102,122,40,103,70,163,67,192,146,26,64,78,52,54,2,7,0,0,74,92,88,101,10,91,41,207,82,68,45,82,56,12,66,105,104,29,85,96,28,0,152,88,10,33,102,46,1,84,99,42,0,31,106,31,37,94,65,20,86,163,3,31,0,0,23,66,48,14,11,63,2,71,34,158,15,6,62,111,66,11,119,90,1,33,92,57,0,127,120,1,42,28,32,5,0,0,7,1,0,0,25,0,0,30,17,17,1,6,4,7,27,4,3,16,4,10,25,4,15,29,4,56,3,84,66,4,26,42,100,22,1,9,0,72,5,0,14,25,17,0,2,2,12,23,6,0,1,14,0,0,5,2,0,0,0,0,4,20,37,1,22,4,69,66,0,7,20,0,2,6,42,2,0,20,39,1,7,47,7,84,11,30,7,4,0,4,11,2,2,0,7,15,0,0,15,13,68,5,37,58,30,26,2,36,22,5,14,136,39,0,121,132,80,55,1,140,28,0,8,86,0,0,31,14,0,5,54,1,1,124,41,0,6,56,0,0,8,56,1,0,66,47,0,8,116,80,16,46,36,34,4,3,65,8,2,1,42,1,4,133,68,148,8,35,47,23,3,46,68,7,69,2,25,84,17,156,101,2,45,132,21,28,56,27,0,7,56,89,36,44,3,36,22,28,56,27,34,0,71,0,0,68,72,0,17,104,94,4,47,4,137,169,34,123,73,13,49,90,103,0,115,114,3,33,103,64,1,38,84,23,1,55,119,46,56,161,32,32,90,157,36,90,61,163,62,184,153,26,94,83,44,56,2,6,0,0,75,86,87,101,5,80,37

CATH classification: 1.10.620.20

Sequence (665 aa):
LEIFKSLDDWARNNVLIHLKSVEKSWQPQDYLPDPVSDGFEEQVRELRERAKEIPDDYFVVLVGDDMITEEALPTYMSMLNRCDGIKDETGAEPSAWAMMWTRAWTAEENRHGDLLNKYLYLSGRVDMRKIEKTIQYLIGSGMMDIKSENNSPYLGFIYTSFQERATTFISSHANTAKLAQHYGDKKLAHICGSIASDEKRHATAYTKIVEKLAEIDPDTTVIAFADMMRKKITMPAHLMYDGSDELLFKHFTAVAQRLGVYSALDYCDILEFLVDKWNVERLTGLSDEGRKAQEEYVCELGPKIRRLEERAQGRAKEAPTMPFSWIFDRQVKLMQVTHSMPPQKLEIFKSLDDWARNNVLIHLKSVEKSWQPQDYLPDPVSDGFEEQVRRELRERAKEIPDDDYFVVLVGDDMITEEALPTYMSMLNRRCDGIKDETGAEPSAWAMWTRAWTAEENRHGDDLLNKYLYLSGRVDMRKIEKTIQYLIGSGMDIKSENSPYLGFIYTTSFQERATTFISHANTTAKLAQQHWGDKNLAHICGSIASDEKRHATAYTKIVEKLAEEIDPDTTVIAFADMMRKKITMPAHLMMYDGSDELLFKHFTAVAQRVGVYSALDYCCDILEFLVDKWNVERLTGLSDEGRKAQEYVCELGPKIRRLEERAQGRAKEAPTMPFSWIFDRQVKL

B-factor: mean 26.21, std 4.89, range [11.34, 58.87]